Protein AF-0000000072282688 (afdb_homodimer)

Solvent-accessible surface area (backbone atoms only — not comparable to full-atom values): 35972 Å² total; per-residue (Å²): 135,82,90,76,74,76,72,58,62,46,68,58,32,73,45,89,44,52,67,56,42,56,72,74,48,55,72,67,41,52,51,44,50,52,53,48,53,55,52,48,55,53,50,22,52,52,42,38,52,48,50,52,53,50,52,54,49,50,52,51,54,52,59,70,42,42,69,60,49,53,54,46,49,59,43,43,59,64,35,76,28,46,55,31,30,28,30,46,69,68,67,53,52,66,85,43,72,45,49,38,62,56,37,35,36,40,48,45,72,47,74,42,81,50,78,74,38,86,49,53,42,97,79,71,70,48,64,26,36,36,45,37,38,40,40,36,41,35,35,52,90,58,89,42,42,78,45,45,50,31,31,38,37,39,33,26,33,37,39,39,83,58,51,60,88,82,42,62,41,80,67,43,69,45,53,77,34,52,70,41,60,33,89,92,47,47,53,41,49,49,72,75,73,79,70,81,81,73,66,82,79,66,70,80,73,72,68,46,79,44,84,45,56,68,62,64,46,50,75,68,69,89,68,92,54,94,51,96,56,32,62,61,54,47,52,50,39,50,52,49,44,52,50,40,43,54,55,51,47,41,43,70,74,39,48,59,86,40,37,63,30,42,47,65,66,60,46,78,83,61,60,64,64,81,62,56,60,45,42,76,43,44,62,68,71,66,59,60,65,54,53,66,56,52,69,64,63,68,71,74,74,71,75,82,61,71,75,80,80,77,76,79,125,135,81,88,74,76,76,72,54,63,46,67,58,33,72,46,89,44,54,67,57,43,56,71,76,50,55,70,65,43,51,50,43,51,53,52,47,54,54,52,48,55,54,50,22,52,52,42,38,53,48,51,52,53,50,50,54,49,49,52,50,54,53,60,70,42,42,69,60,49,52,54,47,48,61,44,44,59,63,34,77,27,48,55,30,30,27,30,44,69,68,67,53,52,66,84,42,72,47,50,39,61,56,36,36,37,40,49,46,72,45,75,43,80,50,78,74,40,83,48,53,42,96,79,70,70,48,64,27,35,37,44,37,38,41,40,36,41,34,34,51,91,56,90,42,42,76,46,44,51,31,30,38,37,38,36,27,33,38,38,37,82,57,51,60,87,80,40,61,42,80,67,45,68,44,54,77,34,50,70,43,59,33,90,93,48,48,53,43,48,49,73,75,75,80,70,80,82,73,67,81,77,65,72,80,73,74,68,46,79,44,84,43,57,68,61,64,46,50,76,70,68,89,68,92,50,93,49,95,55,30,63,60,54,49,52,51,39,51,52,50,44,50,51,41,43,53,55,51,47,41,44,69,73,37,47,60,86,40,37,63,31,42,46,63,64,60,45,80,83,61,60,66,65,81,63,56,61,46,52,77,42,36,60,68,71,64,61,60,65,53,54,67,55,53,69,65,63,66,72,74,76,72,75,82,63,72,75,84,80,80,67,78,130

Sequence (626 aa):
MEIIGQEPSKELINVETFDDYLMMTSSQVHKNIYALQTIQTEFRKQRLHGFEKIYNIERKLRANSEPLRKRTVELIKKIPCFWGRIMNVADLNYNNLGDANAIRYLTEVIVEDMPLTICFLGDNKTPALSVLHRVRFIFQPNQLMKTTEAVKIISYKVCGWNNPEMEMLEPEVETETPIVWMPGKDPRVSRPFKKRNRIEGIASQQQKVIPSFFHLFDDLKHEEEDGEYSQVIENQKEEDRRMQFKILMGFVNEFVDQAISYFDESIPNRVHSEDYFDELDGIEEDTDEEFLERMEEEEIPDHLQNPPDCNAQMEIIGQEPSKELINVETFDDYLMMTSSQVHKNIYALQTIQTEFRKQRLHGFEKIYNIERKLRANSEPLRKRTVELIKKIPCFWGRIMNVADLNYNNLGDANAIRYLTEVIVEDMPLTICFLGDNKTPALSVLHRVRFIFQPNQLMKTTEAVKIISYKVCGWNNPEMEMLEPEVETETPIVWMPGKDPRVSRPFKKRNRIEGIASQQQKVIPSFFHLFDDLKHEEEDGEYSQVIENQKEEDRRMQFKILMGFVNEFVDQAISYFDESIPNRVHSEDYFDELDGIEEDTDEEFLERMEEEEIPDHLQNPPDCNAQ

Secondary structure (DSSP, 8-state):
--TT-S---GGGTT-SSHHHHHHTS-HHHHHHHHHHHHHHHHHHHHHHHHHHHHHHHHHHHHHHTHHHHHHHHHHHTTSTTHHHHHHHHTT-----HHHHHHHTTEEEEEEEEPPPEEEE-TTSSSEEEEEEEEEEEEE-S-SSBS-SEEEEEEEEEEESSS-TTT--EEEEEEEEE---BPTT--TTB------S---TT-------B---GGGGG---------STTHHHHHHHHHHHHHHHHHHHHHIIIIITTTHHHHHTT--TT---TTTTHHHHTTS---HHHHHHHHHHH----GGGG--------/-----S---GGGTT-SSHHHHHHTS-HHHHHHHHHHHHHHHHHHHHHHHHHHHHHHHHHHHHHHTHHHHHHHHHHHTTSTTHHHHHHHHTT-----HHHHHHHTTEEEEEEEEPPPEEEE-TTSSSEEEEEEEEEEEEE-S-SSBS-SEEEEEEEEEEESSS-TTT--EEEEEEEEE---BPTT--TTB------S---TT-------B---GGGGG---------STTHHHHHHHHHHHHHHHHHHHHHIIIIITTTHHHHHTT--TT---TTTTHHHHS-S---HHHHHHHHHHH----GGGG--------

Structure (mmCIF, N/CA/C/O backbone):
data_AF-0000000072282688-model_v1
#
loop_
_entity.id
_entity.type
_entity.pdbx_description
1 polymer 'Nucleosome assembly protein, putative'
#
loop_
_atom_site.group_PDB
_atom_site.id
_atom_site.type_symbol
_atom_site.label_atom_id
_atom_site.label_alt_id
_atom_site.label_comp_id
_atom_site.label_asym_id
_atom_site.label_entity_id
_atom_site.label_seq_id
_atom_site.pdbx_PDB_ins_code
_atom_site.Cartn_x
_atom_site.Cartn_y
_atom_site.Cartn_z
_atom_site.occupancy
_atom_site.B_iso_or_equiv
_atom_site.auth_seq_id
_atom_site.auth_comp_id
_atom_site.auth_asym_id
_atom_site.auth_atom_id
_atom_site.pdbx_PDB_model_num
ATOM 1 N N . MET A 1 1 ? -11.3 -46.259 -11.234 1 23.65 1 MET A N 1
ATOM 2 C CA . MET A 1 1 ? -11.039 -45.782 -12.589 1 23.65 1 MET A CA 1
ATOM 3 C C . MET A 1 1 ? -10.358 -44.418 -12.564 1 23.65 1 MET A C 1
ATOM 5 O O . MET A 1 1 ? -10.931 -43.442 -12.075 1 23.65 1 MET A O 1
ATOM 9 N N . GLU A 1 2 ? -9.005 -44.187 -12.323 1 28.73 2 GLU A N 1
ATOM 10 C CA . GLU A 1 2 ? -8.056 -43.121 -12.013 1 28.73 2 GLU A CA 1
ATOM 11 C C . GLU A 1 2 ? -8.123 -42.004 -13.051 1 28.73 2 GLU A C 1
ATOM 13 O O . GLU A 1 2 ? -7.847 -42.229 -14.232 1 28.73 2 GLU A O 1
ATOM 18 N N . ILE A 1 3 ? -9.066 -41.191 -13.221 1 34.62 3 ILE A N 1
ATOM 19 C CA . ILE A 1 3 ? -9.328 -40.075 -14.124 1 34.62 3 ILE A CA 1
ATOM 20 C C . ILE A 1 3 ? -8.063 -39.235 -14.285 1 34.62 3 ILE A C 1
ATOM 22 O O . ILE A 1 3 ? -7.903 -38.208 -13.62 1 34.62 3 ILE A O 1
ATOM 26 N N . ILE A 1 4 ? -6.806 -39.69 -14.101 1 41.4 4 ILE A N 1
ATOM 27 C CA . ILE A 1 4 ? -5.433 -39.208 -14.202 1 41.4 4 ILE A CA 1
ATOM 28 C C . ILE A 1 4 ? -5.227 -38.514 -15.546 1 41.4 4 ILE A C 1
ATOM 30 O O . ILE A 1 4 ? -4.428 -37.581 -15.654 1 41.4 4 ILE A O 1
ATOM 34 N N . GLY A 1 5 ? -5.555 -39.233 -16.844 1 42.23 5 GLY A N 1
ATOM 35 C CA . GLY A 1 5 ? -4.84 -39.164 -18.108 1 42.23 5 GLY A CA 1
ATOM 36 C C . GLY A 1 5 ? -5.234 -37.967 -18.952 1 42.23 5 GLY A C 1
ATOM 37 O O . GLY A 1 5 ? -4.771 -37.82 -20.085 1 42.23 5 GLY A O 1
ATOM 38 N N . GLN A 1 6 ? -6.57 -37.588 -18.925 1 51.86 6 GLN A N 1
ATOM 39 C CA . GLN A 1 6 ? -6.899 -36.683 -20.021 1 51.86 6 GLN A CA 1
ATOM 40 C C . GLN A 1 6 ? -6.247 -35.318 -19.822 1 51.86 6 GLN A C 1
ATOM 42 O O . GLN A 1 6 ? -6.391 -34.705 -18.762 1 51.86 6 GLN A O 1
ATOM 47 N N . GLU A 1 7 ? -5.127 -35.129 -20.612 1 66.06 7 GLU A N 1
ATOM 48 C CA . GLU A 1 7 ? -4.456 -33.833 -20.655 1 66.06 7 GLU A CA 1
ATOM 49 C C . GLU A 1 7 ? -5.465 -32.689 -20.664 1 66.06 7 GLU A C 1
ATOM 51 O O . GLU A 1 7 ? -6.457 -32.735 -21.394 1 66.06 7 GLU A O 1
ATOM 56 N N . PRO A 1 8 ? -5.485 -31.871 -19.614 1 68.23 8 PRO A N 1
ATOM 57 C CA . PRO A 1 8 ? -6.407 -30.733 -19.612 1 68.23 8 PRO A CA 1
ATOM 58 C C . PRO A 1 8 ? -6.383 -29.953 -20.925 1 68.23 8 PRO A C 1
ATOM 60 O O . PRO A 1 8 ? -5.313 -29.736 -21.499 1 68.23 8 PRO A O 1
ATOM 63 N N . SER A 1 9 ? -7.543 -29.85 -21.472 1 76.1 9 SER A N 1
ATOM 64 C CA . SER A 1 9 ? -7.637 -29.117 -22.73 1 76.1 9 SER A CA 1
ATOM 65 C C . SER A 1 9 ? -7.194 -27.668 -22.561 1 76.1 9 SER A C 1
ATOM 67 O O . SER A 1 9 ? -7.757 -26.933 -21.746 1 76.1 9 SER A O 1
ATOM 69 N N . LYS A 1 10 ? -6.186 -27.262 -23.322 1 78.08 10 LYS A N 1
ATOM 70 C CA . LYS A 1 10 ? -5.665 -25.898 -23.293 1 78.08 10 LYS A CA 1
ATOM 71 C C . LYS A 1 10 ? -6.74 -24.891 -23.691 1 78.08 10 LYS A C 1
ATOM 73 O O . LYS A 1 10 ? -6.61 -23.696 -23.419 1 78.08 10 LYS A O 1
ATOM 78 N N . GLU A 1 11 ? -7.853 -25.37 -24.267 1 81.35 11 GLU A N 1
ATOM 79 C CA . GLU A 1 11 ? -8.937 -24.49 -24.692 1 81.35 11 GLU A CA 1
ATOM 80 C C . GLU A 1 11 ? -9.632 -23.852 -23.492 1 81.35 11 GLU A C 1
ATOM 82 O O . GLU A 1 11 ? -10.199 -22.763 -23.603 1 81.35 11 GLU A O 1
ATOM 87 N N . LEU A 1 12 ? -9.478 -24.536 -22.39 1 85.98 12 LEU A N 1
ATOM 88 C CA . LEU A 1 12 ? -10.14 -24.058 -21.182 1 85.98 12 LEU A CA 1
ATOM 89 C C . LEU A 1 12 ? -9.478 -22.785 -20.665 1 85.98 12 LEU A C 1
ATOM 91 O O . LEU A 1 12 ? -10.099 -22.01 -19.934 1 85.98 12 LEU A O 1
ATOM 95 N N . ILE A 1 13 ? -8.205 -22.546 -21.034 1 84.87 13 ILE A N 1
ATOM 96 C CA . ILE A 1 13 ? -7.454 -21.401 -20.532 1 84.87 13 ILE A CA 1
ATOM 97 C C . ILE A 1 13 ? -7.958 -20.121 -21.195 1 84.87 13 ILE A C 1
ATOM 99 O O . ILE A 1 13 ? -8.101 -19.088 -20.537 1 84.87 13 ILE A O 1
ATOM 103 N N . ASN A 1 14 ? -8.361 -20.16 -22.406 1 80.87 14 ASN A N 1
ATOM 104 C CA . ASN A 1 14 ? -8.677 -18.961 -23.175 1 80.87 14 ASN A CA 1
ATOM 105 C C . ASN A 1 14 ? -10.183 -18.721 -23.243 1 80.87 14 ASN A C 1
ATOM 107 O O . ASN A 1 14 ? -10.652 -17.925 -24.059 1 80.87 14 ASN A O 1
ATOM 111 N N . VAL A 1 15 ? -10.86 -19.437 -22.39 1 84.3 15 VAL A N 1
ATOM 112 C CA . VAL A 1 15 ? -12.297 -19.181 -22.389 1 84.3 15 VAL A CA 1
ATOM 113 C C . VAL A 1 15 ? -12.57 -17.767 -21.881 1 84.3 15 VAL A C 1
ATOM 115 O O . VAL A 1 15 ? -11.884 -17.282 -20.978 1 84.3 15 VAL A O 1
ATOM 118 N N . GLU A 1 16 ? -13.526 -17.123 -22.393 1 81.73 16 GLU A N 1
ATOM 119 C CA . GLU A 1 16 ? -13.77 -15.7 -22.173 1 81.73 16 GLU A CA 1
ATOM 120 C C . GLU A 1 16 ? -14.362 -15.45 -20.788 1 81.73 16 GLU A C 1
ATOM 122 O O . GLU A 1 16 ? -13.997 -14.482 -20.118 1 81.73 16 GLU A O 1
ATOM 127 N N . THR A 1 17 ? -15.376 -16.37 -20.469 1 88.75 17 THR A N 1
ATOM 128 C CA . THR A 1 17 ? -16.054 -16.107 -19.205 1 88.75 17 THR A CA 1
ATOM 129 C C . THR A 1 17 ? -16.049 -17.349 -18.319 1 88.75 17 THR A C 1
ATOM 131 O O . THR A 1 17 ? -15.819 -18.46 -18.8 1 88.75 17 THR A O 1
ATOM 134 N N . PHE A 1 18 ? -16.304 -17.171 -17.097 1 91.52 18 PHE A N 1
ATOM 135 C CA . PHE A 1 18 ? -16.427 -18.266 -16.142 1 91.52 18 PHE A CA 1
ATOM 136 C C . PHE A 1 18 ? -17.583 -19.185 -16.519 1 91.52 18 PHE A C 1
ATOM 138 O O . PHE A 1 18 ? -17.478 -20.407 -16.393 1 91.52 18 PHE A O 1
ATOM 145 N N . ASP A 1 19 ? -18.625 -18.598 -16.97 1 91.64 19 ASP A N 1
ATOM 146 C CA . ASP A 1 19 ? -19.771 -19.391 -17.406 1 91.64 19 ASP A CA 1
ATOM 147 C C . ASP A 1 19 ? -19.388 -20.327 -18.551 1 91.64 19 ASP A C 1
ATOM 149 O O . ASP A 1 19 ? -19.828 -21.477 -18.592 1 91.64 19 ASP A O 1
ATOM 153 N N . ASP A 1 20 ? -18.608 -19.785 -19.465 1 92.43 20 ASP A N 1
ATOM 154 C CA . ASP A 1 20 ? -18.131 -20.615 -20.568 1 92.43 20 ASP A CA 1
ATOM 155 C C . ASP A 1 20 ? -17.284 -21.777 -20.054 1 92.43 20 ASP A C 1
ATOM 157 O O . ASP A 1 20 ? -17.377 -22.894 -20.567 1 92.43 20 ASP A O 1
ATOM 161 N N . TYR A 1 21 ? -16.477 -21.507 -19.051 1 93.31 21 TYR A N 1
ATOM 162 C CA . TYR A 1 21 ? -15.665 -22.549 -18.435 1 93.31 21 TYR A CA 1
ATOM 163 C C . TYR A 1 21 ? -16.543 -23.634 -17.822 1 93.31 21 TYR A C 1
ATOM 165 O O . TYR A 1 21 ? -16.308 -24.826 -18.037 1 93.31 21 TYR A O 1
ATOM 173 N N . LEU A 1 22 ? -17.589 -23.241 -17.119 1 93.5 22 LEU A N 1
ATOM 174 C CA . LEU A 1 22 ? -18.476 -24.189 -16.454 1 93.5 22 LEU A CA 1
ATOM 175 C C . LEU A 1 22 ? -19.189 -25.073 -17.471 1 93.5 22 LEU A C 1
ATOM 177 O O . LEU A 1 22 ? -19.388 -26.266 -17.233 1 93.5 22 LEU A O 1
ATOM 181 N N . MET A 1 23 ? -19.421 -24.518 -18.599 1 93.07 23 MET A N 1
ATOM 182 C CA . MET A 1 23 ? -20.137 -25.258 -19.633 1 93.07 23 MET A CA 1
ATOM 183 C C . MET A 1 23 ? -19.254 -26.347 -20.233 1 93.07 23 MET A C 1
ATOM 185 O O . MET A 1 23 ? -19.757 -27.322 -20.793 1 93.07 23 MET A O 1
ATOM 189 N N . MET A 1 24 ? -18.006 -26.136 -20.106 1 91.9 24 MET A N 1
ATOM 190 C CA . MET A 1 24 ? -17.068 -27.058 -20.739 1 91.9 24 MET A CA 1
ATOM 191 C C . MET A 1 24 ? -16.525 -28.062 -19.727 1 91.9 24 MET A C 1
ATOM 193 O O . MET A 1 24 ? -15.653 -28.869 -20.054 1 91.9 24 MET A O 1
ATOM 197 N N . THR A 1 25 ? -16.994 -28.029 -18.519 1 93.21 25 THR A N 1
ATOM 198 C CA . THR A 1 25 ? -16.453 -28.905 -17.485 1 93.21 25 THR A CA 1
ATOM 199 C C . THR A 1 25 ? -17.557 -29.764 -16.873 1 93.21 25 THR A C 1
ATOM 201 O O . THR A 1 25 ? -18.742 -29.52 -17.107 1 93.21 25 THR A O 1
ATOM 204 N N . SER A 1 26 ? -17.215 -30.805 -16.127 1 93.68 26 SER A N 1
ATOM 205 C CA . SER A 1 26 ? -18.139 -31.794 -15.582 1 93.68 26 SER A CA 1
ATOM 206 C C . SER A 1 26 ? -18.778 -31.3 -14.289 1 93.68 26 SER A C 1
ATOM 208 O O . SER A 1 26 ? -18.322 -30.317 -13.701 1 93.68 26 SER A O 1
ATOM 210 N N . SER A 1 27 ? -19.834 -31.987 -13.869 1 94.62 27 SER A N 1
ATOM 211 C CA . SER A 1 27 ? -20.526 -31.695 -12.618 1 94.62 27 SER A CA 1
ATOM 212 C C . SER A 1 27 ? -19.597 -31.865 -11.42 1 94.62 27 SER A C 1
ATOM 214 O O . SER A 1 27 ? -19.71 -31.136 -10.432 1 94.62 27 SER A O 1
ATOM 216 N N . GLN A 1 28 ? -18.682 -32.826 -11.579 1 95.58 28 GLN A N 1
ATOM 217 C CA . GLN A 1 28 ? -17.717 -33.031 -10.504 1 95.58 28 GLN A CA 1
ATOM 218 C C . GLN A 1 28 ? -16.828 -31.804 -10.321 1 95.58 28 GLN A C 1
ATOM 220 O O . GLN A 1 28 ? -16.522 -31.416 -9.192 1 95.58 28 GLN A O 1
ATOM 225 N N . VAL A 1 29 ? -16.4 -31.225 -11.419 1 95.13 29 VAL A N 1
ATOM 226 C CA . VAL A 1 29 ? -15.59 -30.013 -11.364 1 95.13 29 VAL A CA 1
ATOM 227 C C . VAL A 1 29 ? -16.388 -28.887 -10.71 1 95.13 29 VAL A C 1
ATOM 229 O O . VAL A 1 29 ? -15.852 -28.126 -9.901 1 95.13 29 VAL A O 1
ATOM 232 N N . HIS A 1 30 ? -17.688 -28.814 -10.957 1 95.86 30 HIS A N 1
ATOM 233 C CA . HIS A 1 30 ? -18.55 -27.814 -10.337 1 95.86 30 HIS A CA 1
ATOM 234 C C . HIS A 1 30 ? -18.579 -27.975 -8.821 1 95.86 30 HIS A C 1
ATOM 236 O O . HIS A 1 30 ? -18.512 -26.988 -8.086 1 95.86 30 HIS A O 1
ATOM 242 N N . LYS A 1 31 ? -18.677 -29.174 -8.423 1 95.99 31 LYS A N 1
ATOM 243 C CA . LYS A 1 31 ? -18.702 -29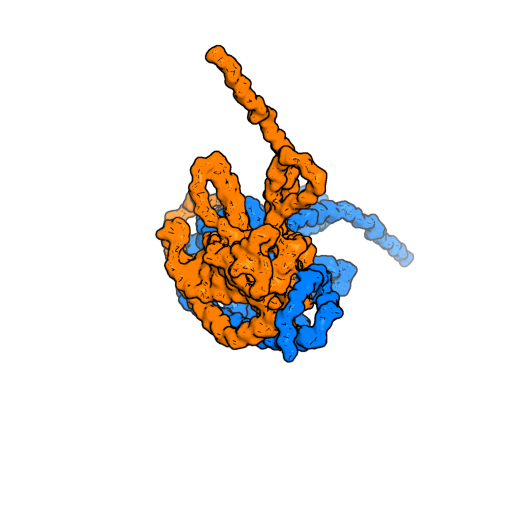.458 -6.991 1 95.99 31 LYS A CA 1
ATOM 244 C C . LYS A 1 31 ? -17.392 -29.046 -6.326 1 95.99 31 LYS A C 1
ATOM 246 O O . LYS A 1 31 ? -17.396 -28.504 -5.219 1 95.99 31 LYS A O 1
ATOM 251 N N . ASN A 1 32 ? -16.276 -29.366 -7.009 1 95.66 32 ASN A N 1
ATOM 252 C CA . ASN A 1 32 ? -14.976 -28.965 -6.483 1 95.66 32 ASN A CA 1
ATOM 253 C C . ASN A 1 32 ? -14.862 -27.448 -6.366 1 95.66 32 ASN A C 1
ATOM 255 O O . ASN A 1 32 ? -14.322 -26.936 -5.384 1 95.66 32 ASN A O 1
ATOM 259 N N . ILE A 1 33 ? -15.399 -26.733 -7.329 1 95.33 33 ILE A N 1
ATOM 260 C CA . ILE A 1 33 ? -15.374 -25.274 -7.324 1 95.33 33 ILE A CA 1
ATOM 261 C C . ILE A 1 33 ? -16.214 -24.748 -6.162 1 95.33 33 ILE A C 1
ATOM 263 O O . ILE A 1 33 ? -15.801 -23.825 -5.457 1 95.33 33 ILE A O 1
ATOM 267 N N . TYR A 1 34 ? -17.351 -25.343 -5.928 1 94.29 34 TYR A N 1
ATOM 268 C CA . TYR A 1 34 ? -18.213 -24.934 -4.825 1 94.29 34 TYR A CA 1
ATOM 269 C C . TYR A 1 34 ? -17.53 -25.169 -3.483 1 94.29 34 TYR A C 1
ATOM 271 O O . TYR A 1 34 ? -17.62 -24.335 -2.579 1 94.29 34 TYR A O 1
ATOM 279 N N . ALA A 1 35 ? -16.903 -26.28 -3.349 1 94.98 35 ALA A N 1
ATOM 280 C CA . ALA A 1 35 ? -16.164 -26.582 -2.126 1 94.98 35 ALA A CA 1
ATOM 281 C C . ALA A 1 35 ? -15.052 -25.563 -1.891 1 94.98 35 ALA A C 1
ATOM 283 O O . ALA A 1 35 ? -14.826 -25.132 -0.758 1 94.98 35 ALA A O 1
ATOM 284 N N . LEU A 1 36 ? -14.38 -25.188 -2.963 1 94.38 36 LEU A N 1
ATOM 285 C CA . LEU A 1 36 ? -13.318 -24.191 -2.887 1 94.38 36 LEU A CA 1
ATOM 286 C C . LEU A 1 36 ? -13.87 -22.843 -2.436 1 94.38 36 LEU A C 1
ATOM 288 O O . LEU A 1 36 ? -13.244 -22.148 -1.633 1 94.38 36 LEU A O 1
ATOM 292 N N . GLN A 1 37 ? -15.039 -22.475 -2.905 1 91.8 37 GLN A N 1
ATOM 293 C CA . GLN A 1 37 ? -15.682 -21.223 -2.522 1 91.8 37 GLN A CA 1
ATOM 294 C C . GLN A 1 37 ? -16.01 -21.205 -1.032 1 91.8 37 GLN A C 1
ATOM 296 O O . GLN A 1 37 ? -15.885 -20.17 -0.375 1 91.8 37 GLN A O 1
ATOM 301 N N . THR A 1 38 ? -16.371 -22.335 -0.514 1 92.26 38 THR A N 1
ATOM 302 C CA . THR A 1 38 ? -16.675 -22.446 0.909 1 92.26 38 THR A CA 1
ATOM 303 C C . THR A 1 38 ? -15.413 -22.265 1.747 1 92.26 38 THR A C 1
ATOM 305 O O . THR A 1 38 ? -15.428 -21.558 2.757 1 92.26 38 THR A O 1
ATOM 308 N N . ILE A 1 39 ? -14.336 -22.874 1.339 1 92.41 39 ILE A N 1
ATOM 309 C CA . ILE A 1 39 ? -13.065 -22.744 2.043 1 92.41 39 ILE A CA 1
ATOM 310 C C . ILE A 1 39 ? -12.596 -21.292 1.997 1 92.41 39 ILE A C 1
ATOM 312 O O . ILE A 1 39 ? -12.047 -20.779 2.976 1 92.41 39 ILE A O 1
ATOM 316 N N . GLN A 1 40 ? -12.862 -20.637 0.906 1 89.21 40 GLN A N 1
ATOM 317 C CA . GLN A 1 40 ? -12.47 -19.242 0.737 1 89.21 40 GLN A CA 1
ATOM 318 C C . GLN A 1 40 ? -13.164 -18.348 1.76 1 89.21 40 GLN A C 1
ATOM 320 O O . GLN A 1 40 ? -12.566 -17.396 2.267 1 89.21 40 GLN A O 1
ATOM 325 N N . THR A 1 41 ? -14.376 -18.639 2.021 1 89.43 41 THR A N 1
ATOM 326 C CA . THR A 1 41 ? -15.113 -17.872 3.019 1 89.43 41 THR A CA 1
ATOM 327 C C . THR A 1 41 ? -14.464 -18.006 4.393 1 89.43 41 THR A C 1
ATOM 329 O O . THR A 1 41 ? -14.354 -17.026 5.132 1 89.43 41 THR A O 1
ATOM 332 N N . GLU A 1 42 ? -13.997 -19.186 4.68 1 91.1 42 GLU A N 1
ATOM 333 C CA . GLU A 1 42 ? -13.306 -19.416 5.946 1 91.1 42 GLU A CA 1
ATOM 334 C C . GLU A 1 42 ? -11.977 -18.669 5.994 1 91.1 42 GLU A C 1
ATOM 336 O O . GLU A 1 42 ? -11.615 -18.1 7.026 1 91.1 42 GLU A O 1
ATOM 341 N N . PHE A 1 43 ? -11.324 -18.647 4.89 1 89.99 43 PHE A N 1
ATOM 342 C CA . PHE A 1 43 ? -10.062 -17.925 4.785 1 89.99 43 PHE A CA 1
ATOM 343 C C . PHE A 1 43 ? -10.27 -16.434 5.023 1 89.99 43 PHE A C 1
ATOM 345 O O . PHE A 1 43 ? -9.489 -15.798 5.734 1 89.99 43 PHE A O 1
ATOM 352 N N . ARG A 1 44 ? -11.282 -15.927 4.489 1 90.16 44 ARG A N 1
ATOM 353 C CA . ARG A 1 44 ? -11.573 -14.502 4.611 1 90.16 44 ARG A CA 1
ATOM 354 C C . ARG A 1 44 ? -11.886 -14.128 6.056 1 90.16 44 ARG A C 1
ATOM 356 O O . ARG A 1 44 ? -11.496 -13.056 6.523 1 90.16 44 ARG A O 1
ATOM 363 N N . LYS A 1 45 ? -12.531 -15.026 6.719 1 92.01 45 LYS A N 1
ATOM 364 C CA . LYS A 1 45 ? -12.815 -14.8 8.133 1 92.01 45 LYS A CA 1
ATOM 365 C C . LYS A 1 45 ? -11.53 -14.771 8.955 1 92.01 45 LYS A C 1
ATOM 367 O O . LYS A 1 45 ? -11.356 -13.906 9.816 1 92.01 45 LYS A O 1
ATOM 372 N N . GLN A 1 46 ? -10.657 -15.67 8.657 1 92.26 46 GLN A N 1
ATOM 373 C CA . GLN A 1 46 ? -9.38 -15.722 9.36 1 92.26 46 GLN A CA 1
ATOM 374 C C . GLN A 1 46 ? -8.545 -14.476 9.079 1 92.26 46 GLN A C 1
ATOM 376 O O . GLN A 1 46 ? -7.909 -13.931 9.984 1 92.26 46 GLN A O 1
ATOM 381 N N . ARG A 1 47 ? -8.631 -14.093 7.882 1 91.32 47 ARG A N 1
ATOM 382 C CA . ARG A 1 47 ? -7.879 -12.902 7.498 1 91.32 47 ARG A CA 1
ATOM 383 C C . ARG A 1 47 ? -8.4 -11.668 8.227 1 91.32 47 ARG A C 1
ATOM 385 O O . ARG A 1 47 ? -7.615 -10.835 8.687 1 91.32 47 ARG A O 1
ATOM 392 N N . LEU A 1 48 ? -9.656 -11.553 8.284 1 93.83 48 LEU A N 1
ATOM 393 C CA . LEU A 1 48 ? -10.257 -10.416 8.974 1 93.83 48 LEU A CA 1
ATOM 394 C C . LEU A 1 48 ? -9.842 -10.39 10.441 1 93.83 48 LEU A C 1
ATOM 396 O O . LEU A 1 48 ? -9.515 -9.331 10.98 1 93.83 48 LEU A O 1
ATOM 400 N N . HIS A 1 49 ? -9.826 -11.526 11.02 1 93.32 49 HIS A N 1
ATOM 401 C CA . HIS A 1 49 ? -9.364 -11.635 12.399 1 93.32 49 HIS A CA 1
ATOM 402 C C . HIS A 1 49 ? -7.892 -11.256 12.518 1 93.32 49 HIS A C 1
ATOM 404 O O . HIS A 1 49 ? -7.486 -10.627 13.499 1 93.32 49 HIS A O 1
ATOM 410 N N . GLY A 1 50 ? -7.141 -11.688 11.585 1 93.51 50 GLY A N 1
ATOM 411 C CA . GLY A 1 50 ? -5.741 -11.298 11.55 1 93.51 50 GLY A CA 1
ATOM 412 C C . GLY A 1 50 ? -5.543 -9.796 11.467 1 93.51 50 GLY A C 1
ATOM 413 O O . GLY A 1 50 ? -4.691 -9.238 12.162 1 93.51 50 GLY A O 1
ATOM 414 N N . PHE A 1 51 ? -6.347 -9.156 10.692 1 92.89 51 PHE A N 1
ATOM 415 C CA . PHE A 1 51 ? -6.272 -7.705 10.561 1 92.89 51 PHE A CA 1
ATOM 416 C C . PHE A 1 51 ? -6.553 -7.026 11.896 1 92.89 51 PHE A C 1
ATOM 418 O O . PHE A 1 51 ? -5.871 -6.068 12.266 1 92.89 51 PHE A O 1
ATOM 425 N N . GLU A 1 52 ? -7.495 -7.53 12.516 1 94.41 52 GLU A N 1
ATOM 426 C CA . GLU A 1 52 ? -7.835 -6.976 13.823 1 94.41 52 GLU A CA 1
ATOM 427 C C . GLU A 1 52 ? -6.667 -7.105 14.797 1 94.41 52 GLU A C 1
ATOM 429 O O . GLU A 1 52 ? -6.329 -6.149 15.498 1 94.41 52 GLU A O 1
ATOM 434 N N . LYS A 1 53 ? -6.075 -8.238 14.796 1 93.8 53 LYS A N 1
ATOM 435 C CA . LYS A 1 53 ? -4.943 -8.484 15.685 1 93.8 53 LYS A CA 1
ATOM 436 C C . LYS A 1 53 ? -3.774 -7.559 15.356 1 93.8 53 LYS A C 1
ATOM 438 O O . LYS A 1 53 ? -3.187 -6.949 16.252 1 93.8 53 LYS A O 1
ATOM 443 N N . ILE A 1 54 ? -3.495 -7.433 14.143 1 93.06 54 ILE A N 1
ATOM 444 C CA . ILE A 1 54 ? -2.373 -6.613 13.699 1 93.06 54 ILE A CA 1
ATOM 445 C C . ILE A 1 54 ? -2.636 -5.149 14.045 1 93.06 54 ILE A C 1
ATOM 447 O O . ILE A 1 54 ? -1.755 -4.46 14.566 1 93.06 54 ILE A O 1
ATOM 451 N N . TYR A 1 55 ? -3.759 -4.692 13.785 1 92.14 55 TYR A N 1
ATOM 452 C CA . TYR A 1 55 ? -4.116 -3.307 14.071 1 92.14 55 TYR A CA 1
ATOM 453 C C . TYR A 1 55 ? -3.983 -3.005 15.559 1 92.14 55 TYR A C 1
ATOM 455 O O . TYR A 1 55 ? -3.487 -1.943 15.942 1 92.14 55 TYR A O 1
ATOM 463 N N . ASN A 1 56 ? -4.401 -3.937 16.353 1 92.27 56 ASN A N 1
ATOM 464 C CA . ASN A 1 56 ? -4.306 -3.744 17.796 1 92.27 56 ASN A CA 1
ATOM 465 C C . ASN A 1 56 ? -2.854 -3.676 18.259 1 92.27 56 ASN A C 1
ATOM 467 O O . ASN A 1 56 ? -2.519 -2.901 19.157 1 92.27 56 ASN A O 1
ATOM 471 N N . ILE A 1 57 ? -2.071 -4.371 17.663 1 92.6 57 ILE A N 1
ATOM 472 C CA . ILE A 1 57 ? -0.649 -4.342 17.988 1 92.6 57 ILE A CA 1
ATOM 473 C C . ILE A 1 57 ? -0.044 -3.014 17.537 1 92.6 57 ILE A C 1
ATOM 475 O O . ILE A 1 57 ? 0.747 -2.407 18.263 1 92.6 57 ILE A O 1
ATOM 479 N N . GLU A 1 58 ? -0.418 -2.609 16.372 1 90.76 58 GLU A N 1
ATOM 480 C CA . GLU A 1 58 ? 0.056 -1.323 15.867 1 90.76 58 GLU A CA 1
ATOM 481 C C . GLU A 1 58 ? -0.358 -0.181 16.791 1 90.76 58 GLU A C 1
ATOM 483 O O . GLU A 1 58 ? 0.436 0.722 17.063 1 90.76 58 GLU A O 1
ATOM 488 N N . ARG A 1 59 ? -1.529 -0.231 17.209 1 90.67 59 ARG A N 1
ATOM 489 C CA . ARG A 1 59 ? -2.019 0.793 18.125 1 90.67 59 ARG A CA 1
ATOM 490 C C . ARG A 1 59 ? -1.219 0.796 19.424 1 90.67 59 ARG A C 1
ATOM 492 O O . ARG A 1 59 ? -0.889 1.859 19.954 1 90.67 59 ARG A O 1
ATOM 499 N N . LYS A 1 60 ? -0.901 -0.363 19.873 1 91.54 60 LYS A N 1
ATOM 500 C CA . LYS A 1 60 ? -0.099 -0.472 21.088 1 91.54 60 LYS A CA 1
ATOM 501 C C . LYS A 1 60 ? 1.308 0.076 20.87 1 91.54 60 LYS A C 1
ATOM 503 O O . LYS A 1 60 ? 1.856 0.758 21.738 1 91.54 60 LYS A O 1
ATOM 508 N N . LEU A 1 61 ? 1.855 -0.222 19.772 1 90.26 61 LEU A N 1
ATOM 509 C CA . LEU A 1 61 ? 3.188 0.273 19.443 1 90.26 61 LEU A CA 1
ATOM 510 C C . LEU A 1 61 ? 3.192 1.794 19.34 1 90.26 61 LEU A C 1
ATOM 512 O O . LEU A 1 61 ? 4.13 2.449 19.802 1 90.26 61 LEU A O 1
ATOM 516 N N . ARG A 1 62 ? 2.184 2.346 18.787 1 87.94 62 ARG A N 1
ATOM 517 C CA . ARG A 1 62 ? 2.055 3.796 18.696 1 87.94 62 ARG A CA 1
ATOM 518 C C . ARG A 1 62 ? 1.911 4.421 20.08 1 87.94 62 ARG A C 1
ATOM 520 O O . ARG A 1 62 ? 2.504 5.465 20.36 1 87.94 62 ARG A O 1
ATOM 527 N N . ALA A 1 63 ? 1.1 3.772 20.895 1 89.56 63 ALA A N 1
ATOM 528 C CA . ALA A 1 63 ? 0.93 4.259 22.262 1 89.56 63 ALA A CA 1
ATOM 529 C C . ALA A 1 63 ? 2.261 4.268 23.01 1 89.56 63 ALA A C 1
ATOM 531 O O . ALA A 1 63 ? 2.537 5.185 23.786 1 89.56 63 ALA A O 1
ATOM 532 N N . ASN A 1 64 ? 3.094 3.327 22.685 1 90.79 64 ASN A N 1
ATOM 533 C CA . ASN A 1 64 ? 4.403 3.227 23.323 1 90.79 64 ASN A CA 1
ATOM 534 C C . ASN A 1 64 ? 5.332 4.351 22.874 1 90.79 64 ASN A C 1
ATOM 536 O O . ASN A 1 64 ? 6.288 4.689 23.575 1 90.79 64 ASN A O 1
ATOM 540 N N . SER A 1 65 ? 5.058 4.938 21.802 1 90.24 65 SER A N 1
ATOM 541 C CA . SER A 1 65 ? 5.901 6.003 21.27 1 90.24 65 SER A CA 1
ATOM 542 C C . SER A 1 65 ? 5.386 7.377 21.688 1 90.24 65 SER A C 1
ATOM 544 O O . SER A 1 65 ? 5.908 8.402 21.245 1 90.24 65 SER A O 1
ATOM 546 N N . GLU A 1 66 ? 4.41 7.425 22.52 1 89.76 66 GLU A N 1
ATOM 547 C CA . GLU A 1 66 ? 3.743 8.665 22.905 1 89.76 66 GLU A CA 1
ATOM 548 C C . GLU A 1 66 ? 4.719 9.636 23.562 1 89.76 66 GLU A C 1
ATOM 550 O O . GLU A 1 66 ? 4.704 10.833 23.269 1 89.76 66 GLU A O 1
ATOM 555 N N . PRO A 1 67 ? 5.627 9.17 24.407 1 91.38 67 PRO A N 1
ATOM 556 C CA . PRO A 1 67 ? 6.588 10.103 25 1 91.38 67 PRO A CA 1
ATOM 557 C C . PRO A 1 67 ? 7.475 10.779 23.958 1 91.38 67 PRO A C 1
ATOM 559 O O . PRO A 1 67 ? 7.75 11.977 24.059 1 91.38 67 PRO A O 1
ATOM 562 N N . LEU A 1 68 ? 7.876 10.027 23.013 1 91.45 68 LEU A N 1
ATOM 563 C CA . LEU A 1 68 ? 8.691 10.591 21.942 1 91.45 68 LEU A CA 1
ATOM 564 C C . LEU A 1 68 ? 7.884 11.581 21.108 1 91.45 68 LEU A C 1
ATOM 566 O O . LEU A 1 68 ? 8.398 12.628 20.71 1 91.45 68 LEU A O 1
ATOM 570 N N . ARG A 1 69 ? 6.673 11.303 20.9 1 90.84 69 ARG A N 1
ATOM 571 C CA . ARG A 1 69 ? 5.8 12.178 20.123 1 90.84 69 ARG A CA 1
ATOM 572 C C . ARG A 1 69 ? 5.568 13.501 20.844 1 90.84 69 ARG A C 1
ATOM 574 O O . ARG A 1 69 ? 5.581 14.564 20.221 1 90.84 69 ARG A O 1
ATOM 581 N N . LYS A 1 70 ? 5.375 13.406 22.108 1 92.26 70 LYS A N 1
ATOM 582 C CA . LYS A 1 70 ? 5.177 14.618 22.899 1 92.26 70 LYS A CA 1
ATOM 583 C C . LYS A 1 70 ? 6.398 15.529 22.825 1 92.26 70 LYS A C 1
ATOM 585 O O . LYS A 1 70 ? 6.265 16.743 22.655 1 92.26 70 LYS A O 1
ATOM 590 N N . ARG A 1 71 ? 7.539 14.951 22.921 1 93.18 71 ARG A N 1
ATOM 591 C CA . ARG A 1 71 ? 8.772 15.724 22.817 1 93.18 71 ARG A CA 1
ATOM 592 C C . ARG A 1 71 ? 8.907 16.355 21.435 1 93.18 71 ARG A C 1
ATOM 594 O O . ARG A 1 71 ? 9.334 17.505 21.311 1 93.18 71 ARG A O 1
ATOM 601 N N . THR A 1 72 ? 8.52 15.593 20.468 1 92.78 72 THR A N 1
ATOM 602 C CA . THR A 1 72 ? 8.556 16.082 19.094 1 92.78 72 THR A CA 1
ATOM 603 C C . THR A 1 72 ? 7.648 17.297 18.928 1 92.78 72 THR A C 1
ATOM 605 O O . THR A 1 72 ? 8.061 18.316 18.37 1 92.78 72 THR A O 1
ATOM 608 N N . VAL A 1 73 ? 6.508 17.203 19.492 1 91.53 73 VAL A N 1
ATOM 609 C CA . VAL A 1 73 ? 5.526 18.276 19.38 1 91.53 73 VAL A CA 1
ATOM 610 C C . VAL A 1 73 ? 6.047 19.528 20.081 1 91.53 73 VAL A C 1
ATOM 612 O O . VAL A 1 73 ? 5.917 20.638 19.559 1 91.53 73 VAL A O 1
ATOM 615 N N . GLU A 1 74 ? 6.655 19.388 21.169 1 94.04 74 GLU A N 1
ATOM 616 C CA . GLU A 1 74 ? 7.193 20.514 21.926 1 94.04 74 GLU A CA 1
ATOM 617 C C . GLU A 1 74 ? 8.294 21.227 21.147 1 94.04 74 GLU A C 1
ATOM 619 O O . GLU A 1 74 ? 8.367 22.458 21.151 1 94.04 74 GLU A O 1
ATOM 624 N N . LEU A 1 75 ? 9.072 20.506 20.491 1 94.56 75 LEU A N 1
ATOM 625 C CA . LEU A 1 75 ? 10.157 21.092 19.713 1 94.56 75 LEU A CA 1
ATOM 626 C C . LEU A 1 75 ? 9.621 21.766 18.455 1 94.56 75 LEU A C 1
ATOM 628 O O . LEU A 1 75 ? 10.085 22.844 18.077 1 94.56 75 LEU A O 1
ATOM 632 N N . ILE A 1 76 ? 8.655 21.155 17.855 1 94.61 76 ILE A N 1
ATOM 633 C CA . ILE A 1 76 ? 8.078 21.675 16.621 1 94.61 76 ILE A CA 1
ATOM 634 C C . ILE A 1 76 ? 7.466 23.051 16.876 1 94.61 76 ILE A C 1
ATOM 636 O O . ILE A 1 76 ? 7.577 23.951 16.041 1 94.61 76 ILE A O 1
ATOM 640 N N . LYS A 1 77 ? 6.894 23.209 18.015 1 92.87 77 LYS A N 1
ATOM 641 C CA . LYS A 1 77 ? 6.26 24.473 18.379 1 92.87 77 LYS A CA 1
ATOM 642 C C . LYS A 1 77 ? 7.28 25.607 18.427 1 92.87 77 LYS A C 1
ATOM 644 O O . LYS A 1 77 ? 6.92 26.779 18.303 1 92.87 77 LYS A O 1
ATOM 649 N N . LYS A 1 78 ? 8.518 25.281 18.51 1 94.04 78 LYS A N 1
ATOM 650 C CA . LYS A 1 78 ? 9.58 26.273 18.648 1 94.04 78 LYS A CA 1
ATOM 651 C C . LYS A 1 78 ? 10.259 26.54 17.307 1 94.04 78 LYS A C 1
ATOM 653 O O . LYS A 1 78 ? 11.243 27.28 17.241 1 94.04 78 LYS A O 1
ATOM 658 N N . ILE A 1 79 ? 9.763 25.939 16.306 1 95.22 79 ILE A N 1
ATOM 659 C CA . ILE A 1 79 ? 10.304 26.123 14.964 1 95.22 79 ILE A CA 1
ATOM 660 C C . ILE A 1 79 ? 9.288 26.861 14.095 1 95.22 79 ILE A C 1
ATOM 662 O O . ILE A 1 79 ? 8.244 26.308 13.745 1 95.22 79 ILE A O 1
ATOM 666 N N . PRO A 1 80 ? 9.625 28.03 13.754 1 94 80 PRO A N 1
ATOM 667 C CA . PRO A 1 80 ? 8.655 28.837 13.008 1 94 80 PRO A CA 1
ATOM 668 C C . PRO A 1 80 ? 8.268 28.208 11.672 1 94 80 PRO A C 1
ATOM 670 O O . PRO A 1 80 ? 9.127 27.678 10.963 1 94 80 PRO A O 1
ATOM 673 N N . CYS A 1 81 ? 6.967 28.168 11.361 1 93.14 81 CYS A N 1
ATOM 674 C CA . CYS A 1 81 ? 6.387 27.763 10.085 1 93.14 81 CYS A CA 1
ATOM 675 C C . CYS A 1 81 ? 6.781 26.333 9.736 1 93.14 81 CYS A C 1
ATOM 677 O O . CYS A 1 81 ? 6.986 26.009 8.565 1 93.14 81 CYS A O 1
ATOM 679 N N . PHE A 1 82 ? 6.96 25.499 10.699 1 95.28 82 PHE A N 1
ATOM 680 C CA . PHE A 1 82 ? 7.352 24.108 10.508 1 95.28 82 PHE A CA 1
ATOM 681 C C . PHE A 1 82 ? 6.392 23.401 9.558 1 95.28 82 PHE A C 1
ATOM 683 O O . PHE A 1 82 ? 6.811 22.867 8.529 1 95.28 82 PHE A O 1
ATOM 690 N N . TRP A 1 83 ? 5.137 23.455 9.778 1 94.97 83 TRP A N 1
ATOM 691 C CA . TRP A 1 83 ? 4.125 22.754 8.995 1 94.97 83 TRP A CA 1
ATOM 692 C C . TRP A 1 83 ? 3.935 23.414 7.634 1 94.97 83 TRP A C 1
ATOM 694 O O . TRP A 1 83 ? 3.639 22.739 6.645 1 94.97 83 TRP A O 1
ATOM 704 N N . GLY A 1 84 ? 4.064 24.749 7.607 1 92.34 84 GLY A N 1
ATOM 705 C CA . GLY A 1 84 ? 4.01 25.425 6.321 1 92.34 84 GLY A CA 1
ATOM 706 C C . GLY A 1 84 ? 5.041 24.912 5.333 1 92.34 84 GLY A C 1
ATOM 707 O O . GLY A 1 84 ? 4.738 24.725 4.153 1 92.34 84 GLY A O 1
ATOM 708 N N . ARG A 1 85 ? 6.17 24.658 5.851 1 90.97 85 ARG A N 1
ATOM 709 C CA . ARG A 1 85 ? 7.231 24.143 4.992 1 90.97 85 ARG A CA 1
ATOM 710 C C . ARG A 1 85 ? 6.916 22.727 4.521 1 90.97 85 ARG A C 1
ATOM 712 O O . ARG A 1 85 ? 7.105 22.402 3.347 1 90.97 85 ARG A O 1
ATOM 719 N N . ILE A 1 86 ? 6.453 21.905 5.417 1 92.09 86 ILE A N 1
ATOM 720 C CA . ILE A 1 86 ? 6.088 20.535 5.073 1 92.09 86 ILE A CA 1
ATOM 721 C C . ILE A 1 86 ? 5.015 20.544 3.986 1 92.09 86 ILE A C 1
ATOM 723 O O . ILE A 1 86 ? 5.092 19.778 3.023 1 92.09 86 ILE A O 1
ATOM 727 N N . MET A 1 87 ? 4.092 21.385 4.116 1 91.17 87 MET A N 1
ATOM 728 C CA . MET A 1 87 ? 3.001 21.473 3.149 1 91.17 87 MET A CA 1
ATOM 729 C C . MET A 1 87 ? 3.519 21.902 1.781 1 91.17 87 MET A C 1
ATOM 731 O O . MET A 1 87 ? 3.016 21.448 0.752 1 91.17 87 MET A O 1
ATOM 735 N N . ASN A 1 88 ? 4.505 22.728 1.776 1 87.59 88 ASN A N 1
ATOM 736 C CA . ASN A 1 88 ? 5.134 23.12 0.52 1 87.59 88 ASN A CA 1
ATOM 737 C C . ASN A 1 88 ? 5.834 21.94 -0.149 1 87.59 88 ASN A C 1
ATOM 739 O O . ASN A 1 88 ? 5.648 21.698 -1.342 1 87.59 88 ASN A O 1
ATOM 743 N N . VAL A 1 89 ? 6.524 21.241 0.672 1 85.87 89 VAL A N 1
ATOM 744 C CA . VAL A 1 89 ? 7.288 20.107 0.161 1 85.87 89 VAL A CA 1
ATOM 745 C C . VAL A 1 89 ? 6.334 19.01 -0.305 1 85.87 89 VAL A C 1
ATOM 747 O O . VAL A 1 89 ? 6.611 18.313 -1.285 1 85.87 89 VAL A O 1
ATOM 750 N N . ALA A 1 90 ? 5.178 18.906 0.345 1 86.63 90 ALA A N 1
ATOM 751 C CA . ALA A 1 90 ? 4.18 17.884 0.038 1 86.63 90 ALA A CA 1
ATOM 752 C C . ALA A 1 90 ? 3.234 18.355 -1.062 1 86.63 90 ALA A C 1
ATOM 754 O O . ALA A 1 90 ? 2.272 17.661 -1.402 1 86.63 90 ALA A O 1
ATOM 755 N N . ASP A 1 91 ? 3.378 19.537 -1.61 1 86.81 91 ASP A N 1
ATOM 756 C CA . ASP A 1 91 ? 2.571 20.128 -2.673 1 86.81 91 ASP A CA 1
ATOM 757 C C . ASP A 1 91 ? 1.13 20.34 -2.216 1 86.81 91 ASP A C 1
ATOM 759 O O . ASP A 1 91 ? 0.189 20.073 -2.966 1 86.81 91 ASP A O 1
ATOM 763 N N . LEU A 1 92 ? 0.998 20.69 -0.998 1 87.04 92 LEU A N 1
ATOM 764 C CA . LEU A 1 92 ? -0.316 20.989 -0.439 1 87.04 92 LEU A CA 1
ATOM 765 C C . LEU A 1 92 ? -0.526 22.494 -0.318 1 87.04 92 LEU A C 1
ATOM 767 O O . LEU A 1 92 ? -1.617 22.947 0.036 1 87.04 92 LEU A O 1
ATOM 771 N N . ASN A 1 93 ? 0.602 23.161 -0.677 1 75.09 93 ASN A N 1
ATOM 772 C CA . ASN A 1 93 ? 0.547 24.619 -0.637 1 75.09 93 ASN A CA 1
ATOM 773 C C . ASN A 1 93 ? 0.154 25.202 -1.99 1 75.09 93 ASN A C 1
ATOM 775 O O . ASN A 1 93 ? 0.802 24.927 -3.002 1 75.09 93 ASN A O 1
ATOM 779 N N . TYR A 1 94 ? -0.882 25.917 -2.049 1 71.47 94 TYR A N 1
ATOM 780 C CA . TYR A 1 94 ? -1.37 26.495 -3.297 1 71.47 94 TYR A CA 1
ATOM 781 C C . TYR A 1 94 ? -0.705 27.838 -3.572 1 71.47 94 TYR A C 1
ATOM 783 O O . TYR A 1 94 ? -1.125 28.574 -4.467 1 71.47 94 TYR A O 1
ATOM 791 N N . ASN A 1 95 ? 0.322 28.109 -2.888 1 69.77 95 ASN A N 1
ATOM 792 C CA . ASN A 1 95 ? 1.157 29.291 -3.076 1 69.77 95 ASN A CA 1
ATOM 793 C C . ASN A 1 95 ? 0.329 30.573 -3.045 1 69.77 95 ASN A C 1
ATOM 795 O O . ASN A 1 95 ? 0.577 31.496 -3.823 1 69.77 95 ASN A O 1
ATOM 799 N N . ASN A 1 96 ? -0.733 30.577 -2.264 1 78.1 96 ASN A N 1
ATOM 800 C CA . ASN A 1 96 ? -1.484 31.816 -2.087 1 78.1 96 ASN A CA 1
ATOM 801 C C . ASN A 1 96 ? -1.178 32.47 -0.742 1 78.1 96 ASN A C 1
ATOM 803 O O . ASN A 1 96 ? -0.899 31.779 0.239 1 78.1 96 ASN A O 1
ATOM 807 N N . LEU A 1 97 ? -1.187 33.84 -0.731 1 82.72 97 LEU A N 1
ATOM 808 C CA . LEU A 1 97 ? -0.779 34.64 0.418 1 82.72 97 LEU A CA 1
ATOM 809 C C . LEU A 1 97 ? -1.709 34.404 1.603 1 82.72 97 LEU A C 1
ATOM 811 O O . LEU A 1 97 ? -1.273 34.434 2.756 1 82.72 97 LEU A O 1
ATOM 815 N N . GLY A 1 98 ? -2.958 34.179 1.325 1 87.7 98 GLY A N 1
ATOM 816 C CA . GLY A 1 98 ? -3.91 33.908 2.391 1 87.7 98 GLY A CA 1
ATOM 817 C C . GLY A 1 98 ? -3.611 32.626 3.146 1 87.7 98 GLY A C 1
ATOM 818 O O . GLY A 1 98 ? -3.641 32.604 4.379 1 87.7 98 GLY A O 1
ATOM 819 N N . ASP A 1 99 ? -3.27 31.608 2.45 1 91.3 99 ASP A N 1
ATOM 820 C CA . ASP A 1 99 ? -2.925 30.331 3.068 1 91.3 99 ASP A CA 1
ATOM 821 C C . ASP A 1 99 ? -1.667 30.459 3.925 1 91.3 99 ASP A C 1
ATOM 823 O O . ASP A 1 99 ? -1.637 29.992 5.066 1 91.3 99 ASP A O 1
ATOM 827 N N . ALA A 1 100 ? -0.692 31.12 3.31 1 90.17 100 ALA A N 1
ATOM 828 C CA . ALA A 1 100 ? 0.561 31.279 4.043 1 90.17 100 ALA A CA 1
ATOM 829 C C . ALA A 1 100 ? 0.337 32.02 5.358 1 90.17 100 ALA A C 1
ATOM 831 O O . ALA A 1 100 ? 0.907 31.655 6.389 1 90.17 100 ALA A O 1
ATOM 832 N N . ASN A 1 101 ? -0.509 33.048 5.279 1 91.4 101 ASN A N 1
ATOM 833 C CA . ASN A 1 101 ? -0.806 33.847 6.463 1 91.4 101 ASN A CA 1
ATOM 834 C C . ASN A 1 101 ? -1.51 33.02 7.535 1 91.4 101 ASN A C 1
ATOM 836 O O . ASN A 1 101 ? -1.275 33.215 8.729 1 91.4 101 ASN A O 1
ATOM 840 N N . ALA A 1 102 ? -2.31 32.125 7.153 1 92.88 102 ALA A N 1
ATOM 841 C CA . ALA A 1 102 ? -3.052 31.312 8.113 1 92.88 102 ALA A CA 1
ATOM 842 C C . ALA A 1 102 ? -2.205 30.145 8.613 1 92.88 102 ALA A C 1
ATOM 844 O O . ALA A 1 102 ? -2.18 29.857 9.812 1 92.88 102 ALA A O 1
ATOM 845 N N . ILE A 1 103 ? -1.437 29.491 7.738 1 93.52 103 ILE A N 1
ATOM 846 C CA . ILE A 1 103 ? -0.687 28.272 8.024 1 93.52 103 ILE A CA 1
ATOM 847 C C . ILE A 1 103 ? 0.451 28.581 8.994 1 93.52 103 ILE A C 1
ATOM 849 O O . ILE A 1 103 ? 0.869 27.715 9.766 1 93.52 103 ILE A O 1
ATOM 853 N N . ARG A 1 104 ? 0.963 29.821 8.961 1 92.71 104 ARG A N 1
ATOM 854 C CA . ARG A 1 104 ? 2.085 30.17 9.826 1 92.71 104 ARG A CA 1
ATOM 855 C C . ARG A 1 104 ? 1.726 29.97 11.295 1 92.71 104 ARG A C 1
ATOM 857 O O . ARG A 1 104 ? 2.611 29.854 12.145 1 92.71 104 ARG A O 1
ATOM 864 N N . TYR A 1 105 ? 0.392 29.905 11.619 1 93.88 105 TYR A N 1
ATOM 865 C CA . TYR A 1 105 ? -0.047 29.757 13.002 1 93.88 105 TYR A CA 1
ATOM 866 C C . TYR A 1 105 ? -0.254 28.289 13.355 1 93.88 105 TYR A C 1
ATOM 868 O O . TYR A 1 105 ? -0.529 27.954 14.509 1 93.88 105 TYR A O 1
ATOM 876 N N . LEU A 1 106 ? -0.178 27.356 12.341 1 95.25 106 LEU A N 1
ATOM 877 C CA . LEU A 1 106 ? -0.318 25.928 12.606 1 95.25 106 LEU A CA 1
ATOM 878 C C . LEU A 1 106 ? 0.885 25.398 13.379 1 95.25 106 LEU A C 1
ATOM 880 O O . LEU A 1 106 ? 2.009 25.409 12.87 1 95.25 106 LEU A O 1
ATOM 884 N N . THR A 1 107 ? 0.638 24.865 14.582 1 94.53 107 THR A N 1
ATOM 885 C CA . THR A 1 107 ? 1.755 24.506 15.448 1 94.53 107 THR A CA 1
ATOM 886 C C . THR A 1 107 ? 1.792 23 15.688 1 94.53 107 THR A C 1
ATOM 888 O O . THR A 1 107 ? 2.837 22.447 16.038 1 94.53 107 THR A O 1
ATOM 891 N N . GLU A 1 108 ? 0.63 22.376 15.537 1 95.4 108 GLU A N 1
ATOM 892 C CA . GLU A 1 108 ? 0.579 20.948 15.838 1 95.4 108 GLU A CA 1
ATOM 893 C C . GLU A 1 108 ? -0.426 20.231 14.941 1 95.4 108 GLU A C 1
ATOM 895 O O . GLU A 1 108 ? -1.509 20.754 14.67 1 95.4 108 GLU A O 1
ATOM 900 N N . VAL A 1 109 ? -0.068 19.101 14.492 1 96.31 109 VAL A N 1
ATOM 901 C CA . VAL A 1 109 ? -0.975 18.156 13.85 1 96.31 109 VAL A CA 1
ATOM 902 C C . VAL A 1 109 ? -0.919 16.813 14.574 1 96.31 109 VAL A C 1
ATOM 904 O O . VAL A 1 109 ? 0.151 16.21 14.696 1 96.31 109 VAL A O 1
ATOM 907 N N . ILE A 1 110 ? -2.042 16.391 15.073 1 94.52 110 ILE A N 1
ATOM 908 C CA . ILE A 1 110 ? -2.109 15.173 15.872 1 94.52 110 ILE A CA 1
ATOM 909 C C . ILE A 1 110 ? -3.005 14.149 15.179 1 94.52 110 ILE A C 1
ATOM 911 O O . ILE A 1 110 ? -4.121 14.472 14.765 1 94.52 110 ILE A O 1
ATOM 915 N N . VAL A 1 111 ? -2.487 12.977 14.995 1 94.63 111 VAL A N 1
ATOM 916 C CA . VAL A 1 111 ? -3.27 11.868 14.46 1 94.63 111 VAL A CA 1
ATOM 917 C C . VAL A 1 111 ? -3.617 10.892 15.581 1 94.63 111 VAL A C 1
ATOM 919 O O . VAL A 1 111 ? -2.733 10.427 16.305 1 94.63 111 VAL A O 1
ATOM 922 N N . GLU A 1 112 ? -4.844 10.63 15.724 1 93.76 112 GLU A N 1
ATOM 923 C CA . GLU A 1 112 ? -5.324 9.674 16.717 1 93.76 112 GLU A CA 1
ATOM 924 C C . GLU A 1 112 ? -5.986 8.471 16.051 1 93.76 112 GLU A C 1
ATOM 926 O O . GLU A 1 112 ? -6.923 8.628 15.266 1 93.76 112 GLU A O 1
ATOM 931 N N . ASP A 1 113 ? -5.454 7.314 16.393 1 92.88 113 ASP A N 1
ATOM 932 C CA . ASP A 1 113 ? -6.079 6.075 15.939 1 92.88 113 ASP A CA 1
ATOM 933 C C . ASP A 1 113 ? -7.194 5.643 16.889 1 92.88 113 ASP A C 1
ATOM 935 O O . ASP A 1 113 ? -6.964 5.473 18.088 1 92.88 113 ASP A O 1
ATOM 939 N N . MET A 1 114 ? -8.338 5.469 16.317 1 93.1 114 MET A N 1
ATOM 940 C CA . MET A 1 114 ? -9.464 5.019 17.13 1 93.1 114 MET A CA 1
ATOM 941 C C . MET A 1 114 ? -9.579 3.499 17.108 1 93.1 114 MET A C 1
ATOM 943 O O . MET A 1 114 ? -9.042 2.845 16.212 1 93.1 114 MET A O 1
ATOM 947 N N . PRO A 1 115 ? -10.236 2.896 18.121 1 92.47 115 PRO A N 1
ATOM 948 C CA . PRO A 1 115 ? -10.446 1.446 18.099 1 92.47 115 PRO A CA 1
ATOM 949 C C . PRO A 1 115 ? -11.231 0.983 16.874 1 92.47 115 PRO A C 1
ATOM 951 O O . PRO A 1 115 ? -12.131 1.688 16.409 1 92.47 115 PRO A O 1
ATOM 954 N N . LEU A 1 116 ? -10.856 -0.167 16.432 1 94.03 116 LEU A N 1
ATOM 955 C CA . LEU A 1 116 ? -11.582 -0.767 15.317 1 94.03 116 LEU A CA 1
ATOM 956 C C . LEU A 1 116 ? -13.017 -1.094 15.716 1 94.03 116 LEU A C 1
ATOM 958 O O . LEU A 1 116 ? -13.279 -1.457 16.865 1 94.03 116 LEU A O 1
ATOM 962 N N . THR A 1 117 ? -13.878 -0.988 14.726 1 94.82 117 THR A N 1
ATOM 963 C CA . THR A 1 117 ? -15.256 -1.404 14.963 1 94.82 117 THR A CA 1
ATOM 964 C C . THR A 1 117 ? -15.684 -2.46 13.948 1 94.82 117 THR A C 1
ATOM 966 O O . THR A 1 117 ? -15.34 -2.37 12.768 1 94.82 117 THR A O 1
ATOM 969 N N . ILE A 1 118 ? -16.411 -3.45 14.462 1 93.89 118 ILE A N 1
ATOM 970 C CA . ILE A 1 118 ? -16.969 -4.476 13.588 1 93.89 118 ILE A CA 1
ATOM 971 C C . ILE A 1 118 ? -18.168 -3.911 12.83 1 93.89 118 ILE A C 1
ATOM 973 O O . ILE A 1 118 ? -19.004 -3.213 13.408 1 93.89 118 ILE A O 1
ATOM 977 N N . CYS A 1 119 ? -18.166 -4.233 11.592 1 95.19 119 CYS A N 1
ATOM 978 C CA . CYS A 1 119 ? -19.262 -3.751 10.76 1 95.19 119 CYS A CA 1
ATOM 979 C C . CYS A 1 119 ? -19.461 -4.648 9.544 1 95.19 119 CYS A C 1
ATOM 981 O O . CYS A 1 119 ? -19.047 -5.809 9.551 1 95.19 119 CYS A O 1
ATOM 983 N N . PHE A 1 120 ? -20.219 -4.177 8.543 1 94.39 120 PHE A N 1
ATOM 984 C CA . PHE A 1 120 ? -20.433 -4.825 7.254 1 94.39 120 PHE A CA 1
ATOM 985 C C . PHE A 1 120 ? -20.194 -3.848 6.11 1 94.39 120 PHE A C 1
ATOM 987 O O . PHE A 1 120 ? -20.283 -2.632 6.296 1 94.39 120 PHE A O 1
ATOM 994 N N . LEU A 1 121 ? -19.844 -4.41 4.982 1 92.4 121 LEU A N 1
ATOM 995 C CA . LEU A 1 121 ? -19.78 -3.55 3.805 1 92.4 121 LEU A CA 1
ATOM 996 C C . LEU A 1 121 ? -21.172 -3.081 3.398 1 92.4 121 LEU A C 1
ATOM 998 O O . LEU A 1 121 ? -22.168 -3.478 4.007 1 92.4 121 LEU A O 1
ATOM 1002 N N . GLY A 1 122 ? -21.216 -2.192 2.408 1 87.43 122 GLY A N 1
ATOM 1003 C CA . GLY A 1 122 ? -22.471 -1.616 1.954 1 87.43 122 GLY A CA 1
ATOM 1004 C C . GLY A 1 122 ? -23.484 -2.659 1.52 1 87.43 122 GLY A C 1
ATOM 1005 O O . GLY A 1 122 ? -24.687 -2.39 1.493 1 87.43 122 GLY A O 1
ATOM 1006 N N . ASP A 1 123 ? -23.028 -3.916 1.259 1 85.22 123 ASP A N 1
ATOM 1007 C CA . ASP A 1 123 ? -23.939 -4.983 0.856 1 85.22 123 ASP A CA 1
ATOM 1008 C C . ASP A 1 123 ? -24.636 -5.598 2.067 1 85.22 123 ASP A C 1
ATOM 1010 O O . ASP A 1 123 ? -25.471 -6.492 1.921 1 85.22 123 ASP A O 1
ATOM 1014 N N . ASN A 1 124 ? -24.292 -5.169 3.241 1 88.67 124 ASN A N 1
ATOM 1015 C CA . ASN A 1 124 ? -24.858 -5.57 4.525 1 88.67 124 ASN A CA 1
ATOM 1016 C C . ASN A 1 124 ? -24.676 -7.064 4.776 1 88.67 124 ASN A C 1
ATOM 1018 O O . ASN A 1 124 ? -25.402 -7.655 5.578 1 88.67 124 ASN A O 1
ATOM 1022 N N . LYS A 1 125 ? -23.782 -7.729 4.087 1 89.59 125 LYS A N 1
ATOM 1023 C CA . LYS A 1 125 ? -23.564 -9.166 4.224 1 89.59 125 LYS A CA 1
ATOM 1024 C C . LYS A 1 125 ? -22.089 -9.479 4.462 1 89.59 125 LYS A C 1
ATOM 1026 O O . LYS A 1 125 ? -21.756 -10.397 5.214 1 89.59 125 LYS A O 1
ATOM 1031 N N . THR A 1 126 ? -21.261 -8.719 3.904 1 90.62 126 THR A N 1
ATOM 1032 C CA . THR A 1 126 ? -19.825 -8.968 3.979 1 90.62 126 THR A CA 1
ATOM 1033 C C . THR A 1 126 ? -19.239 -8.368 5.254 1 90.62 126 THR A C 1
ATOM 1035 O O . THR A 1 126 ? -19.232 -7.147 5.426 1 90.62 126 THR A O 1
ATOM 1038 N N . PRO A 1 127 ? -18.76 -9.229 6.164 1 94.32 127 PRO A N 1
ATOM 1039 C CA . PRO A 1 127 ? -18.136 -8.702 7.38 1 94.32 127 PRO A CA 1
ATOM 1040 C C . PRO A 1 127 ? -16.926 -7.818 7.087 1 94.32 127 PRO A C 1
ATOM 1042 O O . PRO A 1 127 ? -16.157 -8.103 6.165 1 94.32 127 PRO A O 1
ATOM 1045 N N . ALA A 1 128 ? -16.79 -6.751 7.886 1 96.11 128 ALA A N 1
ATOM 1046 C CA . ALA A 1 128 ? -15.707 -5.79 7.693 1 96.11 128 ALA A CA 1
ATOM 1047 C C . ALA A 1 128 ? -15.308 -5.14 9.014 1 96.11 128 ALA A C 1
ATOM 1049 O O . ALA A 1 128 ? -15.938 -5.38 10.047 1 96.11 128 ALA A O 1
ATOM 1050 N N . LEU A 1 129 ? -14.215 -4.528 8.983 1 96.55 129 LEU A N 1
ATOM 1051 C CA . LEU A 1 129 ? -13.743 -3.675 10.068 1 96.55 129 LEU A CA 1
ATOM 1052 C C . LEU A 1 129 ? -13.667 -2.218 9.621 1 96.55 129 LEU A C 1
ATOM 1054 O O . LEU A 1 129 ? -13.258 -1.931 8.494 1 96.55 129 LEU A O 1
ATOM 1058 N N . SER A 1 130 ? -14.116 -1.398 10.509 1 96.5 130 SER A N 1
ATOM 1059 C CA . SER A 1 130 ? -14.025 0.033 10.236 1 96.5 130 SER A CA 1
ATOM 1060 C C . SER A 1 130 ? -12.835 0.658 10.956 1 96.5 130 SER A C 1
ATOM 1062 O O . SER A 1 130 ? -12.72 0.558 12.179 1 96.5 130 SER A O 1
ATOM 1064 N N . VAL A 1 131 ? -11.998 1.22 10.176 1 96.18 131 VAL A N 1
ATOM 1065 C CA . VAL A 1 131 ? -10.848 1.946 10.703 1 96.18 131 VAL A CA 1
ATOM 1066 C C . VAL A 1 131 ? -11.152 3.442 10.737 1 96.18 131 VAL A C 1
ATOM 1068 O O . VAL A 1 131 ? -11.609 4.012 9.743 1 96.18 131 VAL A O 1
ATOM 1071 N N . LEU A 1 132 ? -10.892 4.04 11.875 1 96.89 132 LEU A N 1
ATOM 1072 C CA . LEU A 1 132 ? -11.185 5.459 12.045 1 96.89 132 LEU A CA 1
ATOM 1073 C C . LEU A 1 132 ? -9.97 6.204 12.588 1 96.89 132 LEU A C 1
ATOM 1075 O O . LEU A 1 132 ? -9.3 5.722 13.504 1 96.89 132 LEU A O 1
ATOM 1079 N N . HIS A 1 133 ? -9.626 7.288 11.942 1 96.92 133 HIS A N 1
ATOM 1080 C CA . HIS A 1 133 ? -8.596 8.202 12.422 1 96.92 133 HIS A CA 1
ATOM 1081 C C . HIS A 1 133 ? -9.166 9.594 12.672 1 96.92 133 HIS A C 1
ATOM 1083 O O . HIS A 1 133 ? -9.998 10.076 11.9 1 96.92 133 HIS A O 1
ATOM 1089 N N . ARG A 1 134 ? -8.725 10.161 13.73 1 97.5 134 ARG A N 1
ATOM 1090 C CA . ARG A 1 134 ? -9.009 11.557 14.048 1 97.5 134 ARG A CA 1
ATOM 1091 C C . ARG A 1 134 ? -7.77 12.425 13.856 1 97.5 134 ARG A C 1
ATOM 1093 O O . ARG A 1 134 ? -6.722 12.16 14.448 1 97.5 134 ARG A O 1
ATOM 1100 N N . VAL A 1 135 ? -7.884 13.456 13.004 1 98.07 135 VAL A N 1
ATOM 1101 C CA . VAL A 1 135 ? -6.765 14.35 12.73 1 98.07 135 VAL A CA 1
ATOM 1102 C C . VAL A 1 135 ? -7.075 15.746 13.265 1 98.07 135 VAL A C 1
ATOM 1104 O O . VAL A 1 135 ? -8.033 16.387 12.827 1 98.07 135 VAL A O 1
ATOM 1107 N N . ARG A 1 136 ? -6.211 16.227 14.146 1 97.75 136 ARG A N 1
ATOM 1108 C CA . ARG A 1 136 ? -6.397 17.531 14.773 1 97.75 136 ARG A CA 1
ATOM 1109 C C . ARG A 1 136 ? -5.34 18.523 14.3 1 97.75 136 ARG A C 1
ATOM 1111 O O . ARG A 1 136 ? -4.143 18.235 14.354 1 97.75 136 ARG A O 1
ATOM 1118 N N . PHE A 1 137 ? -5.789 19.619 13.849 1 97.79 137 PHE A N 1
ATOM 1119 C CA . PHE A 1 137 ? -4.929 20.739 13.488 1 97.79 137 PHE A CA 1
ATOM 1120 C C . PHE A 1 137 ? -5.038 21.859 14.516 1 97.79 137 PHE A C 1
ATOM 1122 O O . PHE A 1 137 ? -6.108 22.443 14.694 1 97.79 137 PHE A O 1
ATOM 1129 N N . ILE A 1 138 ? -3.944 22.121 15.191 1 96.99 138 ILE A N 1
ATOM 1130 C CA . ILE A 1 138 ? -3.956 23.106 16.267 1 96.99 138 ILE A CA 1
ATOM 1131 C C . ILE A 1 138 ? -3.181 24.35 15.837 1 96.99 138 ILE A C 1
ATOM 1133 O O . ILE A 1 138 ? -2.012 24.259 15.454 1 96.99 138 ILE A O 1
ATOM 1137 N N . PHE A 1 139 ? -3.838 25.495 15.908 1 95.8 139 PHE A N 1
ATOM 1138 C CA . PHE A 1 139 ? -3.256 26.788 15.568 1 95.8 139 PHE A CA 1
ATOM 1139 C C . PHE A 1 139 ? -3.009 27.618 16.822 1 95.8 139 PHE A C 1
ATOM 1141 O O . PHE A 1 139 ? -3.781 27.547 17.781 1 95.8 139 PHE A O 1
ATOM 1148 N N . GLN A 1 140 ? -1.983 28.401 16.792 1 93.6 140 GLN A N 1
ATOM 1149 C CA . GLN A 1 140 ? -1.814 29.417 17.826 1 93.6 140 GLN A CA 1
ATOM 1150 C C . GLN A 1 140 ? -2.921 30.465 17.753 1 93.6 140 GLN A C 1
ATOM 1152 O O . GLN A 1 140 ? -3.442 30.751 16.673 1 93.6 140 GLN A O 1
ATOM 1157 N N . PRO A 1 141 ? -3.259 31.016 18.971 1 93.29 141 PRO A N 1
ATOM 1158 C CA . PRO A 1 141 ? -4.215 32.125 18.914 1 93.29 141 PRO A CA 1
ATOM 1159 C C . PRO A 1 141 ? -3.804 33.208 17.919 1 93.29 141 PRO A C 1
ATOM 1161 O O . PRO A 1 141 ? -2.629 33.58 17.857 1 93.29 141 PRO A O 1
ATOM 1164 N N . ASN A 1 142 ? -4.737 33.64 17.057 1 93.5 142 ASN A N 1
ATOM 1165 C CA . ASN A 1 142 ? -4.433 34.599 16 1 93.5 142 ASN A CA 1
ATOM 1166 C C . ASN A 1 142 ? -5.657 35.431 15.63 1 93.5 142 ASN A C 1
ATOM 1168 O O . ASN A 1 142 ? -6.75 35.203 16.152 1 93.5 142 ASN A O 1
ATOM 1172 N N . GLN A 1 143 ? -5.466 36.397 14.752 1 93.86 143 GLN A N 1
ATOM 1173 C CA . GLN A 1 143 ? -6.525 37.344 14.42 1 93.86 143 GLN A CA 1
ATOM 1174 C C . GLN A 1 143 ? -7.347 36.857 13.23 1 93.86 143 GLN A C 1
ATOM 1176 O O . GLN A 1 143 ? -8.298 37.52 12.813 1 93.86 143 GLN A O 1
ATOM 1181 N N . LEU A 1 144 ? -7.07 35.674 12.726 1 94.48 144 LEU A N 1
ATOM 1182 C CA . LEU A 1 144 ? -7.729 35.204 11.512 1 94.48 144 LEU A CA 1
ATOM 1183 C C . LEU A 1 144 ? -8.883 34.266 11.849 1 94.48 144 LEU A C 1
ATOM 1185 O O . LEU A 1 144 ? -9.849 34.165 11.089 1 94.48 144 LEU A O 1
ATOM 1189 N N . MET A 1 145 ? -8.734 33.556 12.986 1 94.87 145 MET A N 1
ATOM 1190 C CA . MET A 1 145 ? -9.645 32.46 13.302 1 94.87 145 MET A CA 1
ATOM 1191 C C . MET A 1 145 ? -10.266 32.65 14.682 1 94.87 145 MET A C 1
ATOM 1193 O O . MET A 1 145 ? -9.598 33.109 15.611 1 94.87 145 MET A O 1
ATOM 1197 N N . LYS A 1 146 ? -11.536 32.25 14.797 1 93.77 146 LYS A N 1
ATOM 1198 C CA . LYS A 1 146 ? -12.199 32.246 16.098 1 93.77 146 LYS A CA 1
ATOM 1199 C C . LYS A 1 146 ? -11.816 31.01 16.906 1 93.77 146 LYS A C 1
ATOM 1201 O O . LYS A 1 146 ? -11.687 31.077 18.13 1 93.77 146 LYS A O 1
ATOM 1206 N N . THR A 1 147 ? -11.697 29.916 16.137 1 86.89 147 THR A N 1
ATOM 1207 C CA . THR A 1 147 ? -11.341 28.644 16.756 1 86.89 147 THR A CA 1
ATOM 1208 C C . THR A 1 147 ? -9.916 28.243 16.385 1 86.89 147 THR A C 1
ATOM 1210 O O . THR A 1 147 ? -9.538 28.287 15.213 1 86.89 147 THR A O 1
ATOM 1213 N N . THR A 1 148 ? -9.141 27.78 17.359 1 90.25 148 THR A N 1
ATOM 1214 C CA . THR A 1 148 ? -7.733 27.495 17.105 1 90.25 148 THR A CA 1
ATOM 1215 C C . THR A 1 148 ? -7.516 26.001 16.882 1 90.25 148 THR A C 1
ATOM 1217 O O . THR A 1 148 ? -6.376 25.536 16.824 1 90.25 148 THR A O 1
ATOM 1220 N N . GLU A 1 149 ? -8.572 25.28 16.837 1 95.78 149 GLU A N 1
ATOM 1221 C CA . GLU A 1 149 ? -8.45 23.853 16.557 1 95.78 149 GLU A CA 1
ATOM 1222 C C . GLU A 1 149 ? -9.466 23.407 15.51 1 95.78 149 GLU A C 1
ATOM 1224 O O . GLU A 1 149 ? -10.641 23.772 15.582 1 95.78 149 GLU A O 1
ATOM 1229 N N . ALA A 1 150 ? -9.011 22.718 14.534 1 97.34 150 ALA A N 1
ATOM 1230 C CA . ALA A 1 150 ? -9.864 22.068 13.541 1 97.34 150 ALA A CA 1
ATOM 1231 C C . ALA A 1 150 ? -9.674 20.554 13.562 1 97.34 150 ALA A C 1
ATOM 1233 O O . ALA A 1 150 ? -8.549 20.065 13.689 1 97.34 150 ALA A O 1
ATOM 1234 N N . VAL A 1 151 ? -10.797 19.811 13.484 1 97.9 151 VAL A N 1
ATOM 1235 C CA . VAL A 1 151 ? -10.714 18.36 13.613 1 97.9 151 VAL A CA 1
ATOM 1236 C C . VAL A 1 151 ? -11.411 17.695 12.428 1 97.9 151 VAL A C 1
ATOM 1238 O O . VAL A 1 151 ? -12.546 18.042 12.093 1 97.9 151 VAL A O 1
ATOM 1241 N N . LY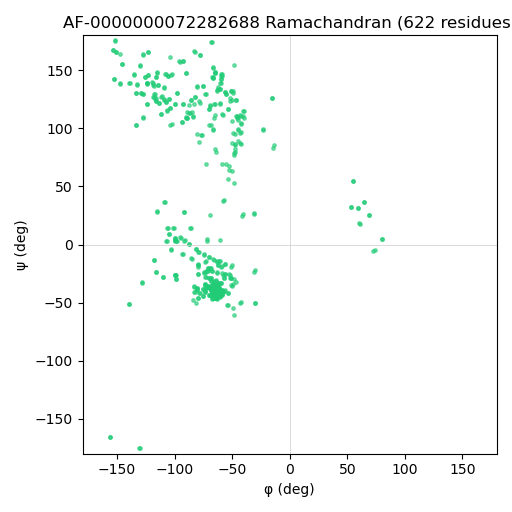S A 1 152 ? -10.728 16.797 11.823 1 98.1 152 LYS A N 1
ATOM 1242 C CA . LYS A 1 152 ? -11.26 15.954 10.756 1 98.1 152 LYS A CA 1
ATOM 1243 C C . LYS A 1 152 ? -11.273 14.485 11.171 1 98.1 152 LYS A C 1
ATOM 1245 O O . LYS A 1 152 ? -10.351 14.015 11.84 1 98.1 152 LYS A O 1
ATOM 1250 N N . ILE A 1 153 ? -12.292 13.769 10.739 1 97.72 153 ILE A N 1
ATOM 1251 C CA . ILE A 1 153 ? -12.394 12.328 10.946 1 97.72 153 ILE A CA 1
ATOM 1252 C C . ILE A 1 153 ? -12.395 11.611 9.598 1 97.72 153 ILE A C 1
ATOM 1254 O O . ILE A 1 153 ? -13.119 12.003 8.68 1 97.72 153 ILE A O 1
ATOM 1258 N N . ILE A 1 154 ? -11.57 10.645 9.474 1 97.55 154 ILE A N 1
ATOM 1259 C CA . ILE A 1 154 ? -11.582 9.815 8.275 1 97.55 154 ILE A CA 1
ATOM 1260 C C . ILE A 1 154 ? -11.783 8.352 8.662 1 97.55 154 ILE A C 1
ATOM 1262 O O . ILE A 1 154 ? -11.33 7.916 9.724 1 97.55 154 ILE A O 1
ATOM 1266 N N . SER A 1 155 ? -12.48 7.654 7.791 1 96.79 155 SER A N 1
ATOM 1267 C CA . SER A 1 155 ? -12.704 6.233 8.036 1 96.79 155 SER A CA 1
ATOM 1268 C C . SER A 1 155 ? -12.728 5.444 6.731 1 96.79 155 SER A C 1
ATOM 1270 O O . SER A 1 155 ? -12.987 6.005 5.665 1 96.79 155 SER A O 1
ATOM 1272 N N . TYR A 1 156 ? -12.431 4.2 6.799 1 96.35 156 TYR A N 1
ATOM 1273 C CA . TYR A 1 156 ? -12.527 3.239 5.706 1 96.35 156 TYR A CA 1
ATOM 1274 C C . TYR A 1 156 ? -12.732 1.826 6.237 1 96.35 156 TYR A C 1
ATOM 1276 O O . TYR A 1 156 ? -12.595 1.582 7.438 1 96.35 156 TYR A O 1
ATOM 1284 N N . LYS A 1 157 ? -13.065 1.001 5.354 1 95.9 157 LYS A N 1
ATOM 1285 C CA . LYS A 1 157 ? -13.363 -0.366 5.773 1 95.9 157 LYS A CA 1
ATOM 1286 C C . LYS A 1 157 ? -12.353 -1.351 5.193 1 95.9 157 LYS A C 1
ATOM 1288 O O . LYS A 1 157 ? -11.762 -1.096 4.142 1 95.9 157 LYS A O 1
ATOM 1293 N N . VAL A 1 158 ? -12.137 -2.36 5.961 1 94.59 158 VAL A N 1
ATOM 1294 C CA . VAL A 1 158 ? -11.312 -3.49 5.546 1 94.59 158 VAL A CA 1
ATOM 1295 C C . VAL A 1 158 ? -12.109 -4.786 5.677 1 94.59 158 VAL A C 1
ATOM 1297 O O . VAL A 1 158 ? -12.879 -4.956 6.625 1 94.59 158 VAL A O 1
ATOM 1300 N N . CYS A 1 159 ? -11.956 -5.607 4.725 1 93.22 159 CYS A N 1
ATOM 1301 C CA . CYS A 1 159 ? -12.639 -6.894 4.79 1 93.22 159 CYS A CA 1
ATOM 1302 C C . CYS A 1 159 ? -11.674 -8.038 4.502 1 93.22 159 CYS A C 1
ATOM 1304 O O . CYS A 1 159 ? -10.468 -7.822 4.376 1 93.22 159 CYS A O 1
ATOM 1306 N N . GLY A 1 160 ? -12.17 -9.22 4.427 1 89.06 160 GLY A N 1
ATOM 1307 C CA . GLY A 1 160 ? -11.341 -10.413 4.361 1 89.06 160 GLY A CA 1
ATOM 1308 C C . GLY A 1 160 ? -10.679 -10.606 3.01 1 89.06 160 GLY A C 1
ATOM 1309 O O . GLY A 1 160 ? -9.783 -11.439 2.865 1 89.06 160 GLY A O 1
ATOM 1310 N N . TRP A 1 161 ? -11.024 -9.833 2.017 1 87.26 161 TRP A N 1
ATOM 1311 C CA . TRP A 1 161 ? -10.464 -10.119 0.7 1 87.26 161 TRP A CA 1
ATOM 1312 C C . TRP A 1 161 ? -9.621 -8.951 0.201 1 87.26 161 TRP A C 1
ATOM 1314 O O . TRP A 1 161 ? -8.876 -9.085 -0.773 1 87.26 161 TRP A O 1
ATOM 1324 N N . ASN A 1 162 ? -9.716 -7.797 0.828 1 84.96 162 ASN A N 1
ATOM 1325 C CA . ASN A 1 162 ? -8.96 -6.67 0.293 1 84.96 162 ASN A CA 1
ATOM 1326 C C . ASN A 1 162 ? -7.617 -6.51 1 1 84.96 162 ASN A C 1
ATOM 1328 O O . ASN A 1 162 ? -7.401 -7.083 2.07 1 84.96 162 ASN A O 1
ATOM 1332 N N . ASN A 1 163 ? -6.728 -5.883 0.335 1 78.31 163 ASN A N 1
ATOM 1333 C CA . ASN A 1 163 ? -5.508 -5.382 0.958 1 78.31 163 ASN A CA 1
ATOM 1334 C C . ASN A 1 163 ? -5.693 -3.965 1.494 1 78.31 163 ASN A C 1
ATOM 1336 O O . ASN A 1 163 ? -5.761 -3.008 0.72 1 78.31 163 ASN A O 1
ATOM 1340 N N . PRO A 1 164 ? -5.728 -3.896 2.777 1 80.51 164 PRO A N 1
ATOM 1341 C CA . PRO A 1 164 ? -6.068 -2.593 3.354 1 80.51 164 PRO A CA 1
ATOM 1342 C C . PRO A 1 164 ? -5.046 -1.512 3.011 1 80.51 164 PRO A C 1
ATOM 1344 O O . PRO A 1 164 ? -5.364 -0.32 3.056 1 80.51 164 PRO A O 1
ATOM 1347 N N . GLU A 1 165 ? -3.854 -1.883 2.716 1 72.37 165 GLU A N 1
ATOM 1348 C CA . GLU A 1 165 ? -2.841 -0.879 2.403 1 72.37 165 GLU A CA 1
ATOM 1349 C C . GLU A 1 165 ? -2.98 -0.385 0.966 1 72.37 165 GLU A C 1
ATOM 1351 O O . GLU A 1 165 ? -2.497 0.698 0.627 1 72.37 165 GLU A O 1
ATOM 1356 N N . MET A 1 166 ? -3.656 -1.139 0.226 1 72.81 166 MET A N 1
ATOM 1357 C CA . MET A 1 166 ? -3.798 -0.794 -1.185 1 72.81 166 MET A CA 1
ATOM 1358 C C . MET A 1 166 ? -5.225 -0.358 -1.498 1 72.81 166 MET A C 1
ATOM 1360 O O . MET A 1 166 ? -5.452 0.414 -2.431 1 72.81 166 MET A O 1
ATOM 1364 N N . GLU A 1 167 ? -6.099 -0.898 -0.717 1 82.69 167 GLU A N 1
ATOM 1365 C CA . GLU A 1 167 ? -7.513 -0.658 -0.987 1 82.69 167 GLU A CA 1
ATOM 1366 C C . GLU A 1 167 ? -8.264 -0.292 0.29 1 82.69 167 GLU A C 1
ATOM 1368 O O . GLU A 1 167 ? -8.542 -1.158 1.123 1 82.69 167 GLU A O 1
ATOM 1373 N N . MET A 1 168 ? -8.516 0.882 0.413 1 90.49 168 MET A N 1
ATOM 1374 C CA . MET A 1 168 ? -9.357 1.368 1.503 1 90.49 168 MET A CA 1
ATOM 1375 C C . MET A 1 168 ? -10.815 1.464 1.065 1 90.49 168 MET A C 1
ATOM 1377 O O . MET A 1 168 ? -11.198 2.406 0.37 1 90.49 168 MET A O 1
ATOM 1381 N N . LEU A 1 169 ? -11.614 0.532 1.532 1 92.57 169 LEU A N 1
ATOM 1382 C CA . LEU A 1 169 ? -12.98 0.397 1.036 1 92.57 169 LEU A CA 1
ATOM 1383 C C . LEU A 1 169 ? -13.901 1.415 1.699 1 92.57 169 LEU A C 1
ATOM 1385 O O . LEU A 1 169 ? -13.788 1.673 2.9 1 92.57 169 LEU A O 1
ATOM 1389 N N . GLU A 1 170 ? -14.771 2.072 0.9 1 93.82 170 GLU A N 1
ATOM 1390 C CA . GLU A 1 170 ? -15.809 2.992 1.355 1 93.82 170 GLU A CA 1
ATOM 1391 C C . GLU A 1 170 ? -15.219 4.108 2.213 1 93.82 170 GLU A C 1
ATOM 1393 O O . GLU A 1 170 ? -15.664 4.333 3.34 1 93.82 170 GLU A O 1
ATOM 1398 N N . PRO A 1 171 ? -14.254 4.796 1.664 1 95.19 171 PRO A N 1
ATOM 1399 C CA . PRO A 1 171 ? -13.647 5.918 2.384 1 95.19 171 PRO A CA 1
ATOM 1400 C C . PRO A 1 171 ? -14.653 7.018 2.718 1 95.19 171 PRO A C 1
ATOM 1402 O O . PRO A 1 171 ? -15.535 7.319 1.909 1 95.19 171 PRO A O 1
ATOM 1405 N N . GLU A 1 172 ? -14.504 7.533 3.956 1 95.05 172 GLU A N 1
ATOM 1406 C CA . GLU A 1 172 ? -15.357 8.624 4.416 1 95.05 172 GLU A CA 1
ATOM 1407 C C . GLU A 1 172 ? -14.54 9.703 5.121 1 95.05 172 GLU A C 1
ATOM 1409 O O . GLU A 1 172 ? -13.533 9.404 5.766 1 95.05 172 GLU A O 1
ATOM 1414 N N . VAL A 1 173 ? -15.019 10.9 4.927 1 97.09 173 VAL A N 1
ATOM 1415 C CA . VAL A 1 173 ? -14.411 12.047 5.594 1 97.09 173 VAL A CA 1
ATOM 1416 C C . VAL A 1 173 ? -15.497 12.912 6.229 1 97.09 173 VAL A C 1
ATOM 1418 O O . VAL A 1 173 ? -16.556 13.125 5.634 1 97.09 173 VAL A O 1
ATOM 1421 N N . GLU A 1 174 ? -15.251 13.366 7.405 1 95.69 174 GLU A N 1
ATOM 1422 C CA . GLU A 1 174 ? -16.171 14.245 8.119 1 95.69 174 GLU A CA 1
ATOM 1423 C C . GLU A 1 174 ? -15.419 15.349 8.858 1 95.69 174 GLU A C 1
ATOM 1425 O O . GLU A 1 174 ? -14.365 15.101 9.448 1 95.69 174 GLU A O 1
ATOM 1430 N N . THR A 1 175 ? -16.009 16.563 8.789 1 96.45 175 THR A N 1
ATOM 1431 C CA . THR A 1 175 ? -15.478 17.664 9.585 1 96.45 175 THR A CA 1
ATOM 1432 C C . THR A 1 175 ? -16.146 17.713 10.956 1 96.45 175 THR A C 1
ATOM 1434 O O . THR A 1 175 ? -17.335 18.022 11.062 1 96.45 175 THR A O 1
ATOM 1437 N N . GLU A 1 176 ? -15.438 17.369 11.954 1 95.98 176 GLU A N 1
ATOM 1438 C CA . GLU A 1 176 ? -15.98 17.404 13.309 1 95.98 176 GLU A CA 1
ATOM 1439 C C . GLU A 1 176 ? -15.962 18.821 13.874 1 95.98 176 GLU A C 1
ATOM 1441 O O . GLU A 1 176 ? -16.931 19.258 14.499 1 95.98 176 GLU A O 1
ATOM 1446 N N . THR A 1 177 ? -14.853 19.528 13.71 1 95.94 177 THR A N 1
ATOM 1447 C CA . THR A 1 177 ? -14.709 20.922 14.117 1 95.94 177 THR A CA 1
ATOM 1448 C C . THR A 1 177 ? -14.211 21.776 12.954 1 95.94 177 THR A C 1
ATOM 1450 O O . THR A 1 177 ? -13.056 21.658 12.541 1 95.94 177 THR A O 1
ATOM 1453 N N . PRO A 1 178 ? -15.028 22.6 12.424 1 94.68 178 PRO A N 1
ATOM 1454 C CA . PRO A 1 178 ? -14.611 23.463 11.315 1 94.68 178 PRO A CA 1
ATOM 1455 C C . PRO A 1 178 ? -13.781 24.658 11.778 1 94.68 178 PRO A C 1
ATOM 1457 O O . PRO A 1 178 ? -13.727 24.951 12.975 1 94.68 178 PRO A O 1
ATOM 1460 N N . ILE A 1 179 ? -13.113 25.233 10.836 1 95.36 179 ILE A N 1
ATOM 1461 C CA . ILE A 1 179 ? -12.48 26.519 11.106 1 95.36 179 ILE A CA 1
ATOM 1462 C C . ILE A 1 179 ? -13.505 27.641 10.949 1 95.36 179 ILE A C 1
ATOM 1464 O O . ILE A 1 179 ? -14.221 27.7 9.947 1 95.36 179 ILE A O 1
ATOM 1468 N N . VAL A 1 180 ? -13.614 28.446 11.946 1 94.78 180 VAL A N 1
ATOM 1469 C CA . VAL A 1 180 ? -14.448 29.641 11.865 1 94.78 180 VAL A CA 1
ATOM 1470 C C . VAL A 1 180 ? -13.566 30.877 11.697 1 94.78 180 VAL A C 1
ATOM 1472 O O . VAL A 1 180 ? -12.809 31.235 12.603 1 94.78 180 VAL A O 1
ATOM 1475 N N . TRP A 1 181 ? -13.753 31.505 10.615 1 94.84 181 TRP A N 1
ATOM 1476 C CA . TRP A 1 181 ? -12.891 32.633 10.278 1 94.84 181 TRP A CA 1
ATOM 1477 C C . TRP A 1 181 ? -13.464 33.937 10.822 1 94.84 181 TRP A C 1
ATOM 1479 O O . TRP A 1 181 ? -14.684 34.119 10.858 1 94.84 181 TRP A O 1
ATOM 1489 N N . MET A 1 182 ? -12.555 34.852 11.19 1 94.77 182 MET A N 1
ATOM 1490 C CA . MET A 1 182 ? -12.977 36.222 11.467 1 94.77 182 MET A CA 1
ATOM 1491 C C . MET A 1 182 ? -13.474 36.907 10.198 1 94.77 182 MET A C 1
ATOM 1493 O O . MET A 1 182 ? -13.085 36.529 9.091 1 94.77 182 MET A O 1
ATOM 1497 N N . PRO A 1 183 ? -14.346 37.83 10.317 1 92.62 183 PRO A N 1
ATOM 1498 C CA . PRO A 1 183 ? -14.888 38.503 9.135 1 92.62 183 PRO A CA 1
ATOM 1499 C C . PRO A 1 183 ? -13.799 39.007 8.191 1 92.62 183 PRO A C 1
ATOM 1501 O O . PRO A 1 183 ? -12.879 39.707 8.622 1 92.62 183 PRO A O 1
ATOM 1504 N N . GLY A 1 184 ? -13.927 38.534 6.928 1 90.25 184 GLY A N 1
ATOM 1505 C CA . GLY A 1 184 ? -13.037 39.017 5.884 1 90.25 184 GLY A CA 1
ATOM 1506 C C . GLY A 1 184 ? -11.676 38.348 5.903 1 90.25 184 GLY A C 1
ATOM 1507 O O . GLY A 1 184 ? -10.769 38.753 5.173 1 90.25 184 GLY A O 1
ATOM 1508 N N . LYS A 1 185 ? -11.452 37.367 6.743 1 92.39 185 LYS A N 1
ATOM 1509 C CA . LYS A 1 185 ? -10.119 36.798 6.917 1 92.39 185 LYS A CA 1
ATOM 1510 C C . LYS A 1 185 ? -10.025 35.413 6.284 1 92.39 185 LYS A C 1
ATOM 1512 O O . LYS A 1 185 ? -8.976 34.768 6.342 1 92.39 185 LYS A O 1
ATOM 1517 N N . ASP A 1 186 ? -11.131 34.942 5.603 1 92.05 186 ASP A N 1
ATOM 1518 C CA . ASP A 1 186 ? -11.166 33.629 4.965 1 92.05 186 ASP A CA 1
ATOM 1519 C C . ASP A 1 186 ? -10.262 33.593 3.735 1 92.05 186 ASP A C 1
ATOM 1521 O O . ASP A 1 186 ? -10.505 34.305 2.759 1 92.05 186 ASP A O 1
ATOM 1525 N N . PRO A 1 187 ? -9.222 32.745 3.786 1 91.23 187 PRO A N 1
ATOM 1526 C CA . PRO A 1 187 ? -8.287 32.721 2.659 1 91.23 187 PRO A CA 1
ATOM 1527 C C . PRO A 1 187 ? -8.898 32.112 1.399 1 91.23 187 PRO A C 1
ATOM 1529 O O . PRO A 1 187 ? -8.308 32.197 0.319 1 91.23 187 PRO A O 1
ATOM 1532 N N . ARG A 1 188 ? -10.046 31.516 1.512 1 90.99 188 ARG A N 1
ATOM 1533 C CA . ARG A 1 188 ? -10.67 30.817 0.393 1 90.99 188 ARG A CA 1
ATOM 1534 C C . ARG A 1 188 ? -11.476 31.779 -0.472 1 90.99 188 ARG A C 1
ATOM 1536 O O . ARG A 1 188 ? -11.971 31.4 -1.536 1 90.99 188 ARG A O 1
ATOM 1543 N N . VAL A 1 189 ? -11.675 32.929 0.01 1 87.63 189 VAL A N 1
ATOM 1544 C CA . VAL A 1 189 ? -12.525 33.882 -0.696 1 87.63 189 VAL A CA 1
ATOM 1545 C C . VAL A 1 189 ? -11.702 35.099 -1.112 1 87.63 189 VAL A C 1
ATOM 1547 O O . VAL A 1 189 ? -10.87 35.586 -0.342 1 87.63 189 VAL A O 1
ATOM 1550 N N . SER A 1 190 ? -11.809 35.356 -2.543 1 75.97 190 SER A N 1
ATOM 1551 C CA . SER A 1 190 ? -11.133 36.548 -3.046 1 75.97 190 SER A CA 1
ATOM 1552 C C . SER A 1 190 ? -11.874 37.817 -2.639 1 75.97 190 SER A C 1
ATOM 1554 O O . SER A 1 190 ? -13.105 37.828 -2.572 1 75.97 190 SER A O 1
ATOM 1556 N N . ARG A 1 191 ? -11.264 38.81 -2.085 1 65.57 191 ARG A N 1
ATOM 1557 C CA . ARG A 1 191 ? -11.899 40.09 -1.787 1 65.57 191 ARG A CA 1
ATOM 1558 C C . ARG A 1 191 ? -11.769 41.052 -2.962 1 65.57 191 ARG A C 1
ATOM 1560 O O . ARG A 1 191 ? -10.699 41.165 -3.564 1 65.57 191 ARG A O 1
ATOM 1567 N N . PRO A 1 192 ? -12.953 41.379 -3.579 1 58.59 192 PRO A N 1
ATOM 1568 C CA . PRO A 1 192 ? -12.884 42.385 -4.641 1 58.59 192 PRO A CA 1
ATOM 1569 C C . PRO A 1 192 ? -12.055 43.605 -4.244 1 58.59 192 PRO A C 1
ATOM 1571 O O . PRO A 1 192 ? -12.132 44.063 -3.102 1 58.59 192 PRO A O 1
ATOM 1574 N N . PHE A 1 193 ? -10.954 43.741 -4.838 1 53.04 193 PHE A N 1
ATOM 1575 C CA . PHE A 1 193 ? -10.24 45.002 -4.678 1 53.04 193 PHE A CA 1
ATOM 1576 C C . PHE A 1 193 ? -11.188 46.185 -4.833 1 53.04 193 PHE A C 1
ATOM 1578 O O . PHE A 1 193 ? -11.93 46.268 -5.814 1 53.04 193 PHE A O 1
ATOM 1585 N N . LYS A 1 194 ? -11.637 46.74 -3.756 1 49.54 194 LYS A N 1
ATOM 1586 C CA . LYS A 1 194 ? -12.379 47.994 -3.845 1 49.54 194 LYS A CA 1
ATOM 1587 C C . LYS A 1 194 ? -11.658 48.997 -4.741 1 49.54 194 LYS A C 1
ATOM 1589 O O . LYS A 1 194 ? -10.544 49.424 -4.433 1 49.54 194 LYS A O 1
ATOM 1594 N N . LYS A 1 195 ? -11.875 48.971 -6.119 1 47.32 195 LYS A N 1
ATOM 1595 C CA . LYS A 1 195 ? -11.441 50.164 -6.841 1 47.32 195 LYS A CA 1
ATOM 1596 C C . LYS A 1 195 ? -12.097 51.419 -6.274 1 47.32 195 LYS A C 1
ATOM 1598 O O . LYS A 1 195 ? -13.271 51.398 -5.899 1 47.32 195 LYS A O 1
ATOM 1603 N N . ARG A 1 196 ? -11.377 52.48 -5.988 1 44.78 196 ARG A N 1
ATOM 1604 C CA . ARG A 1 196 ? -11.728 53.813 -5.509 1 44.78 196 ARG A CA 1
ATOM 1605 C C . ARG A 1 196 ? -12.949 54.355 -6.243 1 44.78 196 ARG A C 1
ATOM 1607 O O . ARG A 1 196 ? -13.639 55.245 -5.741 1 44.78 196 ARG A O 1
ATOM 1614 N N . ASN A 1 197 ? -12.99 54.331 -7.669 1 43.72 197 ASN A N 1
ATOM 1615 C CA . ASN A 1 197 ? -13.998 55.196 -8.274 1 43.72 197 ASN A CA 1
ATOM 1616 C C . ASN A 1 197 ? -15.397 54.6 -8.149 1 43.72 197 ASN A C 1
ATOM 1618 O O . ASN A 1 197 ? -15.671 53.529 -8.694 1 43.72 197 ASN A O 1
ATOM 1622 N N . ARG A 1 198 ? -16.182 54.992 -7.059 1 41.69 198 ARG A N 1
ATOM 1623 C CA . ARG A 1 198 ? -17.459 54.575 -6.488 1 41.69 198 ARG A CA 1
ATOM 1624 C C . ARG A 1 198 ? -18.579 54.675 -7.518 1 41.69 198 ARG A C 1
ATOM 1626 O O . ARG A 1 198 ? -19.234 55.713 -7.632 1 41.69 198 ARG A O 1
ATOM 1633 N N . ILE A 1 199 ? -18.413 54.347 -8.885 1 42.08 199 ILE A N 1
ATOM 1634 C CA . ILE A 1 199 ? -19.768 54.35 -9.425 1 42.08 199 ILE A CA 1
ATOM 1635 C C . ILE A 1 199 ? -20.628 53.341 -8.667 1 42.08 199 ILE A C 1
ATOM 1637 O O . ILE A 1 199 ? -20.217 52.197 -8.461 1 42.08 199 ILE A O 1
ATOM 1641 N N . GLU A 1 200 ? -21.666 53.837 -7.856 1 43.32 200 GLU A N 1
ATOM 1642 C CA . GLU A 1 200 ? -22.689 53.229 -7.011 1 43.32 200 GLU A CA 1
ATOM 1643 C C . GLU A 1 200 ? -23.106 51.861 -7.546 1 43.32 200 GLU A C 1
ATOM 1645 O O . GLU A 1 200 ? -23.551 51 -6.784 1 43.32 200 GLU A O 1
ATOM 1650 N N . GLY A 1 201 ? -23.442 51.748 -8.829 1 42.87 201 GLY A N 1
ATOM 1651 C CA . GLY A 1 201 ? -24.269 50.645 -9.291 1 42.87 201 GLY A CA 1
ATOM 1652 C C . GLY A 1 201 ? -23.532 49.32 -9.327 1 42.87 201 GLY A C 1
ATOM 1653 O O . GLY A 1 201 ? -23.993 48.364 -9.954 1 42.87 201 GLY A O 1
ATOM 1654 N N . ILE A 1 202 ? -22.238 49.433 -9.218 1 40.13 202 ILE A N 1
ATOM 1655 C CA . ILE A 1 202 ? -21.614 48.198 -9.68 1 40.13 202 ILE A CA 1
ATOM 1656 C C . ILE A 1 202 ? -22.058 47.034 -8.797 1 40.13 202 ILE A C 1
ATOM 1658 O O . ILE A 1 202 ? -22.058 47.143 -7.569 1 40.13 202 ILE A O 1
ATOM 1662 N N . ALA A 1 203 ? -22.43 45.938 -9.532 1 42.86 203 ALA A N 1
ATOM 1663 C CA . ALA A 1 203 ? -22.849 44.574 -9.219 1 42.86 203 ALA A CA 1
ATOM 1664 C C . ALA A 1 203 ? -21.951 43.955 -8.153 1 42.86 203 ALA A C 1
ATOM 1666 O O . ALA A 1 203 ? -20.733 44.149 -8.168 1 42.86 203 ALA A O 1
ATOM 1667 N N . SER A 1 204 ? -22.413 43.742 -6.959 1 45.45 204 SER A N 1
ATOM 1668 C CA . SER A 1 204 ? -21.844 42.859 -5.946 1 45.45 204 SER A CA 1
ATOM 1669 C C . SER A 1 204 ? -20.812 41.915 -6.553 1 45.45 204 SER A C 1
ATOM 1671 O O . SER A 1 204 ? -21.143 41.09 -7.408 1 45.45 204 SER A O 1
ATOM 1673 N N . GLN A 1 205 ? -19.602 42.293 -6.741 1 51.26 205 GLN A N 1
ATOM 1674 C CA . GLN A 1 205 ? -18.559 41.41 -7.252 1 51.26 205 GLN A CA 1
ATOM 1675 C C . GLN A 1 205 ? -18.553 40.078 -6.507 1 51.26 205 GLN A C 1
ATOM 1677 O O . GLN A 1 205 ? -18.436 40.048 -5.28 1 51.26 205 GLN A O 1
ATOM 1682 N N . GLN A 1 206 ? -19.216 39.09 -7.039 1 56.22 206 GLN A N 1
ATOM 1683 C CA . GLN A 1 206 ? -19.352 37.719 -6.558 1 56.22 206 GLN A CA 1
ATOM 1684 C C . GLN A 1 206 ? -18.018 37.179 -6.051 1 56.22 206 GLN A C 1
ATOM 1686 O O . GLN A 1 206 ? -16.983 37.363 -6.694 1 56.22 206 GLN A O 1
ATOM 1691 N N . GLN A 1 207 ? -17.828 36.949 -4.771 1 62.99 207 GLN A N 1
ATOM 1692 C CA . GLN A 1 207 ? -16.701 36.309 -4.102 1 62.99 207 GLN A CA 1
ATOM 1693 C C . GLN A 1 207 ? -16.239 35.071 -4.865 1 62.99 207 GLN A C 1
ATOM 1695 O O . GLN A 1 207 ? -17.047 34.197 -5.189 1 62.99 207 GLN A O 1
ATOM 1700 N N . LYS A 1 208 ? -15.091 35.232 -5.568 1 78.6 208 LYS A N 1
ATOM 1701 C CA . LYS A 1 208 ? -14.546 34.097 -6.307 1 78.6 208 LYS A CA 1
ATOM 1702 C C . LYS A 1 208 ? -13.812 33.136 -5.376 1 78.6 208 LYS A C 1
ATOM 1704 O O . LYS A 1 208 ? -13.036 33.564 -4.52 1 78.6 208 LYS A O 1
ATOM 1709 N N . VAL A 1 209 ? -14.232 31.89 -5.381 1 82.31 209 VAL A N 1
ATOM 1710 C CA . VAL A 1 209 ? -13.595 30.814 -4.63 1 82.31 209 VAL A CA 1
ATOM 1711 C C . VAL A 1 209 ? -12.194 30.558 -5.182 1 82.31 209 VAL A C 1
ATOM 1713 O O . VAL A 1 209 ? -12.019 30.381 -6.39 1 82.31 209 VAL A O 1
ATOM 1716 N N . ILE A 1 210 ? -11.139 30.697 -4.345 1 87.44 210 ILE A N 1
ATOM 1717 C CA . ILE A 1 210 ? -9.753 30.509 -4.759 1 87.44 210 ILE A CA 1
ATOM 1718 C C . ILE A 1 210 ? -9.23 29.179 -4.221 1 87.44 210 ILE A C 1
ATOM 1720 O O . ILE A 1 210 ? -9.656 28.722 -3.157 1 87.44 210 ILE A O 1
ATOM 1724 N N . PRO A 1 211 ? -8.38 28.553 -5.024 1 88.24 211 PRO A N 1
ATOM 1725 C CA . PRO A 1 211 ? -7.747 27.336 -4.511 1 88.24 211 PRO A CA 1
ATOM 1726 C C . PRO A 1 211 ? -7.017 27.562 -3.189 1 88.24 211 PRO A C 1
ATOM 1728 O O . PRO A 1 211 ? -6.323 28.569 -3.028 1 88.24 211 PRO A O 1
ATOM 1731 N N . SER A 1 212 ? -7.286 26.752 -2.225 1 92.29 212 SER A N 1
ATOM 1732 C CA . SER A 1 212 ? -6.758 26.913 -0.874 1 92.29 212 SER A CA 1
ATOM 1733 C C . SER A 1 212 ? -6.657 25.57 -0.158 1 92.29 212 SER A C 1
ATOM 1735 O O . SER A 1 212 ? -7.538 24.719 -0.296 1 92.29 212 SER A O 1
ATOM 1737 N N . PHE A 1 213 ? -5.631 25.409 0.613 1 93.78 213 PHE A N 1
ATOM 1738 C CA . PHE A 1 213 ? -5.491 24.26 1.501 1 93.78 213 PHE A CA 1
ATOM 1739 C C . PHE A 1 213 ? -6.678 24.164 2.452 1 93.78 213 PHE A C 1
ATOM 1741 O O . PHE A 1 213 ? -7.08 23.066 2.842 1 93.78 213 PHE A O 1
ATOM 1748 N N . PHE A 1 214 ? -7.236 25.208 2.758 1 94.78 214 PHE A N 1
ATOM 1749 C CA . PHE A 1 214 ? -8.197 25.286 3.852 1 94.78 214 PHE A CA 1
ATOM 1750 C C . PHE A 1 214 ? -9.558 24.758 3.416 1 94.78 214 PHE A C 1
ATOM 1752 O O . PHE A 1 214 ? -10.439 24.533 4.249 1 94.78 214 PHE A O 1
ATOM 1759 N N . HIS A 1 215 ? -9.714 24.448 2.132 1 93.27 215 HIS A N 1
ATOM 1760 C CA . HIS A 1 215 ? -10.899 23.706 1.718 1 93.27 215 HIS A CA 1
ATOM 1761 C C . HIS A 1 215 ? -10.936 22.324 2.361 1 93.27 215 HIS A C 1
ATOM 1763 O O . HIS A 1 215 ? -11.981 21.668 2.373 1 93.27 215 HIS A O 1
ATOM 1769 N N . LEU A 1 216 ? -9.822 21.899 2.906 1 95.43 216 LEU A N 1
ATOM 1770 C CA . LEU A 1 216 ? -9.746 20.639 3.637 1 95.43 216 LEU A CA 1
ATOM 1771 C C . LEU A 1 216 ? -10.762 20.608 4.774 1 95.43 216 LEU A C 1
ATOM 1773 O O . LEU A 1 216 ? -11.23 19.537 5.165 1 95.43 216 LEU A O 1
ATOM 1777 N N . PHE A 1 217 ? -11.154 21.756 5.258 1 95.16 217 PHE A N 1
ATOM 1778 C CA . PHE A 1 217 ? -11.975 21.811 6.462 1 95.16 217 PHE A CA 1
ATOM 1779 C C . PHE A 1 217 ? -13.425 22.125 6.115 1 95.16 217 PHE A C 1
ATOM 1781 O O . PHE A 1 217 ? -14.241 22.379 7.004 1 95.16 217 PHE A O 1
ATOM 1788 N N . ASP A 1 218 ? -13.702 22.102 4.858 1 91.62 218 ASP A N 1
ATOM 1789 C CA . ASP A 1 218 ? -15.086 22.294 4.436 1 91.62 218 ASP A CA 1
ATOM 1790 C C . ASP A 1 218 ? -15.963 21.126 4.882 1 91.62 218 ASP A C 1
ATOM 1792 O O . ASP A 1 218 ? -15.502 19.985 4.943 1 91.62 218 ASP A O 1
ATOM 1796 N N . ASP A 1 219 ? -17.11 21.511 5.228 1 88.42 219 ASP A N 1
ATOM 1797 C CA . ASP A 1 219 ? -18.106 20.483 5.513 1 88.42 219 ASP A CA 1
ATOM 1798 C C . ASP A 1 219 ? -18.785 20.005 4.232 1 88.42 219 ASP A C 1
ATOM 1800 O O . ASP A 1 219 ? -19.579 20.735 3.634 1 88.42 219 ASP A O 1
ATOM 1804 N N . LEU A 1 220 ? -18.523 18.819 3.847 1 88.97 220 LEU A N 1
ATOM 1805 C CA . LEU A 1 220 ? -19.018 18.276 2.587 1 88.97 220 LEU A CA 1
ATOM 1806 C C . LEU A 1 220 ? -20.095 17.225 2.834 1 88.97 220 LEU A C 1
ATOM 1808 O O . LEU A 1 220 ? -20.201 16.25 2.086 1 88.97 220 LEU A O 1
ATOM 1812 N N . LYS A 1 221 ? -20.849 17.446 3.786 1 83.18 221 LYS A N 1
ATOM 1813 C CA . LYS A 1 221 ? -21.91 16.494 4.102 1 83.18 221 LYS A CA 1
ATOM 1814 C C . LYS A 1 221 ? -22.856 16.312 2.919 1 83.18 221 LYS A C 1
ATOM 1816 O O . LYS A 1 221 ? -23.021 17.221 2.103 1 83.18 221 LYS A O 1
ATOM 1821 N N . HIS A 1 222 ? -23.31 15.093 2.888 1 75.32 222 HIS A N 1
ATOM 1822 C CA . HIS A 1 222 ? -24.31 14.786 1.871 1 75.32 222 HIS A CA 1
ATOM 1823 C C . HIS A 1 222 ? -25.604 15.552 2.122 1 75.32 222 HIS A C 1
ATOM 1825 O O . HIS A 1 222 ? -26.098 15.592 3.252 1 75.32 222 HIS A O 1
ATOM 1831 N N . GLU A 1 223 ? -25.863 16.571 1.228 1 68.42 223 GLU A N 1
ATOM 1832 C CA . GLU A 1 223 ? -27.139 17.271 1.345 1 68.42 223 GLU A CA 1
ATOM 1833 C C . GLU A 1 223 ? -28.13 16.792 0.289 1 68.42 223 GLU A C 1
ATOM 1835 O O . GLU A 1 223 ? -27.776 16.65 -0.883 1 68.42 223 GLU A O 1
ATOM 1840 N N . GLU A 1 224 ? -29.091 15.981 0.663 1 62.65 224 GLU A N 1
ATOM 1841 C CA . GLU A 1 224 ? -30.172 15.594 -0.238 1 62.65 224 GLU A CA 1
ATOM 1842 C C . GLU A 1 224 ? -30.847 16.819 -0.849 1 62.65 224 GLU A C 1
ATOM 1844 O O . GLU A 1 224 ? -31.532 17.57 -0.152 1 62.65 224 GLU A O 1
ATOM 1849 N N . GLU A 1 225 ? -30.173 17.561 -1.607 1 61.4 225 GLU A N 1
ATOM 1850 C CA . GLU A 1 225 ? -30.913 18.706 -2.13 1 61.4 225 GLU A CA 1
ATOM 1851 C C . GLU A 1 225 ? -31.737 18.319 -3.354 1 61.4 225 GLU A C 1
ATOM 1853 O O . GLU A 1 225 ? -31.252 17.606 -4.235 1 61.4 225 GLU A O 1
ATOM 1858 N N . ASP A 1 226 ? -33.02 18.524 -3.238 1 68.55 226 ASP A N 1
ATOM 1859 C CA . ASP A 1 226 ? -34.055 18.401 -4.26 1 68.55 226 ASP A CA 1
ATOM 1860 C C . ASP A 1 226 ? -33.969 19.544 -5.269 1 68.55 226 ASP A C 1
ATOM 1862 O O . ASP A 1 226 ? -34.141 20.711 -4.909 1 68.55 226 ASP A O 1
ATOM 1866 N N . GLY A 1 227 ? -32.845 19.549 -6.149 1 68.12 227 GLY A N 1
ATOM 1867 C CA . GLY A 1 227 ? -32.831 20.53 -7.222 1 68.12 227 GLY A CA 1
ATOM 1868 C C . GLY A 1 227 ? -32.138 20.032 -8.476 1 68.12 227 GLY A C 1
ATOM 1869 O O . GLY A 1 227 ? -31.599 18.923 -8.496 1 68.12 227 GLY A O 1
ATOM 1870 N N . GLU A 1 228 ? -32.381 20.746 -9.567 1 72.53 228 GLU A N 1
ATOM 1871 C CA . GLU A 1 228 ? -31.913 20.409 -10.908 1 72.53 228 GLU A CA 1
ATOM 1872 C C . GLU A 1 228 ? -30.407 20.16 -10.921 1 72.53 228 GLU A C 1
ATOM 1874 O O . GLU A 1 228 ? -29.919 19.311 -11.67 1 72.53 228 GLU A O 1
ATOM 1879 N N . TYR A 1 229 ? -29.728 20.858 -9.965 1 79.13 229 TYR A N 1
ATOM 1880 C CA . TYR A 1 229 ? -28.273 20.759 -10.018 1 79.13 229 TYR A CA 1
ATOM 1881 C C . TYR A 1 229 ? -27.744 19.888 -8.886 1 79.13 229 TYR A C 1
ATOM 1883 O O . TYR A 1 229 ? -26.531 19.797 -8.679 1 79.13 229 TYR A O 1
ATOM 1891 N N . SER A 1 230 ? -28.665 19.216 -8.33 1 80.62 230 SER A N 1
ATOM 1892 C CA . SER A 1 230 ? -28.333 18.461 -7.127 1 80.62 230 SER A CA 1
ATOM 1893 C C . SER A 1 230 ? -27.315 17.365 -7.425 1 80.62 230 SER A C 1
ATOM 1895 O O . SER A 1 230 ? -26.352 17.185 -6.677 1 80.62 230 SER A O 1
ATOM 1897 N N . GLN A 1 231 ? -27.49 16.844 -8.589 1 82.43 231 GLN A N 1
ATOM 1898 C CA . GLN A 1 231 ? -26.589 15.747 -8.929 1 82.43 231 GLN A CA 1
ATOM 1899 C C . GLN A 1 231 ? -25.183 16.261 -9.222 1 82.43 231 GLN A C 1
ATOM 1901 O O . GLN A 1 231 ? -24.194 15.633 -8.836 1 82.43 231 GLN A O 1
ATOM 1906 N N . VAL A 1 232 ? -25.123 17.346 -9.905 1 82.97 232 VAL A N 1
ATOM 1907 C CA . VAL A 1 232 ? -23.832 17.924 -10.265 1 82.97 232 VAL A CA 1
ATOM 1908 C C . VAL A 1 232 ? -23.1 18.377 -9.004 1 82.97 232 VAL A C 1
ATOM 1910 O O . VAL A 1 232 ? -21.902 18.125 -8.849 1 82.97 232 VAL A O 1
ATOM 1913 N N . ILE A 1 233 ? -23.805 18.967 -8.103 1 85 233 ILE A N 1
ATOM 1914 C CA . ILE A 1 233 ? -23.24 19.46 -6.851 1 85 233 ILE A CA 1
ATOM 1915 C C . ILE A 1 233 ? -22.752 18.285 -6.007 1 85 233 ILE A C 1
ATOM 1917 O O . ILE A 1 233 ? -21.654 18.327 -5.449 1 85 233 ILE A O 1
ATOM 1921 N N . GLU A 1 234 ? -23.523 17.263 -6.059 1 87.3 234 GLU A N 1
ATOM 1922 C CA . GLU A 1 234 ? -23.147 16.1 -5.261 1 87.3 234 GLU A CA 1
ATOM 1923 C C . GLU A 1 234 ? -21.923 15.401 -5.845 1 87.3 234 GLU A C 1
ATOM 1925 O O . GLU A 1 234 ? -21.06 14.927 -5.104 1 87.3 234 GLU A O 1
ATOM 1930 N N . ASN A 1 235 ? -21.865 15.385 -7.091 1 87.66 235 ASN A N 1
ATOM 1931 C CA . ASN A 1 235 ? -20.7 14.788 -7.736 1 87.66 235 ASN A CA 1
ATOM 1932 C C . ASN A 1 235 ? -19.425 15.563 -7.417 1 87.66 235 ASN A C 1
ATOM 1934 O O . ASN A 1 235 ? -18.371 14.966 -7.192 1 87.66 235 ASN A O 1
ATOM 1938 N N . GLN A 1 236 ? -19.576 16.799 -7.408 1 88.51 236 GLN A N 1
ATOM 1939 C CA . GLN A 1 236 ? -18.425 17.627 -7.065 1 88.51 236 GLN A CA 1
ATOM 1940 C C . GLN A 1 236 ? -18.017 17.428 -5.608 1 88.51 236 GLN A C 1
ATOM 1942 O O . GLN A 1 236 ? -16.828 17.339 -5.298 1 88.51 236 GLN A O 1
ATOM 1947 N N . LYS A 1 237 ? -18.967 17.345 -4.793 1 89.97 237 LYS A N 1
ATOM 1948 C CA . LYS A 1 237 ? -18.684 17.115 -3.379 1 89.97 237 LYS A CA 1
ATOM 1949 C C . LYS A 1 237 ? -17.989 15.773 -3.168 1 89.97 237 LYS A C 1
ATOM 1951 O O . LYS A 1 237 ? -17.087 15.659 -2.335 1 89.97 237 LYS A O 1
ATOM 1956 N N . GLU A 1 238 ? -18.428 14.87 -3.938 1 90.26 238 GLU A N 1
ATOM 1957 C CA . GLU A 1 238 ? -17.809 13.551 -3.847 1 90.26 238 GLU A CA 1
ATOM 1958 C C . GLU A 1 238 ? -16.338 13.603 -4.249 1 90.26 238 GLU A C 1
ATOM 1960 O O . GLU A 1 238 ? -15.492 12.975 -3.609 1 90.26 238 GLU A O 1
ATOM 1965 N N . GLU A 1 239 ? -16.082 14.324 -5.223 1 90.67 239 GLU A N 1
ATOM 1966 C CA . GLU A 1 239 ? -14.701 14.494 -5.663 1 90.67 239 GLU A CA 1
ATOM 1967 C C . GLU A 1 239 ? -13.871 15.221 -4.608 1 90.67 239 GLU A C 1
ATOM 1969 O O . GLU A 1 239 ? -12.724 14.851 -4.35 1 90.67 239 GLU A O 1
ATOM 1974 N N . ASP A 1 240 ? -14.474 16.197 -4.023 1 93.02 240 ASP A N 1
ATOM 1975 C CA . ASP A 1 240 ? -13.791 16.946 -2.973 1 93.02 240 ASP A CA 1
ATOM 1976 C C . ASP A 1 240 ? -13.522 16.064 -1.756 1 93.02 240 ASP A C 1
ATOM 1978 O O . ASP A 1 240 ? -12.454 16.148 -1.146 1 93.02 240 ASP A O 1
ATOM 1982 N N . ARG A 1 241 ? -14.44 15.209 -1.506 1 95.03 241 ARG A N 1
ATOM 1983 C CA . ARG A 1 241 ? -14.263 14.292 -0.384 1 95.03 241 ARG A CA 1
ATOM 1984 C C . ARG A 1 241 ? -13.112 13.326 -0.642 1 95.03 241 ARG A C 1
ATOM 1986 O O . ARG A 1 241 ? -12.32 13.041 0.259 1 95.03 241 ARG A O 1
ATOM 1993 N N . ARG A 1 242 ? -13.066 12.927 -1.799 1 93.75 242 ARG A N 1
ATOM 1994 C CA . ARG A 1 242 ? -11.983 12.018 -2.161 1 93.75 242 ARG A CA 1
ATOM 1995 C C . ARG A 1 242 ? -10.627 12.704 -2.029 1 93.75 242 ARG A C 1
ATOM 1997 O O . ARG A 1 242 ? -9.668 12.105 -1.537 1 93.75 242 ARG A O 1
ATOM 2004 N N . MET A 1 243 ? -10.619 13.886 -2.44 1 93.75 243 MET A N 1
ATOM 2005 C CA . MET A 1 243 ? -9.378 14.648 -2.348 1 93.75 243 MET A CA 1
ATOM 2006 C C . MET A 1 243 ? -9.006 14.908 -0.892 1 93.75 243 MET A C 1
ATOM 2008 O O . MET A 1 243 ? -7.844 14.761 -0.508 1 93.75 243 MET A O 1
ATOM 2012 N N . GLN A 1 244 ? -9.97 15.282 -0.108 1 96.42 244 GLN A N 1
ATOM 2013 C CA . GLN A 1 244 ? -9.72 15.478 1.316 1 96.42 244 GLN A CA 1
ATOM 2014 C C . GLN A 1 244 ? -9.201 14.197 1.964 1 96.42 244 GLN A C 1
ATOM 2016 O O . GLN A 1 244 ? -8.263 14.236 2.763 1 96.42 244 GLN A O 1
ATOM 2021 N N . PHE A 1 245 ? -9.797 13.107 1.513 1 96.31 245 PHE A N 1
ATOM 2022 C CA . PHE A 1 245 ? -9.38 11.823 2.064 1 96.31 245 PHE A CA 1
ATOM 2023 C C . PHE A 1 245 ? -7.919 11.542 1.738 1 96.31 245 PHE A C 1
ATOM 2025 O O . PHE A 1 245 ? -7.145 11.154 2.615 1 96.31 245 PHE A O 1
ATOM 2032 N N . LYS A 1 246 ? -7.569 11.805 0.61 1 93.53 246 LYS A N 1
ATOM 2033 C CA . LYS A 1 246 ? -6.195 11.564 0.178 1 93.53 246 LYS A CA 1
ATOM 2034 C C . LYS A 1 246 ? -5.212 12.42 0.971 1 93.53 246 LYS A C 1
ATOM 2036 O O . LYS A 1 246 ? -4.189 11.922 1.445 1 93.53 246 LYS A O 1
ATOM 2041 N N . ILE A 1 247 ? -5.463 13.607 1.158 1 95.68 247 ILE A N 1
ATOM 2042 C CA . ILE A 1 247 ? -4.6 14.531 1.885 1 95.68 247 ILE A CA 1
ATOM 2043 C C . ILE A 1 247 ? -4.476 14.085 3.34 1 95.68 247 ILE A C 1
ATOM 2045 O O . ILE A 1 247 ? -3.369 14.003 3.879 1 95.68 247 ILE A O 1
ATOM 2049 N N . LEU A 1 248 ? -5.604 13.761 3.929 1 97.3 248 LEU A N 1
ATOM 2050 C CA . LEU A 1 248 ? -5.621 13.371 5.335 1 97.3 248 LEU A CA 1
ATOM 2051 C C . LEU A 1 248 ? -4.891 12.048 5.54 1 97.3 248 LEU A C 1
ATOM 2053 O O . LEU A 1 248 ? -4.205 11.862 6.547 1 97.3 248 LEU A O 1
ATOM 2057 N N . MET A 1 249 ? -5.034 11.189 4.586 1 93.83 249 MET A N 1
ATOM 2058 C CA . MET A 1 249 ? -4.288 9.936 4.672 1 93.83 249 MET A CA 1
ATOM 2059 C C . MET A 1 249 ? -2.787 10.19 4.581 1 93.83 249 MET A C 1
ATOM 2061 O O . MET A 1 249 ? -1.992 9.455 5.17 1 93.83 249 MET A O 1
ATOM 2065 N N . GLY A 1 250 ? -2.396 11.211 3.843 1 92.48 250 GLY A N 1
ATOM 2066 C CA . GLY A 1 250 ? -1.005 11.636 3.868 1 92.48 250 GLY A CA 1
ATOM 2067 C C . GLY A 1 250 ? -0.52 12.003 5.258 1 92.48 250 GLY A C 1
ATOM 2068 O O . GLY A 1 250 ? 0.572 11.6 5.666 1 92.48 250 GLY A O 1
ATOM 2069 N N . PHE A 1 251 ? -1.296 12.67 6.029 1 94.71 251 PHE A N 1
ATOM 2070 C CA . PHE A 1 251 ? -0.942 13.03 7.397 1 94.71 251 PHE A CA 1
ATOM 2071 C C . PHE A 1 251 ? -0.882 11.792 8.284 1 94.71 251 PHE A C 1
ATOM 2073 O O . PHE A 1 251 ? 0.013 11.666 9.123 1 94.71 251 PHE A O 1
ATOM 2080 N N . VAL A 1 252 ? -1.826 10.905 8.046 1 92.7 252 VAL A N 1
ATOM 2081 C CA . VAL A 1 252 ? -1.93 9.707 8.873 1 92.7 252 VAL A CA 1
ATOM 2082 C C . VAL A 1 252 ? -0.735 8.793 8.613 1 92.7 252 VAL A C 1
ATOM 2084 O O . VAL A 1 252 ? -0.15 8.244 9.549 1 92.7 252 VAL A O 1
ATOM 2087 N N . ASN A 1 253 ? -0.344 8.733 7.392 1 87.49 253 ASN A N 1
ATOM 2088 C CA . ASN A 1 253 ? 0.598 7.683 7.021 1 87.49 253 ASN A CA 1
ATOM 2089 C C . ASN A 1 253 ? 2.03 8.207 6.969 1 87.49 253 ASN A C 1
ATOM 2091 O O . ASN A 1 253 ? 2.982 7.444 7.141 1 87.49 253 ASN A O 1
ATOM 2095 N N . GLU A 1 254 ? 2.195 9.525 6.71 1 86.73 254 GLU A N 1
ATOM 2096 C CA . GLU A 1 254 ? 3.555 9.915 6.351 1 86.73 254 GLU A CA 1
ATOM 2097 C C . GLU A 1 254 ? 3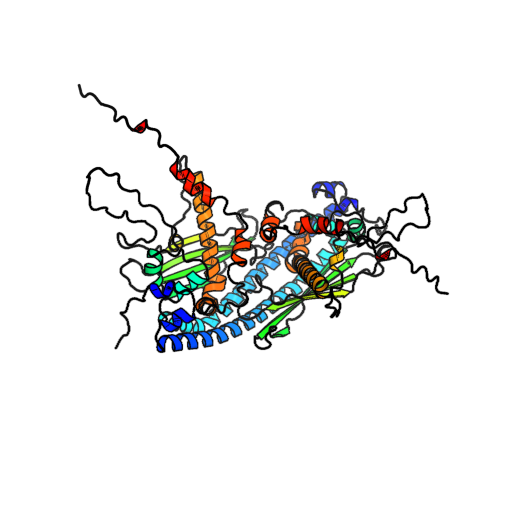.941 11.239 7.004 1 86.73 254 GLU A C 1
ATOM 2099 O O . GLU A 1 254 ? 4.942 11.317 7.719 1 86.73 254 GLU A O 1
ATOM 2104 N N . PHE A 1 255 ? 3.174 12.235 6.883 1 91.28 255 PHE A N 1
ATOM 2105 C CA . PHE A 1 255 ? 3.611 13.598 7.161 1 91.28 255 PHE A CA 1
ATOM 2106 C C . PHE A 1 255 ? 3.885 13.787 8.648 1 91.28 255 PHE A C 1
ATOM 2108 O O . PHE A 1 255 ? 4.817 14.499 9.027 1 91.28 255 PHE A O 1
ATOM 2115 N N . VAL A 1 256 ? 3.101 13.152 9.462 1 91.18 256 VAL A N 1
ATOM 2116 C CA . VAL A 1 256 ? 3.248 13.372 10.897 1 91.18 256 VAL A CA 1
ATOM 2117 C C . VAL A 1 256 ? 4.435 12.568 11.425 1 91.18 256 VAL A C 1
ATOM 2119 O O . VAL A 1 256 ? 5.29 13.105 12.132 1 91.18 256 VAL A O 1
ATOM 2122 N N . ASP A 1 257 ? 4.577 11.387 10.989 1 84.83 257 ASP A N 1
ATOM 2123 C CA . ASP A 1 257 ? 5.621 10.509 11.509 1 84.83 257 ASP A CA 1
ATOM 2124 C C . ASP A 1 257 ? 6.975 10.836 10.884 1 84.83 257 ASP A C 1
ATOM 2126 O O . ASP A 1 257 ? 8.02 10.601 11.495 1 84.83 257 ASP A O 1
ATOM 2130 N N . GLN A 1 258 ? 6.9 11.423 9.68 1 85.35 258 GLN A N 1
ATOM 2131 C CA . GLN A 1 258 ? 8.14 11.765 8.991 1 85.35 258 GLN A CA 1
ATOM 2132 C C . GLN A 1 258 ? 8.278 13.276 8.826 1 85.35 258 GLN A C 1
ATOM 2134 O O . GLN A 1 258 ? 8.869 13.747 7.852 1 85.35 258 GLN A O 1
ATOM 2139 N N . ALA A 1 259 ? 7.72 13.956 9.686 1 90.55 259 ALA A N 1
ATOM 2140 C CA . ALA A 1 259 ? 7.63 15.41 9.577 1 90.55 259 ALA A CA 1
ATOM 2141 C C . ALA A 1 259 ? 9.009 16.031 9.373 1 90.55 259 ALA A C 1
ATOM 2143 O O . ALA A 1 259 ? 9.184 16.905 8.521 1 90.55 259 ALA A O 1
ATOM 2144 N N . ILE A 1 260 ? 9.974 15.602 10.025 1 89.67 260 ILE A N 1
ATOM 2145 C CA . ILE A 1 260 ? 11.303 16.2 9.964 1 89.67 260 ILE A CA 1
ATOM 2146 C C . ILE A 1 260 ? 11.907 15.976 8.58 1 89.67 260 ILE A C 1
ATOM 2148 O O . ILE A 1 260 ? 12.551 16.869 8.025 1 89.67 260 ILE A O 1
ATOM 2152 N N . SER A 1 261 ? 11.68 14.774 8.061 1 88.49 261 SER A N 1
ATOM 2153 C CA . SER A 1 261 ? 12.213 14.476 6.736 1 88.49 261 SER A CA 1
ATOM 2154 C C . SER A 1 261 ? 11.598 15.383 5.675 1 88.49 261 SER A C 1
ATOM 2156 O O . SER A 1 261 ? 12.282 15.807 4.741 1 88.49 261 SER A O 1
ATOM 2158 N N . TYR A 1 262 ? 10.364 15.661 5.811 1 89.73 262 TYR A N 1
ATOM 2159 C CA . TYR A 1 262 ? 9.713 16.591 4.895 1 89.73 262 TYR A CA 1
ATOM 2160 C C . TYR A 1 262 ? 10.2 18.016 5.129 1 89.73 262 TYR A C 1
ATOM 2162 O O . TYR A 1 262 ? 10.406 18.772 4.177 1 89.73 262 TYR A O 1
ATOM 2170 N N . PHE A 1 263 ? 10.426 18.321 6.372 1 93.24 263 PHE A N 1
ATOM 2171 C CA . PHE A 1 263 ? 10.835 19.67 6.746 1 93.24 263 PHE A CA 1
ATOM 2172 C C . PHE A 1 263 ? 12.232 19.977 6.22 1 93.24 263 PHE A C 1
ATOM 2174 O O . PHE A 1 263 ? 12.459 21.032 5.624 1 93.24 263 PHE A O 1
ATOM 2181 N N . ASP A 1 264 ? 13.111 19.088 6.406 1 90.41 264 ASP A N 1
ATOM 2182 C CA . ASP A 1 264 ? 14.489 19.366 6.013 1 90.41 264 ASP A CA 1
ATOM 2183 C C . ASP A 1 264 ? 14.803 18.761 4.647 1 90.41 264 ASP A C 1
ATOM 2185 O O . ASP A 1 264 ? 15.959 18.744 4.22 1 90.41 264 ASP A O 1
ATOM 2189 N N . GLU A 1 265 ? 13.743 18.106 3.963 1 86.44 265 GLU A N 1
ATOM 2190 C CA . GLU A 1 265 ? 13.794 17.596 2.596 1 86.44 265 GLU A CA 1
ATOM 2191 C C . GLU A 1 265 ? 14.736 16.4 2.488 1 86.44 265 GLU A C 1
ATOM 2193 O O . GLU A 1 265 ? 15.366 16.191 1.449 1 86.44 265 GLU A O 1
ATOM 2198 N N . SER A 1 266 ? 14.931 15.712 3.576 1 80.79 266 SER A N 1
ATOM 2199 C CA . SER A 1 266 ? 15.734 14.493 3.55 1 80.79 266 SER A CA 1
ATOM 2200 C C . SER A 1 266 ? 14.863 13.264 3.312 1 80.79 266 SER A C 1
ATOM 2202 O O . SER A 1 266 ? 15.152 12.183 3.831 1 80.79 266 SER A O 1
ATOM 2204 N N . ILE A 1 267 ? 13.718 13.506 2.597 1 73.56 267 ILE A N 1
ATOM 2205 C CA . ILE A 1 267 ? 12.837 12.381 2.304 1 73.56 267 ILE A CA 1
ATOM 2206 C C . ILE A 1 267 ? 13.633 11.265 1.631 1 73.56 267 ILE A C 1
ATOM 2208 O O . ILE A 1 267 ? 14.231 11.471 0.572 1 73.56 267 ILE A O 1
ATOM 2212 N N . PRO A 1 268 ? 13.643 10.252 2.323 1 62.99 268 PRO A N 1
ATOM 2213 C CA . PRO A 1 268 ? 14.376 9.19 1.63 1 62.99 268 PRO A CA 1
ATOM 2214 C C . PRO A 1 268 ? 13.71 8.773 0.32 1 62.99 268 PRO A C 1
ATOM 2216 O O . PRO A 1 268 ? 12.48 8.74 0.231 1 62.99 268 PRO A O 1
ATOM 2219 N N . ASN A 1 269 ? 14.332 8.658 -0.741 1 59.56 269 ASN A N 1
ATOM 2220 C CA . ASN A 1 269 ? 13.928 8.178 -2.058 1 59.56 269 ASN A CA 1
ATOM 2221 C C . ASN A 1 269 ? 13.041 9.191 -2.776 1 59.56 269 ASN A C 1
ATOM 2223 O O . ASN A 1 269 ? 12.282 8.829 -3.677 1 59.56 269 ASN A O 1
ATOM 2227 N N . ARG A 1 270 ? 12.615 10.393 -2.103 1 55.54 270 ARG A N 1
ATOM 2228 C CA . ARG A 1 270 ? 11.854 11.36 -2.888 1 55.54 270 ARG A CA 1
ATOM 2229 C C . ARG A 1 270 ? 12.535 11.637 -4.224 1 55.54 270 ARG A C 1
ATOM 2231 O O . ARG A 1 270 ? 13.649 12.163 -4.262 1 55.54 270 ARG A O 1
ATOM 2238 N N . VAL A 1 271 ? 12.363 10.786 -5.073 1 46.52 271 VAL A N 1
ATOM 2239 C CA . VAL A 1 271 ? 12.623 11.274 -6.423 1 46.52 271 VAL A CA 1
ATOM 2240 C C . VAL A 1 271 ? 12.015 12.664 -6.596 1 46.52 271 VAL A C 1
ATOM 2242 O O . VAL A 1 271 ? 10.876 12.905 -6.19 1 46.52 271 VAL A O 1
ATOM 2245 N N . HIS A 1 272 ? 12.699 13.857 -6.44 1 39.08 272 HIS A N 1
ATOM 2246 C CA . HIS A 1 272 ? 12.134 15.163 -6.76 1 39.08 272 HIS A CA 1
ATOM 2247 C C . HIS A 1 272 ? 10.883 15.026 -7.622 1 39.08 272 HIS A C 1
ATOM 2249 O O . HIS A 1 272 ? 10.777 14.097 -8.426 1 39.08 272 HIS A O 1
ATOM 2255 N N . SER A 1 273 ? 9.726 15.691 -7.104 1 38.21 273 SER A N 1
ATOM 2256 C CA . SER A 1 273 ? 8.371 15.765 -7.64 1 38.21 273 SER A CA 1
ATOM 2257 C C . SER A 1 273 ? 8.376 15.721 -9.165 1 38.21 273 SER A C 1
ATOM 2259 O O . SER A 1 273 ? 7.321 15.801 -9.797 1 38.21 273 SER A O 1
ATOM 2261 N N . GLU A 1 274 ? 9.408 16.065 -9.88 1 31.98 274 GLU A N 1
ATOM 2262 C CA . GLU A 1 274 ? 9.059 16.006 -11.296 1 31.98 274 GLU A CA 1
ATOM 2263 C C . GLU A 1 274 ? 8.403 14.673 -11.648 1 31.98 274 GLU A C 1
ATOM 2265 O O . GLU A 1 274 ? 7.579 14.603 -12.561 1 31.98 274 GLU A O 1
ATOM 2270 N N . ASP A 1 275 ? 8.854 13.512 -10.992 1 31.06 275 ASP A N 1
ATOM 2271 C CA . ASP A 1 275 ? 8.465 12.204 -11.512 1 31.06 275 ASP A CA 1
ATOM 2272 C C . ASP A 1 275 ? 7.295 11.624 -10.72 1 31.06 275 ASP A C 1
ATOM 2274 O O . ASP A 1 275 ? 6.695 10.628 -11.129 1 31.06 275 ASP A O 1
ATOM 2278 N N . TYR A 1 276 ? 7.065 11.94 -9.485 1 31.56 276 TYR A N 1
ATOM 2279 C CA . TYR A 1 276 ? 6.106 11.172 -8.699 1 31.56 276 TYR A CA 1
ATOM 2280 C C . TYR A 1 276 ? 4.684 11.661 -8.945 1 31.56 276 TYR A C 1
ATOM 2282 O O . TYR A 1 276 ? 3.718 10.945 -8.672 1 31.56 276 TYR A O 1
ATOM 2290 N N . PHE A 1 277 ? 4.473 13.045 -8.896 1 31.21 277 PHE A N 1
ATOM 2291 C CA . PHE A 1 277 ? 3.151 13.611 -9.135 1 31.21 277 PHE A CA 1
ATOM 2292 C C . PHE A 1 277 ? 2.574 13.102 -10.451 1 31.21 277 PHE A C 1
ATOM 2294 O O . PHE A 1 277 ? 1.407 13.35 -10.76 1 31.21 277 PHE A O 1
ATOM 2301 N N . ASP A 1 278 ? 3.468 12.732 -11.327 1 30.7 278 ASP A N 1
ATOM 2302 C CA . ASP A 1 278 ? 3.065 12.272 -12.653 1 30.7 278 ASP A CA 1
ATOM 2303 C C . ASP A 1 278 ? 2.323 10.94 -12.569 1 30.7 278 ASP A C 1
ATOM 2305 O O . ASP A 1 278 ? 1.489 10.633 -13.424 1 30.7 278 ASP A O 1
ATOM 2309 N N . GLU A 1 279 ? 2.666 9.954 -11.607 1 31.66 279 GLU A N 1
ATOM 2310 C CA . GLU A 1 279 ? 2.033 8.643 -11.708 1 31.66 279 GLU A CA 1
ATOM 2311 C C . GLU A 1 279 ? 0.626 8.662 -11.116 1 31.66 279 GLU A C 1
ATOM 2313 O O . GLU A 1 279 ? -0.211 7.828 -11.466 1 31.66 279 GLU A O 1
ATOM 2318 N N . LEU A 1 280 ? 0.329 9.342 -10.002 1 29.39 280 LEU A N 1
ATOM 2319 C CA . LEU A 1 280 ? -1.066 9.523 -9.615 1 29.39 280 LEU A CA 1
ATOM 2320 C C . LEU A 1 280 ? -1.809 10.371 -10.642 1 29.39 280 LEU A C 1
ATOM 2322 O O . LEU A 1 280 ? -3.038 10.319 -10.723 1 29.39 280 LEU A O 1
ATOM 2326 N N . ASP A 1 281 ? -1.095 11.502 -11.152 1 29.66 281 ASP A N 1
ATOM 2327 C CA . ASP A 1 281 ? -1.641 12.478 -12.091 1 29.66 281 ASP A CA 1
ATOM 2328 C C . ASP A 1 281 ? -1.912 11.839 -13.451 1 29.66 281 ASP A C 1
ATOM 2330 O O . ASP A 1 281 ? -2.18 12.539 -14.429 1 29.66 281 ASP A O 1
ATOM 2334 N N . GLY A 1 282 ? -1.408 10.64 -13.69 1 29.16 282 GLY A N 1
ATOM 2335 C CA . GLY A 1 282 ? -1.726 10.201 -15.039 1 29.16 282 GLY A CA 1
ATOM 2336 C C . GLY A 1 282 ? -3.201 10.317 -15.373 1 29.16 282 GLY A C 1
ATOM 2337 O O . GLY A 1 282 ? -3.663 9.756 -16.369 1 29.16 282 GLY A O 1
ATOM 2338 N N . ILE A 1 283 ? -4.082 10.412 -14.28 1 28.38 283 ILE A N 1
ATOM 2339 C CA . ILE A 1 283 ? -5.39 10.858 -14.748 1 28.38 283 ILE A CA 1
ATOM 2340 C C . ILE A 1 283 ? -5.279 12.268 -15.323 1 28.38 283 ILE A C 1
ATOM 2342 O O . ILE A 1 283 ? -4.852 13.195 -14.631 1 28.38 283 ILE A O 1
ATOM 2346 N N . GLU A 1 284 ? -4.804 12.442 -16.572 1 26.88 284 GLU A N 1
ATOM 2347 C CA . GLU A 1 284 ? -4.798 13.69 -17.33 1 26.88 284 GLU A CA 1
ATOM 2348 C C . GLU A 1 284 ? -5.867 14.651 -16.817 1 26.88 284 GLU A C 1
ATOM 2350 O O . GLU A 1 284 ? -7.03 14.272 -16.667 1 26.88 284 GLU A O 1
ATOM 2355 N N . GLU A 1 285 ? -5.537 15.534 -16.049 1 29.24 285 GLU A N 1
ATOM 2356 C CA . GLU A 1 285 ? -6.125 16.854 -15.84 1 29.24 285 GLU A CA 1
ATOM 2357 C C . GLU A 1 285 ? -6.731 17.398 -17.131 1 29.24 285 GLU A C 1
ATOM 2359 O O . GLU A 1 285 ? -6.135 18.252 -17.791 1 29.24 285 GLU A O 1
ATOM 2364 N N . ASP A 1 286 ? -7.179 16.548 -18.073 1 28.88 286 ASP A N 1
ATOM 2365 C CA . ASP A 1 286 ? -7.854 17.257 -19.156 1 28.88 286 ASP A CA 1
ATOM 2366 C C . ASP A 1 286 ? -8.908 18.218 -18.61 1 28.88 286 ASP A C 1
ATOM 2368 O O . ASP A 1 286 ? -9.524 18.968 -19.369 1 28.88 286 ASP A O 1
ATOM 2372 N N . THR A 1 287 ? -9.448 17.821 -17.41 1 28.85 287 THR A N 1
ATOM 2373 C CA . THR A 1 287 ? -10.687 18.549 -17.157 1 28.85 287 THR A CA 1
ATOM 2374 C C . THR A 1 287 ? -10.393 19.988 -16.741 1 28.85 287 THR A C 1
ATOM 2376 O O . THR A 1 287 ? -11.292 20.831 -16.726 1 28.85 287 THR A O 1
ATOM 2379 N N . ASP A 1 288 ? -9.196 20.217 -16.188 1 29.91 288 ASP A N 1
ATOM 2380 C CA . ASP A 1 288 ? -9.209 21.513 -15.516 1 29.91 288 ASP A CA 1
ATOM 2381 C C . ASP A 1 288 ? -9.217 22.656 -16.528 1 29.91 288 ASP A C 1
ATOM 2383 O O . ASP A 1 288 ? -9.527 23.797 -16.181 1 29.91 288 ASP A O 1
ATOM 2387 N N . GLU A 1 289 ? -8.514 22.492 -17.638 1 29.85 289 GLU A N 1
ATOM 2388 C CA . GLU A 1 289 ? -8.495 23.707 -18.447 1 29.85 289 GLU A CA 1
ATOM 2389 C C . GLU A 1 289 ? -9.898 24.076 -18.921 1 29.85 289 GLU A C 1
ATOM 2391 O O . GLU A 1 289 ? -10.211 25.257 -19.092 1 29.85 289 GLU A O 1
ATOM 2396 N N . GLU A 1 290 ? -10.701 23.071 -19.31 1 30.04 290 GLU A N 1
ATOM 2397 C CA . GLU A 1 290 ? -11.95 23.466 -19.954 1 30.04 290 GLU A CA 1
ATOM 2398 C C . GLU A 1 290 ? -12.94 24.032 -18.94 1 30.04 290 GLU A C 1
ATOM 2400 O O . GLU A 1 290 ? -13.868 24.755 -19.308 1 30.04 290 GLU A O 1
ATOM 2405 N N . PHE A 1 291 ? -12.838 23.579 -17.648 1 28.86 291 PHE A N 1
ATOM 2406 C CA . PHE A 1 291 ? -13.881 24.058 -16.749 1 28.86 291 PHE A CA 1
ATOM 2407 C C . PHE A 1 291 ? -13.699 25.541 -16.45 1 28.86 291 PHE A C 1
ATOM 2409 O O . PHE A 1 291 ? -14.678 26.276 -16.308 1 28.86 291 PHE A O 1
ATOM 2416 N N . LEU A 1 292 ? -12.461 25.993 -16.35 1 28.03 292 LEU A N 1
ATOM 2417 C CA . LEU A 1 292 ? -12.345 27.431 -16.139 1 28.03 292 LEU A CA 1
ATOM 2418 C C . LEU A 1 292 ? -12.884 28.203 -17.339 1 28.03 292 LEU A C 1
ATOM 2420 O O . LEU A 1 292 ? -13.446 29.289 -17.182 1 28.03 292 LEU A O 1
ATOM 2424 N N . GLU A 1 293 ? -12.634 27.676 -18.499 1 28.7 293 GLU A N 1
ATOM 2425 C CA . GLU A 1 293 ? -13.03 28.495 -19.641 1 28.7 293 GLU A CA 1
ATOM 2426 C C . GLU A 1 293 ? -14.542 28.468 -19.842 1 28.7 293 GLU A C 1
ATOM 2428 O O . GLU A 1 293 ? -15.107 29.371 -20.462 1 28.7 293 GLU A O 1
ATOM 2433 N N . ARG A 1 294 ? -15.066 27.255 -19.605 1 28.76 294 ARG A N 1
ATOM 2434 C CA . ARG A 1 294 ? -16.463 27.204 -20.023 1 28.76 294 ARG A CA 1
ATOM 2435 C C . ARG A 1 294 ? -17.34 28.051 -19.108 1 28.76 294 ARG A C 1
ATOM 2437 O O . ARG A 1 294 ? -18.521 28.262 -19.391 1 28.76 294 ARG A O 1
ATOM 2444 N N . MET A 1 295 ? -16.927 28.195 -17.838 1 27.92 295 MET A N 1
ATOM 2445 C CA . MET A 1 295 ? -17.807 29.006 -17.001 1 27.92 295 MET A CA 1
ATOM 2446 C C . MET A 1 295 ? -17.965 30.41 -17.577 1 27.92 295 MET A C 1
ATOM 2448 O O . MET A 1 295 ? -18.722 31.223 -17.045 1 27.92 295 MET A O 1
ATOM 2452 N N . GLU A 1 296 ? -16.982 30.837 -18.352 1 28.01 296 GLU A N 1
ATOM 2453 C CA . GLU A 1 296 ? -17.15 32.21 -18.818 1 28.01 296 GLU A CA 1
ATOM 2454 C C . GLU A 1 296 ? -18.356 32.333 -19.746 1 28.01 296 GLU A C 1
ATOM 2456 O O . GLU A 1 296 ? -18.96 33.403 -19.848 1 28.01 296 GLU A O 1
ATOM 2461 N N . GLU A 1 297 ? -18.421 31.371 -20.666 1 28.53 297 GLU A N 1
ATOM 2462 C CA . GLU A 1 297 ? -19.21 31.796 -21.819 1 28.53 297 GLU A CA 1
ATOM 2463 C C . GLU A 1 297 ? -20.705 31.689 -21.534 1 28.53 297 GLU A C 1
ATOM 2465 O O . GLU A 1 297 ? -21.528 31.859 -22.436 1 28.53 297 GLU A O 1
ATOM 2470 N N . GLU A 1 298 ? -21.089 30.892 -20.509 1 28.46 298 GLU A N 1
ATOM 2471 C CA . GLU A 1 298 ? -22.533 30.73 -20.649 1 28.46 298 GLU A CA 1
ATOM 2472 C C . GLU A 1 298 ? -23.262 32.05 -20.415 1 28.46 298 GLU A C 1
ATOM 2474 O O . GLU A 1 298 ? -23.081 32.69 -19.377 1 28.46 298 GLU A O 1
ATOM 2479 N N . GLU A 1 299 ? -23.631 32.716 -21.47 1 29.41 299 GLU A N 1
ATOM 2480 C CA . GLU A 1 299 ? -24.538 33.841 -21.677 1 29.41 299 GLU A CA 1
ATOM 2481 C C . GLU A 1 299 ? -25.81 33.684 -20.849 1 29.41 299 GLU A C 1
ATOM 2483 O O . GLU A 1 299 ? -26.508 32.673 -20.958 1 29.41 299 GLU A O 1
ATOM 2488 N N . ILE A 1 300 ? -25.804 34.123 -19.624 1 28.36 300 ILE A N 1
ATOM 2489 C CA . ILE A 1 300 ? -27.042 34.272 -18.866 1 28.36 300 ILE A CA 1
ATOM 2490 C C . ILE A 1 300 ? -28.141 34.815 -19.776 1 28.36 300 ILE A C 1
ATOM 2492 O O . ILE A 1 300 ? -27.939 35.805 -20.483 1 28.36 300 ILE A O 1
ATOM 2496 N N . PRO A 1 301 ? -29.146 34.044 -20.165 1 29.76 301 PRO A N 1
ATOM 2497 C CA . PRO A 1 301 ? -30.226 34.515 -21.036 1 29.76 301 PRO A CA 1
ATOM 2498 C C . PRO A 1 301 ? -30.827 35.838 -20.567 1 29.76 301 PRO A C 1
ATOM 2500 O O . PRO A 1 301 ? -30.807 36.141 -19.371 1 29.76 301 PRO A O 1
ATOM 2503 N N . ASP A 1 302 ? -30.971 36.81 -21.392 1 27.19 302 ASP A N 1
ATOM 2504 C CA . ASP A 1 302 ? -31.46 38.184 -21.352 1 27.19 302 ASP A CA 1
ATOM 2505 C C . ASP A 1 302 ? -32.792 38.272 -20.611 1 27.19 302 ASP A C 1
ATOM 2507 O O . ASP A 1 302 ? -33.196 39.352 -20.175 1 27.19 302 ASP A O 1
ATOM 2511 N N . HIS A 1 303 ? -33.625 37.161 -20.717 1 30.29 303 HIS A N 1
ATOM 2512 C CA . HIS A 1 303 ? -35.043 37.437 -20.52 1 30.29 303 HIS A CA 1
ATOM 2513 C C . HIS A 1 303 ? -35.335 37.817 -19.072 1 30.29 303 HIS A C 1
ATOM 2515 O O . HIS A 1 303 ? -36.492 38.024 -18.701 1 30.29 303 HIS A O 1
ATOM 2521 N N . LEU A 1 304 ? -34.43 37.449 -18.187 1 27.34 304 LEU A N 1
ATOM 2522 C CA . LEU A 1 304 ? -34.876 37.755 -16.832 1 27.34 304 LEU A CA 1
ATOM 2523 C C . LEU A 1 304 ? -34.847 39.258 -16.577 1 27.34 304 LEU A C 1
ATOM 2525 O O . LEU A 1 304 ? -34.896 39.697 -15.426 1 27.34 304 LEU A O 1
ATOM 2529 N N . GLN A 1 305 ? -34.494 39.978 -17.639 1 24.77 305 GLN A N 1
ATOM 2530 C CA . GLN A 1 305 ? -34.413 41.411 -17.375 1 24.77 305 GLN A CA 1
ATOM 2531 C C . GLN A 1 305 ? -35.788 41.991 -17.06 1 24.77 305 GLN A C 1
ATOM 2533 O O . GLN A 1 305 ? -35.896 43.129 -16.597 1 24.77 305 GLN A O 1
ATOM 2538 N N . ASN A 1 306 ? -36.871 41.564 -17.742 1 26.29 306 ASN A N 1
ATOM 2539 C CA . ASN A 1 306 ? -37.958 42.527 -17.888 1 26.29 306 ASN A CA 1
ATOM 2540 C C . ASN A 1 306 ? -38.802 42.615 -16.619 1 26.29 306 ASN A C 1
ATOM 2542 O O . ASN A 1 306 ? -39.398 41.623 -16.195 1 26.29 306 ASN A O 1
ATOM 2546 N N . PRO A 1 307 ? -38.489 43.458 -15.633 1 30.33 307 PRO A N 1
ATOM 2547 C CA . PRO A 1 307 ? -39.387 43.67 -14.495 1 30.33 307 PRO A CA 1
ATOM 2548 C C . PRO A 1 307 ? -40.82 43.975 -14.923 1 30.33 307 PRO A C 1
ATOM 2550 O O . PRO A 1 307 ? -41.037 44.658 -15.927 1 30.33 307 PRO A O 1
ATOM 2553 N N . PRO A 1 308 ? -41.845 43.001 -14.789 1 28.95 308 PRO A N 1
ATOM 2554 C CA . PRO A 1 308 ? -43.234 43.254 -15.181 1 28.95 308 PRO A CA 1
ATOM 2555 C C . PRO A 1 308 ? -43.741 44.615 -14.711 1 28.95 308 PRO A C 1
ATOM 2557 O O . PRO A 1 308 ? -43.362 45.081 -13.633 1 28.95 308 PRO A O 1
ATOM 2560 N N . ASP A 1 309 ? -43.928 45.641 -15.585 1 27.35 309 ASP A N 1
ATOM 2561 C CA . ASP A 1 309 ? -44.597 46.929 -15.428 1 27.35 309 ASP A CA 1
ATOM 2562 C C . ASP A 1 309 ? -45.97 46.759 -14.783 1 27.35 309 ASP A C 1
ATOM 2564 O O . ASP A 1 309 ? -46.895 46.235 -15.407 1 27.35 309 ASP A O 1
ATOM 2568 N N . CYS A 1 310 ? -46.16 46.109 -13.644 1 27.1 310 CYS A N 1
ATOM 2569 C CA . CYS A 1 310 ? -47.476 46.061 -13.015 1 27.1 310 CYS A CA 1
ATOM 2570 C C . CYS A 1 310 ? -48.108 47.447 -12.967 1 27.1 310 CYS A C 1
ATOM 2572 O O . CYS A 1 310 ? -47.587 48.35 -12.31 1 27.1 310 CYS A O 1
ATOM 2574 N N . ASN A 1 311 ? -48.701 47.94 -14.111 1 21.96 311 ASN A N 1
ATOM 2575 C CA . ASN A 1 311 ? -49.617 49.065 -14.26 1 21.96 311 ASN A CA 1
ATOM 2576 C C . ASN A 1 311 ? -50.739 49.016 -13.227 1 21.96 311 ASN A C 1
ATOM 2578 O O . ASN A 1 311 ? -51.555 48.092 -13.234 1 21.96 311 ASN A O 1
ATOM 2582 N N . ALA A 1 312 ? -50.493 49.481 -11.997 1 22.92 312 ALA A N 1
ATOM 2583 C CA . ALA A 1 312 ? -51.51 49.979 -11.074 1 22.92 312 ALA A CA 1
ATOM 2584 C C . ALA A 1 312 ? -52.49 50.907 -11.786 1 22.92 312 ALA A C 1
ATOM 2586 O O . ALA A 1 312 ? -52.097 51.953 -12.308 1 22.92 312 ALA A O 1
ATOM 2587 N N . GLN A 1 313 ? -53.561 50.313 -12.345 1 20.08 313 GLN A N 1
ATOM 2588 C CA . GLN A 1 313 ? -54.785 51.107 -12.354 1 20.08 313 GLN A CA 1
ATOM 2589 C C . GLN A 1 313 ? -55.125 51.61 -10.954 1 20.08 313 GLN A C 1
ATOM 2591 O O . GLN A 1 313 ? -54.934 50.895 -9.968 1 20.08 313 GLN A O 1
ATOM 2596 N N . MET B 1 1 ? 12.369 36.56 29.697 1 23.66 1 MET B N 1
ATOM 2597 C CA . MET B 1 1 ? 12.017 37.391 28.549 1 23.66 1 MET B CA 1
ATOM 2598 C C . MET B 1 1 ? 11.329 36.563 27.469 1 23.66 1 MET B C 1
ATOM 2600 O O . MET B 1 1 ? 11.922 35.631 26.922 1 23.66 1 MET B O 1
ATOM 2604 N N . GLU B 1 2 ? 9.977 36.176 27.466 1 28.26 2 GLU B N 1
ATOM 2605 C CA . GLU B 1 2 ? 9.025 35.251 26.86 1 28.26 2 GLU B CA 1
ATOM 2606 C C . GLU B 1 2 ? 8.977 35.423 25.344 1 28.26 2 GLU B C 1
ATOM 2608 O O . GLU B 1 2 ? 8.634 36.498 24.847 1 28.26 2 GLU B O 1
ATOM 2613 N N . ILE B 1 3 ? 9.893 35.114 24.503 1 34.24 3 ILE B N 1
ATOM 2614 C CA . ILE B 1 3 ? 10.054 35.18 23.054 1 34.24 3 ILE B CA 1
ATOM 2615 C C . ILE B 1 3 ? 8.749 34.779 22.371 1 34.24 3 ILE B C 1
ATOM 2617 O O . ILE B 1 3 ? 8.577 33.623 21.976 1 34.24 3 ILE B O 1
ATOM 2621 N N . ILE B 1 4 ? 7.506 34.9 22.903 1 41.06 4 ILE B N 1
ATOM 2622 C CA . ILE B 1 4 ? 6.107 34.671 22.56 1 41.06 4 ILE B CA 1
ATOM 2623 C C . ILE B 1 4 ? 5.808 35.267 21.186 1 41.06 4 ILE B C 1
ATOM 2625 O O . ILE B 1 4 ? 5.021 34.709 20.418 1 41.06 4 ILE B O 1
ATOM 2629 N N . GLY B 1 5 ? 5.982 36.786 20.925 1 42.22 5 GLY B N 1
ATOM 2630 C CA . GLY B 1 5 ? 5.133 37.692 20.168 1 42.22 5 GLY B CA 1
ATOM 2631 C C . GLY B 1 5 ? 5.41 37.664 18.677 1 42.22 5 GLY B C 1
ATOM 2632 O O . GLY B 1 5 ? 4.862 38.471 17.923 1 42.22 5 GLY B O 1
ATOM 2633 N N . GLN B 1 6 ? 6.73 37.497 18.287 1 51.96 6 GLN B N 1
ATOM 2634 C CA . GLN B 1 6 ? 6.935 37.844 16.884 1 51.96 6 GLN B CA 1
ATOM 2635 C C . GLN B 1 6 ? 6.241 36.843 15.964 1 51.96 6 GLN B C 1
ATOM 2637 O O . GLN B 1 6 ? 6.429 35.632 16.101 1 51.96 6 GLN B O 1
ATOM 2642 N N . GLU B 1 7 ? 5.067 37.33 15.434 1 66.51 7 GLU B N 1
ATOM 2643 C CA . GLU B 1 7 ? 4.341 36.568 14.422 1 66.51 7 GLU B CA 1
ATOM 2644 C C . GLU B 1 7 ? 5.298 35.929 13.42 1 66.51 7 GLU B C 1
ATOM 2646 O O . GLU B 1 7 ? 6.233 36.578 12.945 1 66.51 7 GLU B O 1
ATOM 2651 N N . PRO B 1 8 ? 5.356 34.596 13.389 1 68.56 8 PRO B N 1
ATOM 2652 C CA . PRO B 1 8 ? 6.226 33.952 12.403 1 68.56 8 PRO B CA 1
ATOM 2653 C C . PRO B 1 8 ? 6.068 34.54 11.003 1 68.56 8 PRO B C 1
ATOM 2655 O O . PRO B 1 8 ? 4.948 34.824 10.572 1 68.56 8 PRO B O 1
ATOM 2658 N N . SER B 1 9 ? 7.182 34.968 10.502 1 76.36 9 SER B N 1
ATOM 2659 C CA . SER B 1 9 ? 7.147 35.548 9.164 1 76.36 9 SER B CA 1
ATOM 2660 C C . SER B 1 9 ? 6.657 34.534 8.135 1 76.36 9 SER B C 1
ATOM 2662 O O . SER B 1 9 ? 7.252 33.467 7.975 1 76.36 9 SER B O 1
ATOM 2664 N N . LYS B 1 10 ? 5.574 34.866 7.448 1 78.24 10 LYS B N 1
ATOM 2665 C CA . LYS B 1 10 ? 4.998 34.013 6.412 1 78.24 10 LYS B CA 1
ATOM 2666 C C . LYS B 1 10 ? 5.989 33.783 5.275 1 78.24 10 LYS B C 1
ATOM 2668 O O . LYS B 1 10 ? 5.829 32.851 4.485 1 78.24 10 LYS B O 1
ATOM 2673 N N . GLU B 1 11 ? 7.067 34.578 5.223 1 81.45 11 GLU B N 1
ATOM 2674 C CA . GLU B 1 11 ? 8.07 34.445 4.17 1 81.45 11 GLU B CA 1
ATOM 2675 C C . GLU B 1 11 ? 8.834 33.13 4.299 1 81.45 11 GLU B C 1
ATOM 2677 O O . GLU B 1 11 ? 9.338 32.599 3.306 1 81.45 11 GLU B O 1
ATOM 2682 N N . LEU B 1 12 ? 8.801 32.639 5.504 1 86.05 12 LEU B N 1
ATOM 2683 C CA . LEU B 1 12 ? 9.541 31.41 5.77 1 86.05 12 LEU B CA 1
ATOM 2684 C C . LEU B 1 12 ? 8.868 30.215 5.104 1 86.05 12 LEU B C 1
ATOM 2686 O O . LEU B 1 12 ? 9.513 29.193 4.855 1 86.05 12 LEU B O 1
ATOM 2690 N N . ILE B 1 13 ? 7.566 30.322 4.805 1 84.82 13 ILE B N 1
ATOM 2691 C CA . ILE B 1 13 ? 6.809 29.209 4.243 1 84.82 13 ILE B CA 1
ATOM 2692 C C . ILE B 1 13 ? 7.194 29.011 2.779 1 84.82 13 ILE B C 1
ATOM 2694 O O . ILE B 1 13 ? 7.331 27.877 2.314 1 84.82 13 ILE B O 1
ATOM 2698 N N . ASN B 1 14 ? 7.499 30.029 2.067 1 80.79 14 ASN B N 1
ATOM 2699 C CA . ASN B 1 14 ? 7.7 29.954 0.624 1 80.79 14 ASN B CA 1
ATOM 2700 C C . ASN B 1 14 ? 9.183 29.92 0.265 1 80.79 14 ASN B C 1
ATOM 2702 O O . ASN B 1 14 ? 9.551 30.128 -0.892 1 80.79 14 ASN B O 1
ATOM 2706 N N . VAL B 1 15 ? 9.959 29.666 1.284 1 84.49 15 VAL B N 1
ATOM 2707 C CA . VAL B 1 15 ? 11.378 29.567 0.958 1 84.49 15 VAL B CA 1
ATOM 2708 C C . VAL B 1 15 ? 11.627 28.33 0.099 1 84.49 15 VAL B C 1
ATOM 2710 O O . VAL B 1 15 ? 10.992 27.291 0.297 1 84.49 15 VAL B O 1
ATOM 2713 N N . GLU B 1 16 ? 12.505 28.393 -0.798 1 81.7 16 GLU B N 1
ATOM 2714 C CA . GLU B 1 16 ? 12.702 27.38 -1.831 1 81.7 16 GLU B CA 1
ATOM 271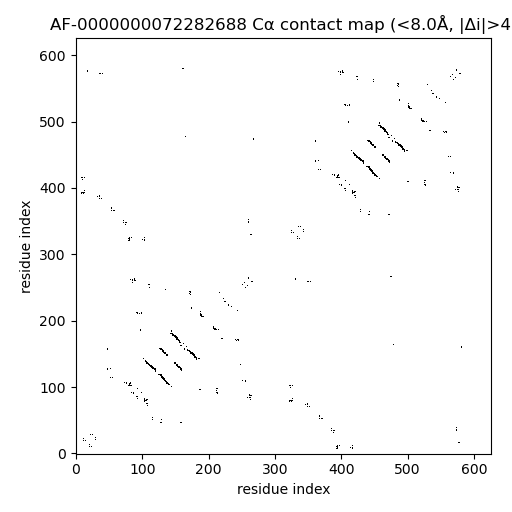5 C C . GLU B 1 16 ? 13.395 26.144 -1.266 1 81.7 16 GLU B C 1
ATOM 2717 O O . GLU B 1 16 ? 13.049 25.015 -1.619 1 81.7 16 GLU B O 1
ATOM 2722 N N . THR B 1 17 ? 14.465 26.475 -0.425 1 88.75 17 THR B N 1
ATOM 2723 C CA . THR B 1 17 ? 15.236 25.332 0.052 1 88.75 17 THR B CA 1
ATOM 2724 C C . THR B 1 17 ? 15.366 25.363 1.572 1 88.75 17 THR B C 1
ATOM 2726 O O . THR B 1 17 ? 15.142 26.401 2.198 1 88.75 17 THR B O 1
ATOM 2729 N N . PHE B 1 18 ? 15.732 24.283 2.127 1 91.51 18 PHE B N 1
ATOM 2730 C CA . PHE B 1 18 ? 15.989 24.175 3.558 1 91.51 18 PHE B CA 1
ATOM 2731 C C . PHE B 1 18 ? 17.147 25.076 3.97 1 91.51 18 PHE B C 1
ATOM 2733 O O . PHE B 1 18 ? 17.108 25.699 5.032 1 91.51 18 PHE B O 1
ATOM 2740 N N . ASP B 1 19 ? 18.116 25.141 3.136 1 91.72 19 ASP B N 1
ATOM 2741 C CA . ASP B 1 19 ? 19.254 26.013 3.412 1 91.72 19 ASP B CA 1
ATOM 2742 C C . ASP B 1 19 ? 18.816 27.472 3.517 1 91.72 19 ASP B C 1
ATOM 2744 O O . ASP B 1 19 ? 19.305 28.212 4.373 1 91.72 19 ASP B O 1
ATOM 2748 N N . ASP B 1 20 ? 17.927 27.841 2.621 1 92.43 20 ASP B N 1
ATOM 2749 C CA . ASP B 1 20 ? 17.393 29.198 2.675 1 92.43 20 ASP B CA 1
ATOM 2750 C C . ASP B 1 20 ? 16.647 29.443 3.985 1 92.43 20 ASP B C 1
ATOM 2752 O O . ASP B 1 20 ? 16.746 30.525 4.569 1 92.43 20 ASP B O 1
ATOM 2756 N N . TYR B 1 21 ? 15.924 28.45 4.434 1 93.32 21 TYR B N 1
ATOM 2757 C CA . TYR B 1 21 ? 15.216 28.542 5.705 1 93.32 21 TYR B CA 1
ATOM 2758 C C . TYR B 1 21 ? 16.192 28.737 6.86 1 93.32 21 TYR B C 1
ATOM 2760 O O . TYR B 1 21 ? 15.991 29.608 7.71 1 93.32 21 TYR B O 1
ATOM 2768 N N . LEU B 1 22 ? 17.279 27.986 6.867 1 93.54 22 LEU B N 1
ATOM 2769 C CA . LEU B 1 22 ? 18.262 28.057 7.943 1 93.54 22 LEU B CA 1
ATOM 2770 C C . LEU B 1 22 ? 18.923 29.43 7.985 1 93.54 22 LEU B C 1
ATOM 2772 O O . LEU B 1 22 ? 19.197 29.959 9.065 1 93.54 22 LEU B O 1
ATOM 2776 N N . MET B 1 23 ? 19.024 30.016 6.851 1 93.17 23 MET B N 1
ATOM 2777 C CA . MET B 1 23 ? 19.679 31.318 6.769 1 93.17 23 MET B CA 1
ATOM 2778 C C . MET B 1 23 ? 18.797 32.41 7.365 1 93.17 23 MET B C 1
ATOM 2780 O O . MET B 1 23 ? 19.293 33.462 7.771 1 93.17 23 MET B O 1
ATOM 2784 N N . MET B 1 24 ? 17.548 32.126 7.387 1 91.98 24 MET B N 1
ATOM 2785 C CA . MET B 1 24 ? 16.601 33.144 7.832 1 91.98 24 MET B CA 1
ATOM 2786 C C . MET B 1 24 ? 16.191 32.909 9.282 1 91.98 24 MET B C 1
ATOM 2788 O O . MET B 1 24 ? 15.326 33.611 9.809 1 91.98 24 MET B O 1
ATOM 2792 N N . THR B 1 25 ? 16.764 31.936 9.928 1 93.27 25 THR B N 1
ATOM 2793 C CA . THR B 1 25 ? 16.351 31.608 11.288 1 93.27 25 THR B CA 1
ATOM 2794 C C . THR B 1 25 ? 17.537 31.676 12.245 1 93.27 25 THR B C 1
ATOM 2796 O O . THR B 1 25 ? 18.687 31.769 11.811 1 93.27 25 THR B O 1
ATOM 2799 N N . SER B 1 26 ? 17.306 31.692 13.553 1 93.71 26 SER B N 1
ATOM 2800 C CA . SER B 1 26 ? 18.315 31.885 14.59 1 93.71 26 SER B CA 1
ATOM 2801 C C . SER B 1 26 ? 19.04 30.581 14.905 1 93.71 26 SER B C 1
ATOM 2803 O O . SER B 1 26 ? 18.595 29.504 14.504 1 93.71 26 SER B O 1
ATOM 2805 N N . SER B 1 27 ? 20.152 30.698 15.61 1 94.68 27 SER B N 1
ATOM 2806 C CA . SER B 1 27 ? 20.935 29.551 16.056 1 94.68 27 SER B CA 1
ATOM 2807 C C . SER B 1 27 ? 20.121 28.65 16.978 1 94.68 27 SER B C 1
ATOM 2809 O O . SER B 1 27 ? 20.288 27.428 16.968 1 94.68 27 SER B O 1
ATOM 2811 N N . GLN B 1 28 ? 19.235 29.316 17.741 1 95.59 28 GLN B N 1
ATOM 2812 C CA . GLN B 1 28 ? 18.375 28.534 18.623 1 95.59 28 GLN B CA 1
ATOM 2813 C C . GLN B 1 28 ? 17.454 27.617 17.823 1 95.59 28 GLN B C 1
ATOM 2815 O O . GLN B 1 28 ? 17.229 26.468 18.206 1 95.59 28 GLN B O 1
ATOM 2820 N N . VAL B 1 29 ? 16.916 28.125 16.741 1 95.18 29 VAL B N 1
ATOM 2821 C CA . VAL B 1 29 ? 16.064 27.324 15.869 1 95.18 29 VAL B CA 1
ATOM 2822 C C . VAL B 1 29 ? 16.867 26.164 15.284 1 95.18 29 VAL B C 1
ATOM 2824 O O . VAL B 1 29 ? 16.37 25.039 15.195 1 95.18 29 VAL B O 1
ATOM 2827 N N . HIS B 1 30 ? 18.127 26.376 14.967 1 95.9 30 HIS B N 1
ATOM 2828 C CA . HIS B 1 30 ? 18.996 25.32 14.459 1 95.9 30 HIS B CA 1
ATOM 2829 C C . HIS B 1 30 ? 19.161 24.202 15.482 1 95.9 30 HIS B C 1
ATOM 2831 O O . HIS B 1 30 ? 19.115 23.021 15.13 1 95.9 30 HIS B O 1
ATOM 2837 N N . LYS B 1 31 ? 19.346 24.605 16.675 1 96.04 31 LYS B N 1
ATOM 2838 C CA . LYS B 1 31 ? 19.505 23.627 17.747 1 96.04 31 LYS B CA 1
ATOM 2839 C C . LYS B 1 31 ? 18.241 22.79 17.92 1 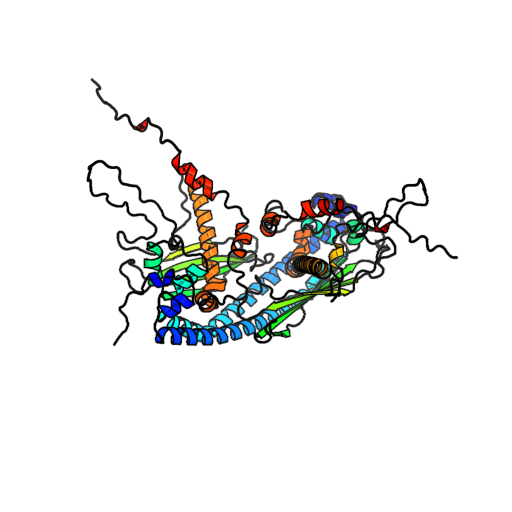96.04 31 LYS B C 1
ATOM 2841 O O . LYS B 1 31 ? 18.317 21.579 18.14 1 96.04 31 LYS B O 1
ATOM 2846 N N . ASN B 1 32 ? 17.092 23.484 17.87 1 95.7 32 ASN B N 1
ATOM 2847 C CA . ASN B 1 32 ? 15.826 22.766 17.97 1 95.7 32 ASN B CA 1
ATOM 2848 C C . ASN B 1 32 ? 15.659 21.763 16.831 1 95.7 32 ASN B C 1
ATOM 2850 O O . ASN B 1 32 ? 15.185 20.646 17.047 1 95.7 32 ASN B O 1
ATOM 2854 N N . ILE B 1 33 ? 16.077 22.13 15.644 1 95.37 33 ILE B N 1
ATOM 2855 C CA . ILE B 1 33 ? 15.991 21.256 14.479 1 95.37 33 ILE B CA 1
ATOM 2856 C C . ILE B 1 33 ? 16.906 20.049 14.672 1 95.37 33 ILE B C 1
ATOM 2858 O O . ILE B 1 33 ? 16.517 18.915 14.383 1 95.37 33 ILE B O 1
ATOM 2862 N N . TYR B 1 34 ? 18.08 20.266 15.183 1 94.29 34 TYR B N 1
ATOM 2863 C CA . TYR B 1 34 ? 19.017 19.176 15.432 1 94.29 34 TYR B CA 1
ATOM 2864 C C . TYR B 1 34 ? 18.464 18.208 16.471 1 94.29 34 TYR B C 1
ATOM 2866 O O . TYR B 1 34 ? 18.596 16.991 16.327 1 94.29 34 TYR B O 1
ATOM 2874 N N . ALA B 1 35 ? 17.9 18.738 17.496 1 94.98 35 ALA B N 1
ATOM 2875 C CA . ALA B 1 35 ? 17.284 17.904 18.524 1 94.98 35 ALA B CA 1
ATOM 2876 C C . ALA B 1 35 ? 16.155 17.058 17.941 1 94.98 35 ALA B C 1
ATOM 2878 O O . ALA B 1 35 ? 16.012 15.882 18.282 1 94.98 35 ALA B O 1
ATOM 2879 N N . LEU B 1 36 ? 15.374 17.664 17.069 1 94.36 36 LEU B N 1
ATOM 2880 C CA . LEU B 1 36 ? 14.281 16.961 16.407 1 94.36 36 LEU B CA 1
ATOM 2881 C C . LEU B 1 36 ? 14.811 15.821 15.544 1 94.36 36 LEU B C 1
ATOM 2883 O O . LEU B 1 36 ? 14.228 14.734 15.517 1 94.36 36 LEU B O 1
ATOM 2887 N N . GLN B 1 37 ? 15.916 16.033 14.871 1 91.74 37 GLN B N 1
ATOM 2888 C CA . GLN B 1 37 ? 16.534 15.008 14.036 1 91.74 37 GLN B CA 1
ATOM 2889 C C . GLN B 1 37 ? 16.993 13.819 14.874 1 91.74 37 GLN B C 1
ATOM 2891 O O . GLN B 1 37 ? 16.883 12.669 14.443 1 91.74 37 GLN B O 1
ATOM 2896 N N . THR B 1 38 ? 17.458 14.098 16.056 1 92.17 38 THR B N 1
ATOM 2897 C CA . THR B 1 38 ? 17.892 13.038 16.96 1 92.17 38 THR B CA 1
ATOM 2898 C C . THR B 1 38 ? 16.703 12.201 17.422 1 92.17 38 THR B C 1
ATOM 2900 O O . THR B 1 38 ? 16.777 10.971 17.451 1 92.17 38 THR B O 1
ATOM 2903 N N . ILE B 1 39 ? 15.613 12.837 17.755 1 92.4 39 ILE B N 1
ATOM 2904 C CA . ILE B 1 39 ? 14.405 12.138 18.178 1 92.4 39 ILE B CA 1
ATOM 2905 C C . ILE B 1 39 ? 13.872 11.287 17.027 1 92.4 39 ILE B C 1
ATOM 2907 O O . ILE B 1 39 ? 13.389 10.173 17.242 1 92.4 39 ILE B O 1
ATOM 2911 N N . GLN B 1 40 ? 14.013 11.773 15.838 1 89.07 40 GLN B N 1
ATOM 2912 C CA . GLN B 1 40 ? 13.546 11.061 14.653 1 89.07 40 GLN B CA 1
ATOM 2913 C C . GLN B 1 40 ? 14.288 9.738 14.478 1 89.07 40 GLN B C 1
ATOM 2915 O O . GLN B 1 40 ? 13.696 8.739 14.065 1 89.07 40 GLN B O 1
ATOM 2920 N N . THR B 1 41 ? 15.535 9.762 14.765 1 89.32 41 THR B N 1
ATOM 2921 C CA . THR B 1 41 ? 16.321 8.537 14.675 1 89.32 41 THR B CA 1
ATOM 2922 C C . THR B 1 41 ? 15.798 7.486 15.65 1 89.32 41 THR B C 1
ATOM 2924 O O . THR B 1 41 ? 15.711 6.304 15.309 1 89.32 41 THR B O 1
ATOM 2927 N N . GLU B 1 42 ? 15.413 7.942 16.805 1 91.05 42 GLU B N 1
ATOM 2928 C CA . GLU B 1 42 ? 14.844 7.034 17.795 1 91.05 42 GLU B CA 1
ATOM 2929 C C . GLU B 1 42 ? 13.493 6.493 17.336 1 91.05 42 GLU B C 1
ATOM 2931 O O . GLU B 1 42 ? 13.196 5.311 17.519 1 91.05 42 GLU B O 1
ATOM 2936 N N . PHE B 1 43 ? 12.745 7.333 16.723 1 89.89 43 PHE B N 1
ATOM 2937 C CA . PHE B 1 43 ? 11.448 6.934 16.19 1 89.89 43 PHE B CA 1
ATOM 2938 C C . PHE B 1 43 ? 11.61 5.866 15.115 1 89.89 43 PHE B C 1
ATOM 2940 O O . PHE B 1 43 ? 10.865 4.884 15.09 1 89.89 43 PHE B O 1
ATOM 2947 N N . ARG B 1 44 ? 12.546 6.032 14.303 1 90 44 ARG B N 1
ATOM 2948 C CA . ARG B 1 44 ? 12.785 5.1 13.206 1 90 44 ARG B CA 1
ATOM 2949 C C . ARG B 1 44 ? 13.2 3.73 13.732 1 90 44 ARG B C 1
ATOM 2951 O O . ARG B 1 44 ? 12.805 2.701 13.18 1 90 44 ARG B O 1
ATOM 2958 N N . LYS B 1 45 ? 13.94 3.766 14.789 1 91.95 45 LYS B N 1
ATOM 2959 C CA . LYS B 1 45 ? 14.332 2.508 15.417 1 91.95 45 LYS B CA 1
ATOM 2960 C C . LYS B 1 45 ? 13.12 1.777 15.987 1 91.95 45 LYS B C 1
ATOM 2962 O O . LYS B 1 45 ? 12.983 0.564 15.816 1 91.95 45 LYS B O 1
ATOM 2967 N N . GLN B 1 46 ? 12.27 2.51 16.615 1 92.27 46 GLN B N 1
ATOM 2968 C CA . GLN B 1 46 ? 11.06 1.922 17.181 1 92.27 46 GLN B CA 1
ATOM 2969 C C . GLN B 1 46 ? 10.151 1.373 16.086 1 92.27 46 GLN B C 1
ATOM 2971 O O . GLN B 1 46 ? 9.571 0.295 16.236 1 92.27 46 GLN B O 1
ATOM 2976 N N . ARG B 1 47 ? 10.118 2.102 15.065 1 91.24 47 ARG B N 1
ATOM 2977 C CA . ARG B 1 47 ? 9.285 1.671 13.947 1 91.24 47 ARG B CA 1
ATOM 2978 C C . ARG B 1 47 ? 9.811 0.374 13.341 1 91.24 47 ARG B C 1
ATOM 2980 O O . ARG B 1 47 ? 9.032 -0.524 13.012 1 91.24 47 ARG B O 1
ATOM 2987 N N . LEU B 1 48 ? 11.058 0.312 13.165 1 93.82 48 LEU B N 1
ATOM 2988 C CA . LEU B 1 48 ? 11.664 -0.892 12.607 1 93.82 48 LEU B CA 1
ATOM 2989 C C . LEU B 1 48 ? 11.374 -2.104 13.486 1 93.82 48 LEU B C 1
ATOM 2991 O O . LEU B 1 48 ? 11.046 -3.179 12.979 1 93.82 48 LEU B O 1
ATOM 2995 N N . HIS B 1 49 ? 11.465 -1.893 14.746 1 93.32 49 HIS B N 1
ATOM 2996 C CA . HIS B 1 49 ? 11.126 -2.956 15.685 1 93.32 49 HIS B CA 1
ATOM 2997 C C . HIS B 1 49 ? 9.654 -3.339 15.576 1 93.32 49 HIS B C 1
ATOM 2999 O O . HIS B 1 49 ? 9.305 -4.517 15.681 1 93.32 49 HIS B O 1
ATOM 3005 N N . GLY B 1 50 ? 8.843 -2.368 15.436 1 93.53 50 GLY B N 1
ATOM 3006 C CA . GLY B 1 50 ? 7.429 -2.631 15.222 1 93.53 50 GLY B CA 1
ATOM 3007 C C . GLY B 1 50 ? 7.158 -3.464 13.984 1 93.53 50 GLY B C 1
ATOM 3008 O O . GLY B 1 50 ? 6.341 -4.387 14.016 1 93.53 50 GLY B O 1
ATOM 3009 N N . PHE B 1 51 ? 7.861 -3.182 12.944 1 92.86 51 PHE B N 1
ATOM 3010 C CA . PHE B 1 51 ? 7.711 -3.941 11.708 1 92.86 51 PHE B CA 1
ATOM 3011 C C . PHE B 1 51 ? 8.075 -5.406 11.925 1 92.86 51 PHE B C 1
ATOM 3013 O O . PHE B 1 51 ? 7.386 -6.301 11.431 1 92.86 51 PHE B O 1
ATOM 3020 N N . GLU B 1 52 ? 9.094 -5.561 12.619 1 94.38 52 GLU B N 1
ATOM 3021 C CA . GLU B 1 52 ? 9.519 -6.926 12.915 1 94.38 52 GLU B CA 1
ATOM 3022 C C . GLU B 1 52 ? 8.444 -7.682 13.691 1 94.38 52 GLU B C 1
ATOM 3024 O O . GLU B 1 52 ? 8.124 -8.827 13.364 1 94.38 52 GLU B O 1
ATOM 3029 N N . LYS B 1 53 ? 7.905 -7.037 14.653 1 93.81 53 LYS B N 1
ATOM 3030 C CA . LYS B 1 53 ? 6.865 -7.654 15.471 1 93.81 53 LYS B CA 1
ATOM 3031 C C . LYS B 1 53 ? 5.634 -7.989 14.635 1 93.81 53 LYS B C 1
ATOM 3033 O O . LYS B 1 53 ? 5.099 -9.097 14.723 1 93.81 53 LYS B O 1
ATOM 3038 N N . ILE B 1 54 ? 5.241 -7.099 13.842 1 93.04 54 ILE B N 1
ATOM 3039 C CA . ILE B 1 54 ? 4.051 -7.278 13.017 1 93.04 54 ILE B CA 1
ATOM 3040 C C . ILE B 1 54 ? 4.279 -8.414 12.023 1 93.04 54 ILE B C 1
ATOM 3042 O O . ILE B 1 54 ? 3.417 -9.28 11.851 1 93.04 54 ILE B O 1
ATOM 3046 N N . TYR B 1 55 ? 5.362 -8.425 11.403 1 92 55 TYR B N 1
ATOM 3047 C CA . TYR B 1 55 ? 5.682 -9.462 10.429 1 92 55 TYR B CA 1
ATOM 3048 C C . TYR B 1 55 ? 5.662 -10.842 11.074 1 92 55 TYR B C 1
ATOM 3050 O O . TYR B 1 55 ? 5.157 -11.802 10.487 1 92 55 TYR B O 1
ATOM 3058 N N . ASN B 1 56 ? 6.185 -10.907 12.255 1 92.17 56 ASN B N 1
ATOM 3059 C CA . ASN B 1 56 ? 6.204 -12.185 12.958 1 92.17 56 ASN B CA 1
ATOM 3060 C C . ASN B 1 56 ? 4.794 -12.66 13.298 1 92.17 56 ASN B C 1
ATOM 3062 O O . ASN B 1 56 ? 4.504 -13.855 13.23 1 92.17 56 ASN B O 1
ATOM 3066 N N . ILE B 1 57 ? 3.997 -11.805 13.575 1 92.55 57 ILE B N 1
ATOM 3067 C CA . ILE B 1 57 ? 2.608 -12.146 13.862 1 92.55 57 ILE B CA 1
ATOM 3068 C C . ILE B 1 57 ? 1.911 -12.597 12.581 1 92.55 57 ILE B C 1
ATOM 3070 O O . ILE B 1 57 ? 1.16 -13.575 12.586 1 92.55 57 ILE B O 1
ATOM 3074 N N . GLU B 1 58 ? 2.152 -11.888 11.53 1 90.73 58 GLU B N 1
ATOM 3075 C CA . GLU B 1 58 ? 1.583 -12.264 10.239 1 90.73 58 GLU B CA 1
ATOM 3076 C C . GLU B 1 58 ? 2.024 -13.667 9.83 1 90.73 58 GLU B C 1
ATOM 3078 O O . GLU B 1 58 ? 1.218 -14.456 9.333 1 90.73 58 GLU B O 1
ATOM 3083 N N . ARG B 1 59 ? 3.236 -13.918 10.021 1 90.54 59 ARG B N 1
ATOM 3084 C CA . ARG B 1 59 ? 3.757 -15.242 9.696 1 90.54 59 ARG B CA 1
ATOM 3085 C C . ARG B 1 59 ? 3.068 -16.32 10.525 1 90.54 59 ARG B C 1
ATOM 3087 O O . ARG B 1 59 ? 2.737 -17.39 10.01 1 90.54 59 ARG B O 1
ATOM 3094 N N . LYS B 1 60 ? 2.848 -16.011 11.756 1 91.44 60 LYS B N 1
ATOM 3095 C CA . LYS B 1 60 ? 2.158 -16.958 12.627 1 91.44 60 LYS B CA 1
ATOM 3096 C C . LYS B 1 60 ? 0.714 -17.167 12.178 1 91.44 60 LYS B C 1
ATOM 3098 O O . LYS B 1 60 ? 0.213 -18.293 12.186 1 91.44 60 LYS B O 1
ATOM 3103 N N . LEU B 1 61 ? 0.09 -16.135 11.82 1 90.11 61 LEU B N 1
ATOM 3104 C CA . LEU B 1 61 ? -1.286 -16.22 11.343 1 90.11 61 LEU B CA 1
ATOM 3105 C C . LEU B 1 61 ? -1.367 -17.04 10.06 1 90.11 61 LEU B C 1
ATOM 3107 O O . LEU B 1 61 ? -2.288 -17.842 9.887 1 90.11 61 LEU B O 1
ATOM 3111 N N . ARG B 1 62 ? -0.441 -16.879 9.192 1 87.79 62 ARG B N 1
ATOM 3112 C CA . ARG B 1 62 ? -0.387 -17.66 7.96 1 87.79 62 ARG B CA 1
ATOM 3113 C C . ARG B 1 62 ? -0.15 -19.137 8.258 1 87.79 62 ARG B C 1
ATOM 3115 O O . ARG B 1 62 ? -0.762 -20.007 7.635 1 87.79 62 ARG B O 1
ATOM 3122 N N . ALA B 1 63 ? 0.763 -19.364 9.192 1 89.37 63 ALA B N 1
ATOM 3123 C CA . ALA B 1 63 ? 1.031 -20.744 9.589 1 89.37 63 ALA B CA 1
ATOM 3124 C C . ALA B 1 63 ? -0.228 -21.411 10.138 1 89.37 63 ALA B C 1
ATOM 3126 O O . ALA B 1 63 ? -0.475 -22.592 9.882 1 89.37 63 ALA B O 1
ATOM 3127 N N . ASN B 1 64 ? -1.043 -20.633 10.779 1 90.68 64 ASN B N 1
ATOM 3128 C CA . ASN B 1 64 ? -2.285 -21.146 11.35 1 90.68 64 ASN B CA 1
ATOM 3129 C C . ASN B 1 64 ? -3.298 -21.496 10.264 1 90.68 64 ASN B C 1
ATOM 3131 O O . ASN B 1 64 ? -4.204 -22.3 10.491 1 90.68 64 ASN B O 1
ATOM 3135 N N . SER B 1 65 ? -3.147 -20.978 9.14 1 90.07 65 SER B N 1
ATOM 3136 C CA . SER B 1 65 ? -4.078 -21.225 8.044 1 90.07 65 SER B CA 1
ATOM 3137 C C . SER B 1 65 ? -3.59 -22.359 7.149 1 90.07 65 SER B C 1
ATOM 3139 O O . SER B 1 65 ? -4.193 -22.642 6.111 1 90.07 65 SER B O 1
ATOM 3141 N N . GLU B 1 66 ? -2.543 -23.005 7.507 1 89.75 66 GLU B N 1
ATOM 3142 C CA . GLU B 1 66 ? -1.9 -24.026 6.685 1 89.75 66 GLU B CA 1
ATOM 3143 C C . GLU B 1 66 ? -2.86 -25.173 6.378 1 89.75 66 GLU B C 1
ATOM 3145 O O . GLU B 1 66 ? -2.925 -25.647 5.243 1 89.75 66 GLU B O 1
ATOM 3150 N N . PRO B 1 67 ? -3.67 -25.615 7.336 1 91.45 67 PRO B N 1
ATOM 3151 C CA . PRO B 1 67 ? -4.615 -26.689 7.022 1 91.45 67 PRO B CA 1
ATOM 3152 C C . PRO B 1 67 ? -5.619 -26.294 5.941 1 91.45 67 PRO B C 1
ATOM 3154 O O . PRO B 1 67 ? -5.936 -27.101 5.064 1 91.45 67 PRO B O 1
ATOM 3157 N N . LEU B 1 68 ? -6.069 -25.108 6.024 1 91.39 68 LEU B N 1
ATOM 3158 C CA . LEU B 1 68 ? -6.996 -24.621 5.008 1 91.39 68 LEU B CA 1
ATOM 3159 C C . LEU B 1 68 ? -6.307 -24.509 3.652 1 91.39 68 LEU B C 1
ATOM 3161 O O . LEU B 1 68 ? -6.898 -24.84 2.622 1 91.39 68 LEU B O 1
ATOM 3165 N N . ARG B 1 69 ? -5.108 -24.118 3.639 1 90.75 69 ARG B N 1
ATOM 3166 C CA . ARG B 1 69 ? -4.344 -23.98 2.403 1 90.75 69 ARG B CA 1
ATOM 3167 C C . ARG B 1 69 ? -4.112 -25.337 1.748 1 90.75 69 ARG B C 1
ATOM 3169 O O . ARG B 1 69 ? -4.225 -25.471 0.528 1 90.75 69 ARG B O 1
ATOM 3176 N N . LYS B 1 70 ? -3.81 -26.29 2.558 1 92.23 70 LYS B N 1
ATOM 3177 C CA . LYS B 1 70 ? -3.6 -27.638 2.037 1 92.23 70 LYS B CA 1
ATOM 3178 C C . LYS B 1 70 ? -4.863 -28.172 1.367 1 92.23 70 LYS B C 1
ATOM 3180 O O . LYS B 1 70 ? -4.798 -28.751 0.281 1 92.23 70 LYS B O 1
ATOM 3185 N N . ARG B 1 71 ? -5.959 -27.958 1.989 1 93.17 71 ARG B N 1
ATOM 3186 C CA . ARG B 1 71 ? -7.229 -28.386 1.411 1 93.17 71 ARG B CA 1
ATOM 3187 C C . ARG B 1 71 ? -7.509 -27.656 0.102 1 93.17 71 ARG B C 1
ATOM 3189 O O . ARG B 1 71 ? -7.993 -28.258 -0.859 1 93.17 71 ARG B O 1
ATOM 3196 N N . THR B 1 72 ? -7.176 -26.404 0.105 1 92.7 72 THR B N 1
ATOM 3197 C CA . THR B 1 72 ? -7.351 -25.593 -1.094 1 92.7 72 THR B CA 1
ATOM 3198 C C . THR B 1 72 ? -6.517 -26.145 -2.247 1 92.7 72 THR B C 1
ATOM 3200 O O . THR B 1 72 ? -7.022 -26.321 -3.357 1 92.7 72 THR B O 1
ATOM 3203 N N . VAL B 1 73 ? -5.321 -26.494 -1.945 1 91.52 73 VAL B N 1
ATOM 3204 C CA . VAL B 1 73 ? -4.402 -27.003 -2.958 1 91.52 73 VAL B CA 1
ATOM 3205 C C . VAL B 1 73 ? -4.919 -28.332 -3.504 1 91.52 73 VAL B C 1
ATOM 3207 O O . VAL B 1 73 ? -4.887 -28.568 -4.714 1 91.52 73 VAL B O 1
ATOM 3210 N N . GLU B 1 74 ? -5.433 -29.144 -2.691 1 94 74 GLU B N 1
ATOM 3211 C CA . GLU B 1 74 ? -5.955 -30.444 -3.1 1 94 74 GLU B CA 1
ATOM 3212 C C . GLU B 1 74 ? -7.15 -30.289 -4.037 1 94 74 GLU B C 1
ATOM 3214 O O . GLU B 1 74 ? -7.28 -31.029 -5.014 1 94 74 GLU B O 1
ATOM 3219 N N . LEU B 1 75 ? -7.944 -29.365 -3.771 1 94.57 75 LEU B N 1
ATOM 3220 C CA . LEU B 1 75 ? -9.118 -29.134 -4.605 1 94.57 75 LEU B CA 1
ATOM 3221 C C . LEU B 1 75 ? -8.723 -28.502 -5.936 1 94.57 75 LEU B C 1
ATOM 3223 O O . LEU B 1 75 ? -9.265 -28.861 -6.984 1 94.57 75 LEU B O 1
ATOM 3227 N N . ILE B 1 76 ? -7.787 -27.618 -5.887 1 94.61 76 ILE B N 1
ATOM 3228 C CA . ILE B 1 76 ? -7.343 -26.91 -7.083 1 94.61 76 ILE B CA 1
ATOM 3229 C C . ILE B 1 76 ? -6.774 -27.907 -8.09 1 94.61 76 ILE B C 1
ATOM 3231 O O . ILE B 1 76 ? -6.998 -27.777 -9.296 1 94.61 76 ILE B O 1
ATOM 3235 N N . LYS B 1 77 ? -6.106 -28.891 -7.594 1 92.89 77 LYS B N 1
ATOM 3236 C CA . LYS B 1 77 ? -5.5 -29.907 -8.45 1 92.89 77 LYS B CA 1
ATOM 3237 C C . LYS B 1 77 ? -6.562 -30.666 -9.24 1 92.89 77 LYS B C 1
ATOM 3239 O O . LYS B 1 77 ? -6.267 -31.252 -10.283 1 92.89 77 LYS B O 1
ATOM 3244 N N . LYS B 1 78 ? -7.769 -30.598 -8.827 1 94.03 78 LYS B N 1
ATOM 3245 C CA . LYS B 1 78 ? -8.86 -31.343 -9.449 1 94.03 78 LYS B CA 1
ATOM 3246 C C . LYS B 1 78 ? -9.661 -30.455 -10.398 1 94.03 78 LYS B C 1
ATOM 3248 O O . LYS B 1 78 ? -10.677 -30.884 -10.948 1 94.03 78 LYS B O 1
ATOM 3253 N N . ILE B 1 79 ? -9.235 -29.265 -10.544 1 95.16 79 ILE B N 1
ATOM 3254 C CA . ILE B 1 79 ? -9.896 -28.32 -11.438 1 95.16 79 ILE B CA 1
ATOM 3255 C C . ILE B 1 79 ? -8.992 -28.02 -12.631 1 95.16 79 ILE B C 1
ATOM 3257 O O . ILE B 1 79 ? -7.958 -27.363 -12.485 1 95.16 79 ILE B O 1
ATOM 3261 N N . PRO B 1 80 ? -9.397 -28.452 -13.74 1 93.94 80 PRO B N 1
ATOM 3262 C CA . PRO B 1 80 ? -8.531 -28.292 -14.911 1 93.94 80 PRO B CA 1
ATOM 3263 C C . PRO B 1 80 ? -8.232 -26.828 -15.228 1 93.94 80 PRO B C 1
ATOM 3265 O O . PRO B 1 80 ? -9.124 -25.98 -15.145 1 93.94 80 PRO B O 1
ATOM 3268 N N . CYS B 1 81 ? -6.965 -26.497 -15.494 1 93.06 81 CYS B N 1
ATOM 3269 C CA . CYS B 1 81 ? -6.477 -25.208 -15.972 1 93.06 81 CYS B CA 1
ATOM 3270 C C . CYS B 1 81 ? -6.834 -24.094 -14.995 1 93.06 81 CYS B C 1
ATOM 3272 O O . CYS B 1 81 ? -7.119 -22.969 -15.408 1 93.06 81 CYS B O 1
ATOM 3274 N N . PHE B 1 82 ? -6.902 -24.386 -13.74 1 95.27 82 PHE B N 1
ATOM 3275 C CA . PHE B 1 82 ? -7.245 -23.423 -12.7 1 95.27 82 PHE B CA 1
ATOM 3276 C C . PHE B 1 82 ? -6.339 -22.2 -12.775 1 95.27 82 PHE B C 1
ATOM 3278 O O . PHE B 1 82 ? -6.818 -21.073 -12.912 1 95.27 82 PHE B O 1
ATOM 3285 N N . TRP B 1 83 ? -5.071 -22.355 -12.796 1 94.99 83 TRP B N 1
ATOM 3286 C CA . TRP B 1 83 ? -4.099 -21.267 -12.779 1 94.99 83 TRP B CA 1
ATOM 3287 C C . TRP B 1 83 ? -4.053 -20.558 -14.128 1 94.99 83 TRP B C 1
ATOM 3289 O O . TRP B 1 83 ? -3.811 -19.35 -14.194 1 94.99 83 TRP B O 1
ATOM 3299 N N . GLY B 1 84 ? -4.246 -21.33 -15.199 1 92.36 84 GLY B N 1
ATOM 3300 C CA . GLY B 1 84 ? -4.327 -20.696 -16.505 1 92.36 84 GLY B CA 1
ATOM 3301 C C . GLY B 1 84 ? -5.415 -19.643 -16.59 1 92.36 84 GLY B C 1
ATOM 3302 O O . GLY B 1 84 ? -5.205 -18.57 -17.161 1 92.36 84 GLY B O 1
ATOM 3303 N N . ARG B 1 85 ? -6.487 -19.959 -15.99 1 91.02 85 ARG B N 1
ATOM 3304 C CA . ARG B 1 85 ? -7.594 -19.009 -15.994 1 91.02 85 ARG B CA 1
ATOM 3305 C C . ARG B 1 85 ? -7.261 -17.775 -15.162 1 91.02 85 ARG B C 1
ATOM 3307 O O . ARG B 1 85 ? -7.535 -16.647 -15.576 1 91.02 85 ARG B O 1
ATOM 3314 N N . ILE B 1 86 ? -6.686 -17.986 -14.012 1 92.17 86 ILE B N 1
ATOM 3315 C CA . ILE B 1 86 ? -6.293 -16.88 -13.145 1 92.17 86 ILE B CA 1
ATOM 3316 C C . ILE B 1 86 ? -5.319 -15.966 -13.884 1 92.17 86 ILE B C 1
ATOM 3318 O O . ILE B 1 86 ? -5.447 -14.74 -13.832 1 92.17 86 ILE B O 1
ATOM 3322 N N . MET B 1 87 ? -4.429 -16.533 -14.561 1 91.21 87 MET B N 1
ATOM 3323 C CA . MET B 1 87 ? -3.428 -15.763 -15.293 1 91.21 87 MET B CA 1
ATOM 3324 C C . MET B 1 87 ? -4.078 -14.943 -16.403 1 91.21 87 MET B C 1
ATOM 3326 O O . MET B 1 87 ? -3.647 -13.824 -16.686 1 91.21 87 MET B O 1
ATOM 3330 N N . ASN B 1 88 ? -5.09 -15.472 -16.983 1 87.62 88 ASN B N 1
ATOM 3331 C CA . ASN B 1 88 ? -5.839 -14.725 -17.988 1 87.62 88 ASN B CA 1
ATOM 3332 C C . ASN B 1 88 ? -6.548 -13.519 -17.378 1 87.62 88 ASN B C 1
ATOM 3334 O O . ASN B 1 88 ? -6.452 -12.408 -17.901 1 87.62 88 ASN B O 1
ATOM 3338 N N . VAL B 1 89 ? -7.146 -13.799 -16.278 1 85.96 89 VAL B N 1
ATOM 3339 C CA . VAL B 1 89 ? -7.905 -12.749 -15.607 1 85.96 89 VAL B CA 1
ATOM 3340 C C . VAL B 1 89 ? -6.952 -11.679 -15.078 1 85.96 89 VAL B C 1
ATOM 3342 O O . VAL B 1 89 ? -7.283 -10.491 -15.075 1 85.96 89 VAL B O 1
ATOM 3345 N N . ALA B 1 90 ? -5.739 -12.083 -14.706 1 86.76 90 ALA B N 1
ATOM 3346 C CA . ALA B 1 90 ? -4.73 -11.184 -14.15 1 86.76 90 ALA B CA 1
ATOM 3347 C C . ALA B 1 90 ? -3.899 -10.541 -15.257 1 86.76 90 ALA B C 1
ATOM 3349 O O . ALA B 1 90 ? -2.939 -9.818 -14.98 1 86.76 90 ALA B O 1
ATOM 3350 N N . ASP B 1 91 ? -4.137 -10.809 -16.514 1 86.79 91 ASP B N 1
ATOM 3351 C CA . ASP B 1 91 ? -3.449 -10.273 -17.684 1 86.79 91 ASP B CA 1
ATOM 3352 C C . ASP B 1 91 ? -1.984 -10.703 -17.705 1 86.79 91 ASP B C 1
ATOM 3354 O O . ASP B 1 91 ? -1.1 -9.901 -18.013 1 86.79 91 ASP B O 1
ATOM 3358 N N . LEU B 1 92 ? -1.759 -11.886 -17.28 1 86.99 92 LEU B N 1
ATOM 3359 C CA . LEU B 1 92 ? -0.415 -12.452 -17.296 1 86.99 92 LEU B CA 1
ATOM 3360 C C . LEU B 1 92 ? -0.254 -13.439 -18.448 1 86.99 92 LEU B C 1
ATOM 3362 O O . LEU B 1 92 ? 0.847 -13.936 -18.696 1 86.99 92 LEU B O 1
ATOM 3366 N N . ASN B 1 93 ? -1.435 -13.606 -19.084 1 75.31 93 ASN B N 1
ATOM 3367 C CA . ASN B 1 93 ? -1.431 -14.501 -20.237 1 75.31 93 ASN B CA 1
ATOM 3368 C C . ASN B 1 93 ? -1.2 -13.738 -21.538 1 75.31 93 ASN B C 1
ATOM 3370 O O . ASN B 1 93 ? -1.944 -12.81 -21.859 1 75.31 93 ASN B O 1
ATOM 3374 N N . TYR B 1 94 ? -0.19 -14.049 -22.245 1 71.66 94 TYR B N 1
ATOM 3375 C CA . TYR B 1 94 ? 0.146 -13.362 -23.488 1 71.66 94 TYR B CA 1
ATOM 3376 C C . TYR B 1 94 ? -0.602 -13.972 -24.667 1 71.66 94 TYR B C 1
ATOM 3378 O O . TYR B 1 94 ? -0.302 -13.668 -25.824 1 71.66 94 TYR B O 1
ATOM 3386 N N . ASN B 1 95 ? -1.572 -14.741 -24.385 1 70.11 95 ASN B N 1
ATOM 3387 C CA . ASN B 1 95 ? -2.475 -15.337 -25.364 1 70.11 95 ASN B CA 1
ATOM 3388 C C . ASN B 1 95 ? -1.709 -16.083 -26.452 1 70.11 95 ASN B C 1
ATOM 3390 O O . ASN B 1 95 ? -2.082 -16.034 -27.625 1 70.11 95 ASN B O 1
ATOM 3394 N N . ASN B 1 96 ? -0.575 -16.658 -26.11 1 77.99 96 ASN B N 1
ATOM 3395 C CA . ASN B 1 96 ? 0.126 -17.502 -27.071 1 77.99 96 ASN B CA 1
ATOM 3396 C C . ASN B 1 96 ? -0.09 -18.984 -26.778 1 77.99 96 ASN B C 1
ATOM 3398 O O . ASN B 1 96 ? -0.257 -19.375 -25.622 1 77.99 96 ASN B O 1
ATOM 3402 N N . LEU B 1 97 ? -0.127 -19.808 -27.868 1 82.59 97 LEU B N 1
ATOM 3403 C CA . LEU B 1 97 ? -0.466 -21.225 -27.798 1 82.59 97 LEU B CA 1
ATOM 3404 C C . LEU B 1 97 ? 0.572 -21.993 -26.988 1 82.59 97 LEU B C 1
ATOM 3406 O O . LEU B 1 97 ? 0.237 -22.955 -26.293 1 82.59 97 LEU B O 1
ATOM 3410 N N . GLY B 1 98 ? 1.797 -21.57 -27.084 1 87.67 98 GLY B N 1
ATOM 3411 C CA . GLY B 1 98 ? 2.849 -22.221 -26.319 1 87.67 98 GLY B CA 1
ATOM 3412 C C . GLY B 1 98 ? 2.672 -22.078 -24.82 1 87.67 98 GLY B C 1
ATOM 3413 O O . GLY B 1 98 ? 2.811 -23.053 -24.077 1 87.67 98 GLY B O 1
ATOM 3414 N N . ASP B 1 99 ? 2.318 -20.927 -24.384 1 91.24 99 ASP B N 1
ATOM 3415 C CA . ASP B 1 99 ? 2.084 -20.681 -22.964 1 91.24 99 ASP B CA 1
ATOM 3416 C C . ASP B 1 99 ? 0.901 -21.499 -22.452 1 91.24 99 ASP B C 1
ATOM 3418 O O . ASP B 1 99 ? 0.99 -22.138 -21.401 1 91.24 99 ASP B O 1
ATOM 3422 N N . ALA B 1 100 ? -0.155 -21.44 -23.258 1 90.01 100 ALA B N 1
ATOM 3423 C CA . ALA B 1 100 ? -1.347 -22.176 -22.844 1 90.01 100 ALA B CA 1
ATOM 3424 C C . ALA B 1 100 ? -1.044 -23.663 -22.682 1 90.01 100 ALA B C 1
ATOM 3426 O O . ALA B 1 100 ? -1.508 -24.298 -21.731 1 90.01 100 ALA B O 1
ATOM 3427 N N . ASN B 1 101 ? -0.254 -24.173 -23.626 1 91.29 101 ASN B N 1
ATOM 3428 C CA . ASN B 1 101 ? 0.109 -25.586 -23.592 1 91.29 101 ASN B CA 1
ATOM 3429 C C . ASN B 1 101 ? 0.938 -25.923 -22.356 1 91.29 101 ASN B C 1
ATOM 3431 O O . ASN B 1 101 ? 0.793 -27.003 -21.781 1 91.29 101 ASN B O 1
ATOM 3435 N N . ALA B 1 102 ? 1.748 -25.054 -21.936 1 92.76 102 ALA B N 1
ATOM 3436 C CA . ALA B 1 102 ? 2.604 -25.306 -20.78 1 92.76 102 ALA B CA 1
ATOM 3437 C C . ALA B 1 102 ? 1.853 -25.052 -19.476 1 92.76 102 ALA B C 1
ATOM 3439 O O . ALA B 1 102 ? 1.944 -25.844 -18.535 1 92.76 102 ALA B O 1
ATOM 3440 N N . ILE B 1 103 ? 1.04 -23.997 -19.404 1 93.44 103 ILE B N 1
ATOM 3441 C CA . ILE B 1 103 ? 0.369 -23.536 -18.193 1 93.44 103 ILE B CA 1
ATOM 3442 C C . ILE B 1 103 ? -0.691 -24.551 -17.772 1 93.44 103 ILE B C 1
ATOM 3444 O O . ILE B 1 103 ? -0.997 -24.682 -16.585 1 93.44 103 ILE B O 1
ATOM 3448 N N . ARG B 1 104 ? -1.251 -25.28 -18.739 1 92.62 104 ARG B N 1
ATOM 3449 C CA . ARG B 1 104 ? -2.306 -26.233 -18.412 1 92.62 104 ARG B CA 1
ATOM 3450 C C . ARG B 1 104 ? -1.812 -27.278 -17.418 1 92.62 104 ARG B C 1
ATOM 3452 O O . ARG B 1 104 ? -2.613 -27.932 -16.747 1 92.62 104 ARG B O 1
ATOM 3459 N N . TYR B 1 105 ? -0.463 -27.442 -17.295 1 93.81 105 TYR B N 1
ATOM 3460 C CA . TYR B 1 105 ? 0.102 -28.445 -16.399 1 93.81 105 TYR B CA 1
ATOM 3461 C C . TYR B 1 105 ? 0.401 -27.847 -15.029 1 93.81 105 TYR B C 1
ATOM 3463 O O . TYR B 1 105 ? 0.79 -28.563 -14.103 1 93.81 105 TYR B O 1
ATOM 3471 N N . LEU B 1 106 ? 0.28 -26.484 -14.87 1 95.23 106 LEU B N 1
ATOM 3472 C CA . LEU B 1 106 ? 0.503 -25.843 -13.579 1 95.23 106 LEU B CA 1
ATOM 3473 C C . LEU B 1 106 ? -0.606 -26.202 -12.595 1 95.23 106 LEU B C 1
ATOM 3475 O O . LEU B 1 106 ? -1.769 -25.852 -12.809 1 95.23 106 LEU B O 1
ATOM 3479 N N . THR B 1 107 ? -0.233 -26.836 -11.48 1 94.51 107 THR B N 1
ATOM 3480 C CA . THR B 1 107 ? -1.254 -27.368 -10.585 1 94.51 107 THR B CA 1
ATOM 3481 C C . THR B 1 107 ? -1.205 -26.668 -9.231 1 94.51 107 THR B C 1
ATOM 3483 O O . THR B 1 107 ? -2.189 -26.671 -8.488 1 94.51 107 THR B O 1
ATOM 3486 N N . GLU B 1 108 ? -0.033 -26.124 -8.916 1 95.38 108 GLU B N 1
ATOM 3487 C CA . GLU B 1 108 ? 0.106 -25.515 -7.596 1 95.38 108 GLU B CA 1
ATOM 3488 C C . GLU B 1 108 ? 1.059 -24.324 -7.635 1 95.38 108 GLU B C 1
ATOM 3490 O O . GLU B 1 108 ? 2.091 -24.37 -8.307 1 95.38 108 GLU B O 1
ATOM 3495 N N . VAL B 1 109 ? 0.714 -23.313 -6.972 1 96.28 109 VAL B N 1
ATOM 3496 C CA . VAL B 1 109 ? 1.601 -22.195 -6.669 1 96.28 109 VAL B CA 1
ATOM 3497 C C . VAL B 1 109 ? 1.667 -21.981 -5.159 1 96.28 109 VAL B C 1
ATOM 3499 O O . VAL B 1 109 ? 0.639 -21.77 -4.51 1 96.28 109 VAL B O 1
ATOM 3502 N N . ILE B 1 110 ? 2.841 -22.07 -4.616 1 94.48 110 ILE B N 1
ATOM 3503 C CA . ILE B 1 110 ? 3.029 -21.985 -3.172 1 94.48 110 ILE B CA 1
ATOM 3504 C C . ILE B 1 110 ? 3.906 -20.781 -2.835 1 94.48 110 ILE B C 1
ATOM 3506 O O . ILE B 1 110 ? 4.965 -20.589 -3.436 1 94.48 110 ILE B O 1
ATOM 3510 N N . VAL B 1 111 ? 3.418 -19.967 -1.957 1 94.57 111 VAL B N 1
ATOM 3511 C CA . VAL B 1 111 ? 4.198 -18.843 -1.449 1 94.57 111 VAL B CA 1
ATOM 3512 C C . VAL B 1 111 ? 4.682 -19.147 -0.033 1 94.57 111 VAL B C 1
ATOM 3514 O O . VAL B 1 111 ? 3.884 -19.493 0.841 1 94.57 111 VAL B O 1
ATOM 3517 N N . GLU B 1 112 ? 5.927 -19.048 0.158 1 93.73 112 GLU B N 1
ATOM 3518 C CA . GLU B 1 112 ? 6.533 -19.256 1.47 1 93.73 112 GLU B CA 1
ATOM 3519 C C . GLU B 1 112 ? 7.188 -17.978 1.985 1 93.73 112 GLU B C 1
ATOM 3521 O O . GLU B 1 112 ? 8.044 -17.398 1.313 1 93.73 112 GLU B O 1
ATOM 3526 N N . ASP B 1 113 ? 6.741 -17.592 3.153 1 92.83 113 ASP B N 1
ATOM 3527 C CA . ASP B 1 113 ? 7.378 -16.464 3.825 1 92.83 113 ASP B CA 1
ATOM 3528 C C . ASP B 1 113 ? 8.589 -16.921 4.637 1 92.83 113 ASP B C 1
ATOM 3530 O O . ASP B 1 113 ? 8.469 -17.79 5.503 1 92.83 113 ASP B O 1
ATOM 3534 N N . MET B 1 114 ? 9.684 -16.312 4.342 1 92.97 114 MET B N 1
ATOM 3535 C CA . MET B 1 114 ? 10.895 -16.649 5.085 1 92.97 114 MET B CA 1
ATOM 3536 C C . MET B 1 114 ? 11.072 -15.724 6.285 1 92.97 114 MET B C 1
ATOM 3538 O O . MET B 1 114 ? 10.49 -14.639 6.329 1 92.97 114 MET B O 1
ATOM 3542 N N . PRO B 1 115 ? 11.839 -16.145 7.305 1 92.28 115 PRO B N 1
ATOM 3543 C CA . PRO B 1 115 ? 12.109 -15.259 8.44 1 92.28 115 PRO B CA 1
ATOM 3544 C C . PRO B 1 115 ? 12.806 -13.965 8.026 1 92.28 115 PRO B C 1
ATOM 3546 O O . PRO B 1 115 ? 13.633 -13.97 7.111 1 92.28 115 PRO B O 1
ATOM 3549 N N . LEU B 1 116 ? 12.45 -12.948 8.718 1 93.85 116 LEU B N 1
ATOM 3550 C CA . LEU B 1 116 ? 13.101 -11.663 8.484 1 93.85 116 LEU B CA 1
ATOM 3551 C C . LEU B 1 116 ? 14.577 -11.725 8.861 1 93.85 116 LEU B C 1
ATOM 3553 O O . LEU B 1 116 ? 14.951 -12.418 9.81 1 93.85 116 LEU B O 1
ATOM 3557 N N . THR B 1 117 ? 15.35 -10.951 8.125 1 94.77 117 THR B N 1
ATOM 3558 C CA . THR B 1 117 ? 16.759 -10.833 8.484 1 94.77 117 THR B CA 1
ATOM 3559 C C . THR B 1 117 ? 17.143 -9.372 8.696 1 94.77 117 THR B C 1
ATOM 3561 O O . THR B 1 117 ? 16.699 -8.494 7.954 1 94.77 117 THR B O 1
ATOM 3564 N N . ILE B 1 118 ? 17.94 -9.171 9.728 1 93.86 118 ILE B N 1
ATOM 3565 C CA . ILE B 1 118 ? 18.464 -7.834 9.987 1 93.86 118 ILE B CA 1
ATOM 3566 C C . ILE B 1 118 ? 19.57 -7.511 8.984 1 93.86 118 ILE B C 1
ATOM 3568 O O . ILE B 1 118 ? 20.423 -8.354 8.698 1 93.86 118 ILE B O 1
ATOM 3572 N N . CYS B 1 119 ? 19.478 -6.33 8.513 1 95.11 119 CYS B N 1
ATOM 3573 C CA . CYS B 1 119 ? 20.478 -5.903 7.54 1 95.11 119 CYS B CA 1
ATOM 3574 C C . CYS B 1 119 ? 20.613 -4.385 7.526 1 95.11 119 CYS B C 1
ATOM 3576 O O . CYS B 1 119 ? 20.249 -3.717 8.495 1 95.11 119 CYS B O 1
ATOM 3578 N N . PHE B 1 120 ? 21.271 -3.824 6.498 1 94.39 120 PHE B N 1
ATOM 3579 C CA . PHE B 1 120 ? 21.405 -2.396 6.238 1 94.39 120 PHE B CA 1
ATOM 3580 C C . PHE B 1 120 ? 21.029 -2.07 4.797 1 94.39 120 PHE B C 1
ATOM 3582 O O . PHE B 1 120 ? 21.079 -2.94 3.925 1 94.39 120 PHE B O 1
ATOM 3589 N N . LEU B 1 121 ? 20.602 -0.851 4.607 1 92.39 121 LEU B N 1
ATOM 3590 C CA . LEU B 1 121 ? 20.405 -0.422 3.227 1 92.39 121 LEU B CA 1
ATOM 3591 C C . LEU B 1 121 ? 21.738 -0.316 2.495 1 92.39 121 LEU B C 1
ATOM 3593 O O . LEU B 1 121 ? 22.797 -0.529 3.09 1 92.39 121 LEU B O 1
ATOM 3597 N N . GLY B 1 122 ? 21.659 -0.055 1.2 1 87.24 122 GLY B N 1
ATOM 3598 C CA . GLY B 1 122 ? 22.848 0.019 0.366 1 87.24 122 GLY B CA 1
ATOM 3599 C C . GLY B 1 122 ? 23.865 1.029 0.863 1 87.24 122 GLY B C 1
ATOM 3600 O O . GLY B 1 122 ? 25.047 0.948 0.523 1 87.24 122 GLY B O 1
ATOM 3601 N N . ASP B 1 123 ? 23.45 1.962 1.749 1 85.07 123 ASP B N 1
ATOM 3602 C CA . ASP B 1 123 ? 24.367 2.96 2.292 1 85.07 123 ASP B CA 1
ATOM 3603 C C . ASP B 1 123 ? 25.185 2.384 3.446 1 85.07 123 ASP B C 1
ATOM 3605 O O . ASP B 1 123 ? 26.04 3.07 4.01 1 85.07 123 ASP B O 1
ATOM 3609 N N . ASN B 1 124 ? 24.929 1.185 3.834 1 88.48 124 ASN B N 1
ATOM 3610 C CA . ASN B 1 124 ? 25.616 0.418 4.868 1 88.48 124 ASN B CA 1
ATOM 3611 C C . ASN B 1 124 ? 25.518 1.101 6.229 1 88.48 124 ASN B C 1
ATOM 3613 O O . ASN B 1 124 ? 26.331 0.842 7.118 1 88.48 124 ASN B O 1
ATOM 3617 N N . LYS B 1 125 ? 24.603 2.02 6.425 1 89.17 125 LYS B N 1
ATOM 3618 C CA . LYS B 1 125 ? 24.458 2.756 7.677 1 89.17 125 LYS B CA 1
ATOM 3619 C C . LYS B 1 125 ? 23.022 2.692 8.189 1 89.17 125 LYS B C 1
ATOM 3621 O O . LYS B 1 125 ? 22.791 2.639 9.399 1 89.17 125 LYS B O 1
ATOM 3626 N N . THR B 1 126 ? 22.117 2.638 7.316 1 90.52 126 THR B N 1
ATOM 3627 C CA . THR B 1 126 ? 20.704 2.669 7.679 1 90.52 126 THR B CA 1
ATOM 3628 C C . THR B 1 126 ? 20.197 1.265 7.998 1 90.52 126 THR B C 1
ATOM 3630 O O . THR B 1 126 ? 20.148 0.403 7.119 1 90.52 126 THR B O 1
ATOM 3633 N N . PRO B 1 127 ? 19.834 1.025 9.27 1 94.24 127 PRO B N 1
ATOM 3634 C CA . PRO B 1 127 ? 19.289 -0.289 9.619 1 94.24 127 PRO B CA 1
ATOM 3635 C C . PRO B 1 127 ? 18.021 -0.628 8.838 1 94.24 127 PRO B C 1
ATOM 3637 O O . PRO B 1 127 ? 17.192 0.25 8.588 1 94.24 127 PRO B O 1
ATOM 3640 N N . ALA B 1 128 ? 17.908 -1.916 8.467 1 96.01 128 ALA B N 1
ATOM 3641 C CA . ALA B 1 128 ? 16.772 -2.378 7.673 1 96.01 128 ALA B CA 1
ATOM 3642 C C . ALA B 1 128 ? 16.459 -3.843 7.966 1 96.01 128 ALA B C 1
ATOM 3644 O O . ALA B 1 128 ? 17.18 -4.5 8.72 1 96.01 128 ALA B O 1
ATOM 3645 N N . LEU B 1 129 ? 15.343 -4.22 7.539 1 96.5 129 LEU B N 1
ATOM 3646 C CA . LEU B 1 129 ? 14.928 -5.619 7.534 1 96.5 129 LEU B CA 1
ATOM 3647 C C . LEU B 1 129 ? 14.755 -6.129 6.107 1 96.5 129 LEU B C 1
ATOM 3649 O O . LEU B 1 129 ? 14.24 -5.413 5.245 1 96.5 129 LEU B O 1
ATOM 3653 N N . SER B 1 130 ? 15.247 -7.32 5.945 1 96.43 130 SER B N 1
ATOM 3654 C CA . SER B 1 130 ? 15.072 -7.956 4.643 1 96.43 130 SER B CA 1
ATOM 3655 C C . SER B 1 130 ? 13.92 -8.956 4.668 1 96.43 130 SER B C 1
ATOM 3657 O O . SER B 1 130 ? 13.913 -9.882 5.482 1 96.43 130 SER B O 1
ATOM 3659 N N . VAL B 1 131 ? 12.996 -8.694 3.826 1 96.15 131 VAL B N 1
ATOM 3660 C CA . VAL B 1 131 ? 11.863 -9.597 3.652 1 96.15 131 VAL B CA 1
ATOM 3661 C C . VAL B 1 131 ? 12.103 -10.499 2.443 1 96.15 131 VAL B C 1
ATOM 3663 O O . VAL B 1 131 ? 12.451 -10.019 1.362 1 96.15 131 VAL B O 1
ATOM 3666 N N . LEU B 1 132 ? 11.911 -11.782 2.655 1 96.86 132 LEU B N 1
ATOM 3667 C CA . LEU B 1 132 ? 12.154 -12.748 1.589 1 96.86 132 LEU B CA 1
ATOM 3668 C C . LEU B 1 132 ? 10.96 -13.68 1.416 1 96.86 132 LEU B C 1
ATOM 3670 O O . LEU B 1 132 ? 10.394 -14.16 2.401 1 96.86 132 LEU B O 1
ATOM 3674 N N . HIS B 1 133 ? 10.515 -13.823 0.192 1 96.9 133 HIS B N 1
ATOM 3675 C CA . HIS B 1 133 ? 9.491 -14.797 -0.171 1 96.9 133 HIS B CA 1
ATOM 3676 C C . HIS B 1 133 ? 10.019 -15.798 -1.192 1 96.9 133 HIS B C 1
ATOM 3678 O O . HIS B 1 133 ? 10.76 -15.428 -2.105 1 96.9 133 HIS B O 1
ATOM 3684 N N . ARG B 1 134 ? 9.646 -17.004 -0.987 1 97.47 134 ARG B N 1
ATOM 3685 C CA . ARG B 1 134 ? 9.896 -18.077 -1.945 1 97.47 134 ARG B CA 1
ATOM 3686 C C . ARG B 1 134 ? 8.609 -18.494 -2.648 1 97.47 134 ARG B C 1
ATOM 3688 O O . ARG B 1 134 ? 7.63 -18.86 -1.996 1 97.47 134 ARG B O 1
ATOM 3695 N N . VAL B 1 135 ? 8.601 -18.416 -3.99 1 98.06 135 VAL B N 1
ATOM 3696 C CA . VAL B 1 135 ? 7.423 -18.775 -4.774 1 98.06 135 VAL B CA 1
ATOM 3697 C C . VAL B 1 135 ? 7.717 -20.02 -5.607 1 98.06 135 VAL B C 1
ATOM 3699 O O . VAL B 1 135 ? 8.606 -20.008 -6.462 1 98.06 135 VAL B O 1
ATOM 3702 N N . ARG B 1 136 ? 6.916 -21.048 -5.393 1 97.75 136 ARG B N 1
ATOM 3703 C CA . ARG B 1 136 ? 7.099 -22.318 -6.088 1 97.75 136 ARG B CA 1
ATOM 3704 C C . ARG B 1 136 ? 5.963 -22.572 -7.073 1 97.75 136 ARG B C 1
ATOM 3706 O O . ARG B 1 136 ? 4.788 -22.494 -6.708 1 97.75 136 ARG B O 1
ATOM 3713 N N . PHE B 1 137 ? 6.323 -22.841 -8.258 1 97.79 137 PHE B N 1
ATOM 3714 C CA . PHE B 1 137 ? 5.387 -23.253 -9.297 1 97.79 137 PHE B CA 1
ATOM 3715 C C . PHE B 1 137 ? 5.536 -24.739 -9.602 1 97.79 137 PHE B C 1
ATOM 3717 O O . PHE B 1 137 ? 6.591 -25.18 -10.064 1 97.79 137 PHE B O 1
ATOM 3724 N N . ILE B 1 138 ? 4.506 -25.487 -9.316 1 96.98 138 ILE B N 1
ATOM 3725 C CA . ILE B 1 138 ? 4.568 -26.936 -9.474 1 96.98 138 ILE B CA 1
ATOM 3726 C C . ILE B 1 138 ? 3.704 -27.363 -10.658 1 96.98 138 ILE B C 1
ATOM 3728 O O . ILE B 1 138 ? 2.512 -27.051 -10.709 1 96.98 138 ILE B O 1
ATOM 3732 N N . PHE B 1 139 ? 4.315 -28.077 -11.594 1 95.74 139 PHE B N 1
ATOM 3733 C CA . PHE B 1 139 ? 3.649 -28.599 -12.781 1 95.74 139 PHE B CA 1
ATOM 3734 C C . PHE B 1 139 ? 3.478 -30.11 -12.686 1 95.74 139 PHE B C 1
ATOM 3736 O O . PHE B 1 139 ? 4.333 -30.803 -12.132 1 95.74 139 PHE B O 1
ATOM 3743 N N . GLN B 1 140 ? 2.419 -30.6 -13.237 1 93.57 140 GLN B N 1
ATOM 3744 C CA . GLN B 1 140 ? 2.298 -32.042 -13.428 1 93.57 140 GLN B CA 1
ATOM 3745 C C . GLN B 1 140 ? 3.347 -32.557 -14.409 1 93.57 140 GLN B C 1
ATOM 3747 O O . GLN B 1 140 ? 3.758 -31.837 -15.321 1 93.57 140 GLN B O 1
ATOM 3752 N N . PRO B 1 141 ? 3.762 -33.837 -14.16 1 93.27 141 PRO B N 1
ATOM 3753 C CA . PRO B 1 141 ? 4.661 -34.406 -15.166 1 93.27 141 PRO B CA 1
ATOM 3754 C C . PRO B 1 141 ? 4.117 -34.273 -16.587 1 93.27 141 PRO B C 1
ATOM 3756 O O . PRO B 1 141 ? 2.927 -34.498 -16.819 1 93.27 141 PRO B O 1
ATOM 3759 N N . ASN B 1 142 ? 4.953 -33.8 -17.524 1 93.45 142 ASN B N 1
ATOM 3760 C CA . ASN B 1 142 ? 4.515 -33.538 -18.891 1 93.45 142 ASN B CA 1
ATOM 3761 C C . ASN B 1 142 ? 5.663 -33.683 -19.885 1 93.45 142 ASN B C 1
ATOM 3763 O O . ASN B 1 142 ? 6.807 -33.917 -19.49 1 93.45 142 ASN B O 1
ATOM 3767 N N . GLN B 1 143 ? 5.352 -33.555 -21.151 1 93.78 143 GLN B N 1
ATOM 3768 C CA . GLN B 1 143 ? 6.333 -33.807 -22.201 1 93.78 143 GLN B CA 1
ATOM 3769 C C . GLN B 1 143 ? 7.071 -32.527 -22.583 1 93.78 143 GLN B C 1
ATOM 3771 O O . GLN B 1 143 ? 7.952 -32.546 -23.445 1 93.78 143 GLN B O 1
ATOM 3776 N N . LEU B 1 144 ? 6.799 -31.436 -21.919 1 94.42 144 LEU B N 1
ATOM 3777 C CA . LEU B 1 144 ? 7.372 -30.154 -22.316 1 94.42 144 LEU B CA 1
ATOM 3778 C C . LEU B 1 144 ? 8.591 -29.817 -21.464 1 94.42 144 LEU B C 1
ATOM 3780 O O . LEU B 1 144 ? 9.492 -29.105 -21.916 1 94.42 144 LEU B O 1
ATOM 3784 N N . MET B 1 145 ? 8.567 -30.322 -20.209 1 94.89 145 MET B N 1
ATOM 3785 C CA . MET B 1 145 ? 9.549 -29.882 -19.221 1 94.89 145 MET B CA 1
ATOM 3786 C C . MET B 1 145 ? 10.281 -31.074 -18.615 1 94.89 145 MET B C 1
ATOM 3788 O O . MET B 1 145 ? 9.679 -32.122 -18.375 1 94.89 145 MET B O 1
ATOM 3792 N N . LYS B 1 146 ? 11.573 -30.866 -18.341 1 93.84 146 LYS B N 1
ATOM 3793 C CA . LYS B 1 146 ? 12.348 -31.877 -17.627 1 93.84 146 LYS B CA 1
ATOM 3794 C C . LYS B 1 146 ? 12.098 -31.8 -16.124 1 93.84 146 LYS B C 1
ATOM 3796 O O . LYS B 1 146 ? 12.079 -32.825 -15.439 1 93.84 146 LYS B O 1
ATOM 3801 N N . THR B 1 147 ? 11.958 -30.531 -15.692 1 87.03 147 THR B N 1
ATOM 3802 C CA . THR B 1 147 ? 11.716 -30.283 -14.275 1 87.03 147 THR B CA 1
ATOM 3803 C C . THR B 1 147 ? 10.283 -29.812 -14.045 1 87.03 147 THR B C 1
ATOM 3805 O O . THR B 1 147 ? 9.802 -28.91 -14.734 1 87.03 147 THR B O 1
ATOM 3808 N N . THR B 1 148 ? 9.612 -30.353 -13.044 1 90.37 148 THR B N 1
ATOM 3809 C CA . THR B 1 148 ? 8.201 -30.045 -12.84 1 90.37 148 THR B CA 1
ATOM 3810 C C . THR B 1 148 ? 8.029 -28.99 -11.751 1 90.37 148 THR B C 1
ATOM 3812 O O . THR B 1 148 ? 6.911 -28.728 -11.304 1 90.37 148 THR B O 1
ATOM 3815 N N . GLU B 1 149 ? 9.099 -28.478 -11.284 1 95.79 149 GLU B N 1
ATOM 3816 C CA . GLU B 1 149 ? 9.015 -27.411 -10.291 1 95.79 149 GLU B CA 1
ATOM 3817 C C . GLU B 1 149 ? 9.958 -26.262 -10.636 1 95.79 149 GLU B C 1
ATOM 3819 O O . GLU B 1 149 ? 11.12 -26.487 -10.982 1 95.79 149 GLU B O 1
ATOM 3824 N N . ALA B 1 150 ? 9.46 -25.092 -10.624 1 97.32 150 ALA B N 1
ATOM 3825 C CA . ALA B 1 150 ? 10.253 -23.873 -10.759 1 97.32 150 ALA B CA 1
ATOM 3826 C C . ALA B 1 150 ? 10.132 -22.998 -9.515 1 97.32 150 ALA B C 1
ATOM 3828 O O . ALA B 1 150 ? 9.044 -22.858 -8.951 1 97.32 150 ALA B O 1
ATOM 3829 N N . VAL B 1 151 ? 11.264 -22.448 -9.055 1 97.91 151 VAL B N 1
ATOM 3830 C CA . VAL B 1 151 ? 11.255 -21.693 -7.807 1 97.91 151 VAL B CA 1
ATOM 3831 C C . VAL B 1 151 ? 11.878 -20.317 -8.03 1 97.91 151 VAL B C 1
ATOM 3833 O O . VAL B 1 151 ? 12.966 -20.207 -8.599 1 97.91 151 VAL B O 1
ATOM 3836 N N . LYS B 1 152 ? 11.183 -19.327 -7.608 1 98.09 152 LYS B N 1
ATOM 3837 C CA . LYS B 1 152 ? 11.659 -17.946 -7.605 1 98.09 152 LYS B CA 1
ATOM 3838 C C . LYS B 1 152 ? 11.772 -17.406 -6.182 1 98.09 152 LYS B C 1
ATOM 3840 O O . LYS B 1 152 ? 10.931 -17.704 -5.331 1 98.09 152 LYS B O 1
ATOM 3845 N N . ILE B 1 153 ? 12.772 -16.587 -5.945 1 97.7 153 ILE B N 1
ATOM 3846 C CA . ILE B 1 153 ? 12.955 -15.893 -4.675 1 97.7 153 ILE B CA 1
ATOM 3847 C C . ILE B 1 153 ? 12.873 -14.385 -4.896 1 97.7 153 ILE B C 1
ATOM 3849 O O . ILE B 1 153 ? 13.499 -13.85 -5.814 1 97.7 153 ILE B O 1
ATOM 3853 N N . ILE B 1 154 ? 12.084 -13.756 -4.127 1 97.58 154 ILE B N 1
ATOM 3854 C CA . ILE B 1 154 ? 12.03 -12.299 -4.17 1 97.58 154 ILE B CA 1
ATOM 3855 C C . ILE B 1 154 ? 12.324 -11.731 -2.784 1 97.58 154 ILE B C 1
ATOM 3857 O O . ILE B 1 154 ? 11.982 -12.343 -1.769 1 97.58 154 ILE B O 1
ATOM 3861 N N . SER B 1 155 ? 12.98 -10.583 -2.795 1 96.78 155 SER B N 1
ATOM 3862 C CA . SER B 1 155 ? 13.291 -9.928 -1.528 1 96.78 155 SER B CA 1
ATOM 3863 C C . SER B 1 155 ? 13.243 -8.41 -1.665 1 96.78 155 SER B C 1
ATOM 3865 O O . SER B 1 155 ? 13.387 -7.876 -2.767 1 96.78 155 SER B O 1
ATOM 3867 N N . TYR B 1 156 ? 13.006 -7.738 -0.601 1 96.28 156 TYR B N 1
ATOM 3868 C CA . TYR B 1 156 ? 13.052 -6.285 -0.482 1 96.28 156 TYR B CA 1
ATOM 3869 C C . TYR B 1 156 ? 13.364 -5.864 0.948 1 96.28 156 TYR B C 1
ATOM 3871 O O . TYR B 1 156 ? 13.338 -6.689 1.865 1 96.28 156 TYR B O 1
ATOM 3879 N N . LYS B 1 157 ? 13.656 -4.645 1.062 1 95.78 157 LYS B N 1
ATOM 3880 C CA . LYS B 1 157 ? 14.048 -4.156 2.381 1 95.78 157 LYS B CA 1
ATOM 3881 C C . LYS B 1 157 ? 13.036 -3.148 2.917 1 95.78 157 LYS B C 1
ATOM 3883 O O . LYS B 1 157 ? 12.343 -2.484 2.143 1 95.78 157 LYS B O 1
ATOM 3888 N N . VAL B 1 158 ? 12.93 -3.182 4.202 1 94.48 158 VAL B N 1
ATOM 3889 C CA . VAL B 1 158 ? 12.122 -2.215 4.937 1 94.48 158 VAL B CA 1
ATOM 3890 C C . VAL B 1 158 ? 12.982 -1.513 5.986 1 94.48 158 VAL B C 1
ATOM 3892 O O . VAL B 1 158 ? 13.833 -2.141 6.621 1 94.48 158 VAL B O 1
ATOM 3895 N N . CYS B 1 159 ? 12.785 -0.257 6.095 1 93.09 159 CYS B N 1
ATOM 3896 C CA . CYS B 1 159 ? 13.527 0.487 7.107 1 93.09 159 CYS B CA 1
ATOM 3897 C C . CYS B 1 159 ? 12.593 1.354 7.942 1 93.09 159 CYS B C 1
ATOM 3899 O O . CYS B 1 159 ? 11.371 1.277 7.795 1 93.09 159 CYS B O 1
ATOM 3901 N N . GLY B 1 160 ? 13.137 2.131 8.801 1 88.89 160 GLY B N 1
ATOM 3902 C CA . GLY B 1 160 ? 12.359 2.858 9.792 1 88.89 160 GLY B CA 1
ATOM 3903 C C . GLY B 1 160 ? 11.599 4.034 9.208 1 88.89 160 GLY B C 1
ATOM 3904 O O . GLY B 1 160 ? 10.738 4.615 9.873 1 88.89 160 GLY B O 1
ATOM 3905 N N . TRP B 1 161 ? 11.82 4.391 7.977 1 87.1 161 TRP B N 1
ATOM 3906 C CA . TRP B 1 161 ? 11.167 5.597 7.48 1 87.1 161 TRP B CA 1
ATOM 3907 C C . TRP B 1 161 ? 10.234 5.272 6.319 1 87.1 161 TRP B C 1
ATOM 3909 O O . TRP B 1 161 ? 9.427 6.11 5.91 1 87.1 161 TRP B O 1
ATOM 3919 N N . ASN B 1 162 ? 10.322 4.082 5.757 1 84.77 162 ASN B N 1
ATOM 3920 C CA . ASN B 1 162 ? 9.473 3.812 4.602 1 84.77 162 ASN B CA 1
ATOM 3921 C C . ASN B 1 162 ? 8.191 3.089 5.005 1 84.77 162 ASN B C 1
ATOM 3923 O O . ASN B 1 162 ? 8.092 2.566 6.117 1 84.77 162 ASN B O 1
ATOM 3927 N N . ASN B 1 163 ? 7.22 3.207 4.182 1 78.05 163 ASN B N 1
ATOM 3928 C CA . ASN B 1 163 ? 6.038 2.355 4.254 1 78.05 163 ASN B CA 1
ATOM 3929 C C . ASN B 1 163 ? 6.206 1.092 3.415 1 78.05 163 ASN B C 1
ATOM 3931 O O . ASN B 1 163 ? 6.172 1.149 2.185 1 78.05 163 ASN B O 1
ATOM 3935 N N . PRO B 1 164 ? 6.338 0.018 4.11 1 80.35 164 PRO B N 1
ATOM 3936 C CA . PRO B 1 164 ? 6.669 -1.206 3.377 1 80.35 164 PRO B CA 1
ATOM 3937 C C . PRO B 1 164 ? 5.577 -1.615 2.39 1 80.35 164 PRO B C 1
ATOM 3939 O O . PRO B 1 164 ? 5.846 -2.35 1.436 1 80.35 164 PRO B O 1
ATOM 3942 N N . GLU B 1 165 ? 4.382 -1.209 2.61 1 72.54 165 GLU B N 1
ATOM 3943 C CA . GLU B 1 165 ? 3.308 -1.597 1.701 1 72.54 165 GLU B CA 1
ATOM 3944 C C . GLU B 1 165 ? 3.308 -0.732 0.444 1 72.54 165 GLU B C 1
ATOM 3946 O O . GLU B 1 165 ? 2.752 -1.121 -0.585 1 72.54 165 GLU B O 1
ATOM 3951 N N . MET B 1 166 ? 3.957 0.344 0.562 1 72.63 166 MET B N 1
ATOM 3952 C CA . MET B 1 166 ? 3.966 1.279 -0.56 1 72.63 166 MET B CA 1
ATOM 3953 C C . MET B 1 166 ? 5.342 1.329 -1.214 1 72.63 166 MET B C 1
ATOM 3955 O O . MET B 1 166 ? 5.458 1.631 -2.403 1 72.63 166 MET B O 1
ATOM 3959 N N . GLU B 1 167 ? 6.302 1.058 -0.397 1 82.5 167 GLU B N 1
ATOM 3960 C CA . GLU B 1 167 ? 7.677 1.191 -0.867 1 82.5 167 GLU B CA 1
ATOM 3961 C C . GLU B 1 167 ? 8.515 -0.023 -0.475 1 82.5 167 GLU B C 1
ATOM 3963 O O . GLU B 1 167 ? 8.907 -0.164 0.686 1 82.5 167 GLU B O 1
ATOM 3968 N N . MET B 1 168 ? 8.725 -0.808 -1.364 1 90.44 168 MET B N 1
ATOM 3969 C CA . MET B 1 168 ? 9.632 -1.938 -1.185 1 90.44 168 MET B CA 1
ATOM 3970 C C . MET B 1 168 ? 11.041 -1.583 -1.648 1 90.44 168 MET B C 1
ATOM 3972 O O . MET B 1 168 ? 11.32 -1.572 -2.848 1 90.44 168 MET B O 1
ATOM 3976 N N . LEU B 1 169 ? 11.918 -1.368 -0.684 1 92.46 169 LEU B N 1
ATOM 3977 C CA . LEU B 1 169 ? 13.24 -0.832 -0.988 1 92.46 169 LEU B CA 1
ATOM 3978 C C . LEU B 1 169 ? 14.169 -1.93 -1.494 1 92.46 169 LEU B C 1
ATOM 3980 O O . LEU B 1 169 ? 14.147 -3.052 -0.982 1 92.46 169 LEU B O 1
ATOM 3984 N N . GLU B 1 170 ? 14.94 -1.642 -2.566 1 93.8 170 GLU B N 1
ATOM 3985 C CA . GLU B 1 170 ? 15.971 -2.511 -3.127 1 93.8 170 GLU B CA 1
ATOM 3986 C C . GLU B 1 170 ? 15.406 -3.887 -3.469 1 93.8 170 GLU B C 1
ATOM 3988 O O . GLU B 1 170 ? 15.939 -4.909 -3.03 1 93.8 170 GLU B O 1
ATOM 3993 N N . PRO B 1 171 ? 14.361 -3.901 -4.256 1 95.19 171 PRO B N 1
ATOM 3994 C CA . PRO B 1 171 ? 13.768 -5.171 -4.681 1 95.19 171 PRO B CA 1
ATOM 3995 C C . PRO B 1 171 ? 14.747 -6.05 -5.455 1 95.19 171 PRO B C 1
ATOM 3997 O O . PRO B 1 171 ? 15.542 -5.543 -6.25 1 95.19 171 PRO B O 1
ATOM 4000 N N . GLU B 1 172 ? 14.686 -7.353 -5.134 1 95.03 172 GLU B N 1
ATOM 4001 C CA . GLU B 1 172 ? 15.524 -8.335 -5.814 1 95.03 172 GLU B CA 1
ATOM 4002 C C . GLU B 1 172 ? 14.722 -9.576 -6.194 1 95.03 172 GLU B C 1
ATOM 4004 O O . GLU B 1 172 ? 13.788 -9.96 -5.486 1 95.03 172 GLU B O 1
ATOM 4009 N N . VAL B 1 173 ? 15.13 -10.111 -7.305 1 97.07 173 VAL B N 1
ATOM 4010 C CA . VAL B 1 173 ? 14.529 -11.354 -7.777 1 97.07 173 VAL B CA 1
ATOM 4011 C C . VAL B 1 173 ? 15.624 -12.331 -8.197 1 97.07 173 VAL B C 1
ATOM 4013 O O . VAL B 1 173 ? 16.616 -11.935 -8.813 1 97.07 173 VAL B O 1
ATOM 4016 N N . GLU B 1 174 ? 15.464 -13.546 -7.842 1 95.69 174 GLU B N 1
ATOM 4017 C CA . GLU B 1 174 ? 16.402 -14.602 -8.208 1 95.69 174 GLU B CA 1
ATOM 4018 C C . GLU B 1 174 ? 15.669 -15.883 -8.596 1 95.69 174 GLU B C 1
ATOM 4020 O O . GLU B 1 174 ? 14.682 -16.257 -7.957 1 95.69 174 GLU B O 1
ATOM 4025 N N . THR B 1 175 ? 16.19 -16.521 -9.668 1 96.42 175 THR B N 1
ATOM 4026 C CA . THR B 1 175 ? 15.683 -17.838 -10.038 1 96.42 175 THR B CA 1
ATOM 4027 C C . THR B 1 175 ? 16.465 -18.938 -9.325 1 96.42 175 THR B C 1
ATOM 4029 O O . THR B 1 175 ? 17.642 -19.159 -9.616 1 96.42 175 THR B O 1
ATOM 4032 N N . GLU B 1 176 ? 15.859 -19.566 -8.401 1 95.97 176 GLU B N 1
ATOM 4033 C CA . GLU B 1 176 ? 16.514 -20.651 -7.676 1 95.97 176 GLU B CA 1
ATOM 4034 C C . GLU B 1 176 ? 16.484 -21.948 -8.48 1 95.97 176 GLU B C 1
ATOM 4036 O O . GLU B 1 176 ? 17.483 -22.667 -8.544 1 95.97 176 GLU B O 1
ATOM 4041 N N . THR B 1 177 ? 15.337 -22.277 -9.042 1 95.91 177 THR B N 1
ATOM 4042 C CA . THR B 1 177 ? 15.168 -23.439 -9.908 1 95.91 177 THR B CA 1
ATOM 4043 C C . THR B 1 177 ? 14.535 -23.036 -11.237 1 95.91 177 THR B C 1
ATOM 4045 O O . THR B 1 177 ? 13.355 -22.681 -11.286 1 95.91 177 THR B O 1
ATOM 4048 N N . PRO B 1 178 ? 15.264 -23.074 -12.283 1 94.68 178 PRO B N 1
ATOM 4049 C CA . PRO B 1 178 ? 14.715 -22.717 -13.593 1 94.68 178 PRO B CA 1
ATOM 4050 C C . PRO B 1 178 ? 13.877 -23.836 -14.207 1 94.68 178 PRO B C 1
ATOM 4052 O O . PRO B 1 178 ? 13.918 -24.974 -13.732 1 94.68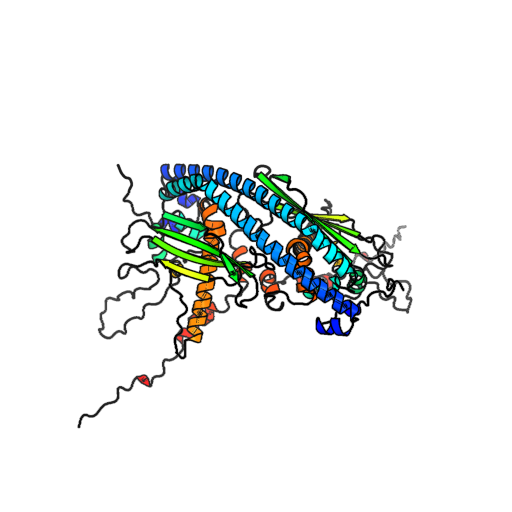 178 PRO B O 1
ATOM 4055 N N . ILE B 1 179 ? 13.111 -23.452 -15.169 1 95.36 179 ILE B N 1
ATOM 4056 C CA . ILE B 1 179 ? 12.449 -24.462 -15.987 1 95.36 179 ILE B CA 1
ATOM 4057 C C . ILE B 1 179 ? 13.407 -24.96 -17.067 1 95.36 179 ILE B C 1
ATOM 4059 O O . ILE B 1 179 ? 14.033 -24.16 -17.768 1 95.36 179 ILE B O 1
ATOM 4063 N N . VAL B 1 180 ? 13.566 -26.234 -17.139 1 94.79 180 VAL B N 1
ATOM 4064 C CA . VAL B 1 180 ? 14.336 -26.845 -18.217 1 94.79 180 VAL B CA 1
ATOM 4065 C C . VAL B 1 180 ? 13.39 -27.484 -19.231 1 94.79 180 VAL B C 1
ATOM 4067 O O . VAL B 1 180 ? 12.697 -28.455 -18.916 1 94.79 180 VAL B O 1
ATOM 4070 N N . TRP B 1 181 ? 13.455 -26.979 -20.39 1 94.84 181 TRP B N 1
ATOM 4071 C CA . TRP B 1 181 ? 12.516 -27.417 -21.418 1 94.84 181 TRP B CA 1
ATOM 4072 C C . TRP B 1 181 ? 13.075 -28.603 -22.196 1 94.84 181 TRP B C 1
ATOM 4074 O O . TRP B 1 181 ? 14.284 -28.689 -22.427 1 94.84 181 TRP B O 1
ATOM 4084 N N . MET B 1 182 ? 12.166 -29.48 -22.638 1 94.74 182 MET B N 1
ATOM 4085 C CA . MET B 1 182 ? 12.549 -30.5 -23.61 1 94.74 182 MET B CA 1
ATOM 4086 C C . MET B 1 182 ? 12.905 -29.867 -24.951 1 94.74 182 MET B C 1
ATOM 4088 O O . MET B 1 182 ? 12.441 -28.769 -25.267 1 94.74 182 MET B O 1
ATOM 4092 N N . PRO B 1 183 ? 13.734 -30.495 -25.709 1 92.54 183 PRO B N 1
ATOM 4093 C CA . PRO B 1 183 ? 14.141 -29.923 -26.995 1 92.54 183 PRO B CA 1
ATOM 4094 C C . PRO B 1 183 ? 12.952 -29.511 -27.86 1 92.54 183 PRO B C 1
ATOM 4096 O O . PRO B 1 183 ? 12.039 -30.311 -28.081 1 92.54 183 PRO B O 1
ATOM 4099 N N . GLY B 1 184 ? 12.996 -28.2 -28.233 1 90.22 184 GLY B N 1
ATOM 4100 C CA . GLY B 1 184 ? 11.998 -27.689 -29.159 1 90.22 184 GLY B CA 1
ATOM 4101 C C . GLY B 1 184 ? 10.675 -27.364 -28.492 1 90.22 184 GLY B C 1
ATOM 4102 O O . GLY B 1 184 ? 9.691 -27.058 -29.169 1 90.22 184 GLY B O 1
ATOM 4103 N N . LYS B 1 185 ? 10.566 -27.467 -27.203 1 92.26 185 LYS B N 1
ATOM 4104 C CA . LYS B 1 185 ? 9.279 -27.326 -26.527 1 92.26 185 LYS B CA 1
ATOM 4105 C C . LYS B 1 185 ? 9.193 -25.998 -25.781 1 92.26 185 LYS B C 1
ATOM 4107 O O . LYS B 1 185 ? 8.186 -25.708 -25.132 1 92.26 185 LYS B O 1
ATOM 4112 N N . ASP B 1 186 ? 10.258 -25.116 -25.884 1 91.95 186 ASP B N 1
ATOM 4113 C CA . ASP B 1 186 ? 10.298 -23.823 -25.208 1 91.95 186 ASP B CA 1
ATOM 4114 C C . ASP B 1 186 ? 9.293 -22.851 -25.823 1 91.95 186 ASP B C 1
ATOM 4116 O O . ASP B 1 186 ? 9.417 -22.48 -26.992 1 91.95 186 ASP B O 1
ATOM 4120 N N . PRO B 1 187 ? 8.298 -22.431 -25.018 1 91.17 187 PRO B N 1
ATOM 4121 C CA . PRO B 1 187 ? 7.271 -21.551 -25.58 1 91.17 187 PRO B CA 1
ATOM 4122 C C . PRO B 1 187 ? 7.797 -20.15 -25.887 1 91.17 187 PRO B C 1
ATOM 4124 O O . PRO B 1 187 ? 7.112 -19.359 -26.54 1 91.17 187 PRO B O 1
ATOM 4127 N N . ARG B 1 188 ? 8.979 -19.83 -25.436 1 90.85 188 ARG B N 1
ATOM 4128 C CA . ARG B 1 188 ? 9.534 -18.489 -25.59 1 90.85 188 ARG B CA 1
ATOM 4129 C C . ARG B 1 188 ? 10.213 -18.331 -26.946 1 90.85 188 ARG B C 1
ATOM 4131 O O . ARG B 1 188 ? 10.625 -17.229 -27.315 1 90.85 188 ARG B O 1
ATOM 4138 N N . VAL B 1 189 ? 10.408 -19.393 -27.601 1 87.54 189 VAL B N 1
ATOM 4139 C CA . VAL B 1 189 ? 11.145 -19.353 -28.86 1 87.54 189 VAL B CA 1
ATOM 4140 C C . VAL B 1 189 ? 10.233 -19.78 -30.007 1 87.54 189 VAL B C 1
ATOM 4142 O O . VAL B 1 189 ? 9.454 -20.727 -29.87 1 87.54 189 VAL B O 1
ATOM 4145 N N . SER B 1 190 ? 10.206 -18.771 -31.079 1 75.71 190 SER B N 1
ATOM 4146 C CA . SER B 1 190 ? 9.434 -19.106 -32.271 1 75.71 190 SER B CA 1
ATOM 4147 C C . SER B 1 190 ? 10.148 -20.155 -33.116 1 75.71 190 SER B C 1
ATOM 4149 O O . SER B 1 190 ? 11.378 -20.159 -33.201 1 75.71 190 SER B O 1
ATOM 4151 N N . ARG B 1 191 ? 9.551 -21.214 -33.519 1 64.98 191 ARG B N 1
ATOM 4152 C CA . ARG B 1 191 ? 10.148 -22.184 -34.431 1 64.98 191 ARG B CA 1
ATOM 4153 C C . ARG B 1 191 ? 9.893 -21.799 -35.884 1 64.98 191 ARG B C 1
ATOM 4155 O O . ARG B 1 191 ? 8.78 -21.407 -36.242 1 64.98 191 ARG B O 1
ATOM 4162 N N . PRO B 1 192 ? 11.021 -21.443 -36.607 1 58.28 192 PRO B N 1
ATOM 4163 C CA . PRO B 1 192 ? 10.832 -21.18 -38.036 1 58.28 192 PRO B CA 1
ATOM 4164 C C . PRO B 1 192 ? 9.98 -22.245 -38.724 1 58.28 192 PRO B C 1
ATOM 4166 O O . PRO B 1 192 ? 10.109 -23.434 -38.422 1 58.28 192 PRO B O 1
ATOM 4169 N N . PHE B 1 193 ? 8.837 -21.872 -39.089 1 52.63 193 PHE B N 1
ATOM 4170 C CA . PHE B 1 193 ? 8.084 -22.769 -39.958 1 52.63 193 PHE B CA 1
ATOM 4171 C C . PHE B 1 193 ? 8.971 -23.317 -41.069 1 52.63 193 PHE B C 1
ATOM 4173 O O . PHE B 1 193 ? 9.635 -22.554 -41.774 1 52.63 193 PHE B O 1
ATOM 4180 N N . LYS B 1 194 ? 9.48 -24.503 -40.946 1 49.32 194 LYS B N 1
ATOM 4181 C CA . LYS B 1 194 ? 10.155 -25.147 -42.069 1 49.32 194 LYS B CA 1
ATOM 4182 C C . LYS B 1 194 ? 9.327 -25.034 -43.346 1 49.32 194 LYS B C 1
ATOM 4184 O O . LYS B 1 194 ? 8.221 -25.574 -43.425 1 49.32 194 LYS B O 1
ATOM 4189 N N . LYS B 1 195 ? 9.442 -23.893 -44.134 1 46.94 195 LYS B N 1
ATOM 4190 C CA . LYS B 1 195 ? 8.905 -24.034 -45.484 1 46.94 195 LYS B CA 1
ATOM 4191 C C . LYS B 1 195 ? 9.556 -25.204 -46.215 1 46.94 195 LYS B C 1
ATOM 4193 O O . LYS B 1 195 ? 10.756 -25.445 -46.068 1 46.94 195 LYS B O 1
ATOM 4198 N N . ARG B 1 196 ? 8.83 -26.109 -46.852 1 45.03 196 ARG B N 1
ATOM 4199 C CA . ARG B 1 196 ? 9.164 -27.266 -47.675 1 45.03 196 ARG B CA 1
ATOM 4200 C C . ARG B 1 196 ? 10.302 -26.944 -48.637 1 45.03 196 ARG B C 1
ATOM 4202 O O . ARG B 1 196 ? 10.993 -27.846 -49.115 1 45.03 196 ARG B O 1
ATOM 4209 N N . ASN B 1 197 ? 10.26 -25.769 -49.46 1 43.83 197 ASN B N 1
ATOM 4210 C CA . ASN B 1 197 ? 11.18 -25.754 -50.593 1 43.83 197 ASN B CA 1
ATOM 4211 C C . ASN B 1 197 ? 12.608 -25.449 -50.151 1 43.83 197 ASN B C 1
ATOM 4213 O O . ASN B 1 197 ? 12.887 -24.36 -49.646 1 43.83 197 ASN B O 1
ATOM 4217 N N . ARG B 1 198 ? 13.466 -26.525 -49.899 1 41.49 198 ARG B N 1
ATOM 4218 C CA . ARG B 1 198 ? 14.793 -26.689 -49.313 1 41.49 198 ARG B CA 1
ATOM 4219 C C . ARG B 1 198 ? 15.832 -25.871 -50.072 1 41.49 198 ARG B C 1
ATOM 4221 O O . ARG B 1 198 ? 16.45 -26.365 -51.016 1 41.49 198 ARG B O 1
ATOM 4228 N N . ILE B 1 199 ? 15.57 -24.587 -50.607 1 41.89 199 ILE B N 1
ATOM 4229 C CA . ILE B 1 199 ? 16.874 -24.103 -51.047 1 41.89 199 ILE B CA 1
ATOM 4230 C C . ILE B 1 199 ? 17.842 -24.079 -49.866 1 41.89 199 ILE B C 1
ATOM 4232 O O . ILE B 1 199 ? 17.512 -23.563 -48.796 1 41.89 199 ILE B O 1
ATOM 4236 N N . GLU B 1 200 ? 18.912 -25.008 -49.878 1 43.16 200 GLU B N 1
ATOM 4237 C CA . GLU B 1 200 ? 20.023 -25.29 -48.974 1 43.16 200 GLU B CA 1
ATOM 4238 C C . GLU B 1 200 ? 20.466 -24.032 -48.234 1 43.16 200 GLU B C 1
ATOM 4240 O O . GLU B 1 200 ? 21.04 -24.115 -47.146 1 43.16 200 GLU B O 1
ATOM 4245 N N . GLY B 1 201 ? 20.711 -22.939 -48.915 1 42.54 201 GLY B N 1
ATOM 4246 C CA . GLY B 1 201 ? 21.552 -21.885 -48.371 1 42.54 201 GLY B CA 1
ATOM 4247 C C . GLY B 1 201 ? 20.874 -21.09 -47.271 1 42.54 201 GLY B C 1
ATOM 4248 O O . GLY B 1 201 ? 21.339 -20.008 -46.903 1 42.54 201 GLY B O 1
ATOM 4249 N N . ILE B 1 202 ? 19.592 -21.269 -47.225 1 40.14 202 ILE B N 1
ATOM 4250 C CA . ILE B 1 202 ? 19 -20.177 -46.46 1 40.14 202 ILE B CA 1
ATOM 4251 C C . ILE B 1 202 ? 19.533 -20.201 -45.029 1 40.14 202 ILE B C 1
ATOM 4253 O O . ILE B 1 202 ? 19.594 -21.26 -44.4 1 40.14 202 ILE B O 1
ATOM 4257 N N . ALA B 1 203 ? 19.869 -18.946 -44.589 1 43.23 203 ALA B N 1
ATOM 4258 C CA . ALA B 1 203 ? 20.351 -18.382 -43.331 1 43.23 203 ALA B CA 1
ATOM 4259 C C . ALA B 1 203 ? 19.549 -18.916 -42.148 1 43.23 203 ALA B C 1
ATOM 4261 O O . ALA B 1 203 ? 18.324 -19.042 -42.225 1 43.23 203 ALA B O 1
ATOM 4262 N N . SER B 1 204 ? 20.089 -19.753 -41.314 1 45.46 204 SER B N 1
ATOM 4263 C CA . SER B 1 204 ? 19.619 -20.075 -39.971 1 45.46 204 SER B CA 1
ATOM 4264 C C . SER B 1 204 ? 18.577 -19.069 -39.493 1 45.46 204 SER B C 1
ATOM 4266 O O . SER B 1 204 ? 18.871 -17.878 -39.362 1 45.46 204 SER B O 1
ATOM 4268 N N . GLN B 1 205 ? 17.329 -19.201 -39.783 1 51.13 205 GLN B N 1
ATOM 4269 C CA . GLN B 1 205 ? 16.28 -18.313 -39.292 1 51.13 205 GLN B CA 1
ATOM 4270 C C . GLN B 1 205 ? 16.393 -18.11 -37.784 1 51.13 205 GLN B C 1
ATOM 4272 O O . GLN B 1 205 ? 16.396 -19.078 -37.02 1 51.13 205 GLN B O 1
ATOM 4277 N N . GLN B 1 206 ? 17.033 -17.057 -37.359 1 56.31 206 GLN B N 1
ATOM 4278 C CA . GLN B 1 206 ? 17.268 -16.621 -35.986 1 56.31 206 GLN B CA 1
ATOM 4279 C C . GLN B 1 206 ? 16.007 -16.768 -35.139 1 56.31 206 GLN B C 1
ATOM 4281 O O . GLN B 1 206 ? 14.911 -16.419 -35.582 1 56.31 206 GLN B O 1
ATOM 4286 N N . GLN B 1 207 ? 15.936 -17.665 -34.176 1 62.78 207 GLN B N 1
ATOM 4287 C CA . GLN B 1 207 ? 14.9 -17.873 -33.17 1 62.78 207 GLN B CA 1
ATOM 4288 C C . GLN B 1 207 ? 14.42 -16.545 -32.591 1 62.78 207 GLN B C 1
ATOM 4290 O O . GLN B 1 207 ? 15.229 -15.728 -32.146 1 62.78 207 GLN B O 1
ATOM 4295 N N . LYS B 1 208 ? 13.215 -16.122 -33.053 1 78.6 208 LYS B N 1
ATOM 4296 C CA . LYS B 1 208 ? 12.654 -14.877 -32.535 1 78.6 208 LYS B CA 1
ATOM 4297 C C . LYS B 1 208 ? 12.045 -15.083 -31.151 1 78.6 208 LYS B C 1
ATOM 4299 O O . LYS B 1 208 ? 11.323 -16.055 -30.923 1 78.6 208 LYS B O 1
ATOM 4304 N N . VAL B 1 209 ? 12.533 -14.335 -30.181 1 82.23 209 VAL B N 1
ATOM 4305 C CA . VAL B 1 209 ? 12.01 -14.325 -28.819 1 82.23 209 VAL B CA 1
ATOM 4306 C C . VAL B 1 209 ? 10.581 -13.788 -28.817 1 82.23 209 VAL B C 1
ATOM 4308 O O . VAL B 1 209 ? 10.311 -12.721 -29.375 1 82.23 209 VAL B O 1
ATOM 4311 N N . ILE B 1 210 ? 9.593 -14.593 -28.336 1 87.28 210 ILE B N 1
ATOM 4312 C CA . ILE B 1 210 ? 8.187 -14.204 -28.307 1 87.28 210 ILE B CA 1
ATOM 4313 C C . ILE B 1 210 ? 7.774 -13.868 -26.876 1 87.28 210 ILE B C 1
ATOM 4315 O O . ILE B 1 210 ? 8.311 -14.432 -25.919 1 87.28 210 ILE B O 1
ATOM 4319 N N . PRO B 1 211 ? 6.884 -12.892 -26.769 1 88.21 211 PRO B N 1
ATOM 4320 C CA . PRO B 1 211 ? 6.355 -12.607 -25.433 1 88.21 211 PRO B CA 1
ATOM 4321 C C . PRO B 1 211 ? 5.733 -13.834 -24.771 1 88.21 211 PRO B C 1
ATOM 4323 O O . PRO B 1 211 ? 5.007 -14.59 -25.421 1 88.21 211 PRO B O 1
ATOM 4326 N N . SER B 1 212 ? 6.12 -14.112 -23.582 1 92.28 212 SER B N 1
ATOM 4327 C CA . SER B 1 212 ? 5.706 -15.316 -22.869 1 92.28 212 SER B CA 1
ATOM 4328 C C . SER B 1 212 ? 5.726 -15.098 -21.36 1 92.28 212 SER B C 1
ATOM 4330 O O . SER B 1 212 ? 6.627 -14.442 -20.834 1 92.28 212 SER B O 1
ATOM 4332 N N . PHE B 1 213 ? 4.772 -15.673 -20.691 1 93.83 213 PHE B N 1
ATOM 4333 C CA . PHE B 1 213 ? 4.76 -15.706 -19.233 1 93.83 213 PHE B CA 1
ATOM 4334 C C . PHE B 1 213 ? 6.027 -16.361 -18.696 1 93.83 213 PHE B C 1
ATOM 4336 O O . PHE B 1 213 ? 6.508 -16.004 -17.619 1 93.83 213 PHE B O 1
ATOM 4343 N N . PHE B 1 214 ? 6.568 -17.199 -19.401 1 94.78 214 PHE B N 1
ATOM 4344 C CA . PHE B 1 214 ? 7.615 -18.083 -18.901 1 94.78 214 PHE B CA 1
ATOM 4345 C C . PHE B 1 214 ? 8.956 -17.36 -18.851 1 94.78 214 PHE B C 1
ATOM 4347 O O . PHE B 1 214 ? 9.913 -17.856 -18.253 1 94.78 214 PHE B O 1
ATOM 4354 N N . HIS B 1 215 ? 9.013 -16.132 -19.371 1 93.23 215 HIS B N 1
ATOM 4355 C CA . HIS B 1 215 ? 10.191 -15.308 -19.123 1 93.23 215 HIS B CA 1
ATOM 4356 C C . HIS B 1 215 ? 10.343 -14.998 -17.638 1 93.23 215 HIS B C 1
ATOM 4358 O O . HIS B 1 215 ? 11.411 -14.569 -17.196 1 93.23 215 HIS B O 1
ATOM 4364 N N . LEU B 1 216 ? 9.296 -15.237 -16.885 1 95.4 216 LEU B N 1
ATOM 4365 C CA . LEU B 1 216 ? 9.34 -15.075 -15.436 1 95.4 216 LEU B CA 1
ATOM 4366 C C . LEU B 1 216 ? 10.451 -15.924 -14.827 1 95.4 216 LEU B C 1
ATOM 4368 O O . LEU B 1 216 ? 10.998 -15.579 -13.777 1 95.4 216 LEU B O 1
ATOM 4372 N N . PHE B 1 217 ? 10.831 -16.979 -15.495 1 95.17 217 PHE B N 1
ATOM 4373 C CA . PHE B 1 217 ? 11.75 -17.944 -14.901 1 95.17 217 PHE B CA 1
ATOM 4374 C C . PHE B 1 217 ? 13.148 -17.794 -15.489 1 95.17 217 PHE B C 1
ATOM 4376 O O . PHE B 1 217 ? 14.023 -18.625 -15.241 1 95.17 217 PHE B O 1
ATOM 4383 N N . ASP B 1 218 ? 13.318 -16.759 -16.241 1 91.58 218 ASP B N 1
ATOM 4384 C CA . ASP B 1 218 ? 14.65 -16.475 -16.765 1 91.58 218 ASP B CA 1
ATOM 4385 C C . ASP B 1 218 ? 15.614 -16.101 -15.642 1 91.58 218 ASP B C 1
ATOM 4387 O O . ASP B 1 218 ? 15.212 -15.491 -14.649 1 91.58 218 ASP B O 1
ATOM 4391 N N . ASP B 1 219 ? 16.767 -16.557 -15.845 1 88.2 219 ASP B N 1
ATOM 4392 C CA . ASP B 1 219 ? 17.829 -16.135 -14.936 1 88.2 219 ASP B CA 1
ATOM 4393 C C . ASP B 1 219 ? 18.418 -14.794 -15.366 1 88.2 219 ASP B C 1
ATOM 4395 O O . ASP B 1 219 ? 19.13 -14.715 -16.37 1 88.2 219 ASP B O 1
ATOM 4399 N N . LEU B 1 220 ? 18.165 -13.787 -14.624 1 88.85 220 LEU B N 1
ATOM 4400 C CA . LEU B 1 220 ? 18.576 -12.432 -14.975 1 88.85 220 LEU B CA 1
ATOM 4401 C C . LEU B 1 220 ? 19.715 -11.961 -14.077 1 88.85 220 LEU B C 1
ATOM 4403 O O . LEU B 1 220 ? 19.793 -10.778 -13.735 1 88.85 220 LEU B O 1
ATOM 4407 N N . LYS B 1 221 ? 20.549 -12.83 -13.768 1 83.05 221 LYS B N 1
ATOM 4408 C CA . LYS B 1 221 ? 21.675 -12.471 -12.91 1 83.05 221 LYS B CA 1
ATOM 4409 C C . LYS B 1 221 ? 22.522 -11.372 -13.545 1 83.05 221 LYS B C 1
ATOM 4411 O O . LYS B 1 221 ? 22.571 -11.249 -14.771 1 83.05 221 LYS B O 1
ATOM 4416 N N . HIS B 1 222 ? 23.015 -10.597 -12.634 1 75.22 222 HIS B N 1
ATOM 4417 C CA . HIS B 1 222 ? 23.936 -9.557 -13.08 1 75.22 222 HIS B CA 1
ATOM 4418 C C . HIS B 1 222 ? 25.212 -10.162 -13.657 1 75.22 222 HIS B C 1
ATOM 4420 O O . HIS B 1 222 ? 25.793 -11.075 -13.066 1 75.22 222 HIS B O 1
ATOM 4426 N N . GLU B 1 223 ? 25.362 -9.994 -15.035 1 68.69 223 GLU B N 1
ATOM 4427 C CA . GLU B 1 223 ? 26.61 -10.45 -15.64 1 68.69 223 GLU B CA 1
ATOM 4428 C C . GLU B 1 223 ? 27.527 -9.275 -15.967 1 68.69 223 GLU B C 1
ATOM 4430 O O . GLU B 1 223 ? 27.08 -8.266 -16.516 1 68.69 223 GLU B O 1
ATOM 4435 N N . GLU B 1 224 ? 28.55 -9.018 -15.191 1 62.59 224 GLU B N 1
ATOM 4436 C CA . GLU B 1 224 ? 29.565 -8.016 -15.502 1 62.59 224 GLU B CA 1
ATOM 4437 C C . GLU B 1 224 ? 30.142 -8.229 -16.899 1 62.59 224 GLU B C 1
ATOM 4439 O O . GLU B 1 224 ? 30.851 -9.208 -17.14 1 62.59 224 GLU B O 1
ATOM 4444 N N . GLU B 1 225 ? 29.372 -8.027 -17.889 1 62.03 225 GLU B N 1
ATOM 4445 C CA . GLU B 1 225 ? 30.029 -8.24 -19.176 1 62.03 225 GLU B CA 1
ATOM 4446 C C . GLU B 1 225 ? 30.713 -6.966 -19.664 1 62.03 225 GLU B C 1
ATOM 4448 O O . GLU B 1 225 ? 30.143 -5.877 -19.577 1 62.03 225 GLU B O 1
ATOM 4453 N N . ASP B 1 226 ? 32.005 -6.943 -19.881 1 67.78 226 ASP B N 1
ATOM 4454 C CA . ASP B 1 226 ? 32.902 -5.889 -20.346 1 67.78 226 ASP B CA 1
ATOM 4455 C C . ASP B 1 226 ? 32.642 -5.556 -21.814 1 67.78 226 ASP B C 1
ATOM 4457 O O . ASP B 1 226 ? 33.289 -4.672 -22.379 1 67.78 226 ASP B O 1
ATOM 4461 N N . GLY B 1 227 ? 31.469 -5.797 -22.306 1 67.78 227 GLY B N 1
ATOM 4462 C CA . GLY B 1 227 ? 31.335 -5.517 -23.726 1 67.78 227 GLY B CA 1
ATOM 4463 C C . GLY B 1 227 ? 30.571 -4.238 -24.012 1 67.78 227 GLY B C 1
ATOM 4464 O O . GLY B 1 227 ? 30.071 -3.588 -23.091 1 67.78 227 GLY B O 1
ATOM 4465 N N . GLU B 1 228 ? 30.696 -3.65 -25.252 1 72.34 228 GLU B N 1
ATOM 4466 C CA . GLU B 1 228 ? 30.132 -2.392 -25.733 1 72.34 228 GLU B CA 1
ATOM 4467 C C . GLU B 1 228 ? 28.645 -2.294 -25.408 1 72.34 228 GLU B C 1
ATOM 4469 O O . GLU B 1 228 ? 28.136 -1.207 -25.126 1 72.34 228 GLU B O 1
ATOM 4474 N N . TYR B 1 229 ? 28.02 -3.465 -25.362 1 79.05 229 TYR B N 1
ATOM 4475 C CA . TYR B 1 229 ? 26.573 -3.424 -25.184 1 79.05 229 TYR B CA 1
ATOM 4476 C C . TYR B 1 229 ? 26.185 -3.834 -23.769 1 79.05 229 TYR B C 1
ATOM 4478 O O . TYR B 1 229 ? 25 -3.989 -23.463 1 79.05 229 TYR B O 1
ATOM 4486 N N . SER B 1 230 ? 27.19 -3.835 -22.983 1 80.44 230 SER B N 1
ATOM 4487 C CA . SER B 1 230 ? 26.999 -4.364 -21.636 1 80.44 230 SER B CA 1
ATOM 4488 C C . SER B 1 230 ? 26.01 -3.516 -20.844 1 80.44 230 SER B C 1
ATOM 4490 O O . SER B 1 230 ? 25.121 -4.05 -20.178 1 80.44 230 SER B O 1
ATOM 4492 N N . GLN B 1 231 ? 26.104 -2.266 -21.128 1 82.37 231 GLN B N 1
ATOM 4493 C CA . GLN B 1 231 ? 25.228 -1.38 -20.368 1 82.37 231 GLN B CA 1
ATOM 4494 C C . GLN B 1 231 ? 23.78 -1.508 -20.83 1 82.37 231 GLN B C 1
ATOM 4496 O O . GLN B 1 231 ? 22.858 -1.486 -20.012 1 82.37 231 GLN B O 1
ATOM 4501 N N . VAL B 1 232 ? 23.612 -1.596 -22.107 1 82.8 232 VAL B N 1
ATOM 4502 C CA . VAL B 1 232 ? 22.269 -1.704 -22.668 1 82.8 232 VAL B CA 1
ATOM 4503 C C . VAL B 1 232 ? 21.627 -3.016 -22.225 1 82.8 232 VAL B C 1
ATOM 4505 O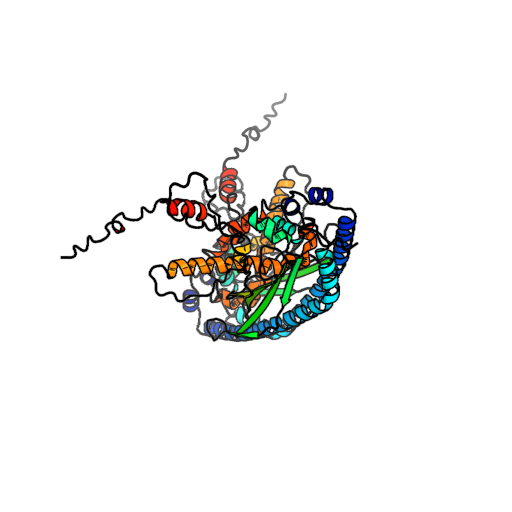 O . VAL B 1 232 ? 20.46 -3.04 -21.827 1 82.8 232 VAL B O 1
ATOM 4508 N N . ILE B 1 233 ? 22.389 -4.06 -22.235 1 84.92 233 ILE B N 1
ATOM 4509 C CA . ILE B 1 233 ? 21.913 -5.382 -21.843 1 84.92 233 ILE B CA 1
ATOM 4510 C C . ILE B 1 233 ? 21.554 -5.383 -20.359 1 84.92 233 ILE B C 1
ATOM 4512 O O . ILE B 1 233 ? 20.506 -5.902 -19.967 1 84.92 233 ILE B O 1
ATOM 4516 N N . GLU B 1 234 ? 22.359 -4.706 -19.638 1 87.23 234 GLU B N 1
ATOM 4517 C CA . GLU B 1 234 ? 22.108 -4.674 -18.2 1 87.23 234 GLU B CA 1
ATOM 4518 C C . GLU B 1 234 ? 20.873 -3.841 -17.873 1 87.23 234 GLU B C 1
ATOM 4520 O O . GLU B 1 234 ? 20.099 -4.191 -16.98 1 87.23 234 GLU B O 1
ATOM 4525 N N . ASN B 1 235 ? 20.707 -2.833 -18.579 1 87.52 235 ASN B N 1
ATOM 4526 C CA . ASN B 1 235 ? 19.52 -2.009 -18.375 1 87.52 235 ASN B CA 1
ATOM 4527 C C . ASN B 1 235 ? 18.242 -2.778 -18.699 1 87.52 235 ASN B C 1
ATOM 4529 O O . ASN B 1 235 ? 17.239 -2.648 -17.995 1 87.52 235 ASN B O 1
ATOM 4533 N N . GLN B 1 236 ? 18.338 -3.51 -19.703 1 88.39 236 GLN B N 1
ATOM 4534 C CA . GLN B 1 236 ? 17.183 -4.324 -20.068 1 88.39 236 GLN B CA 1
ATOM 4535 C C . GLN B 1 236 ? 16.912 -5.396 -19.016 1 88.39 236 GLN B C 1
ATOM 4537 O O . GLN B 1 236 ? 15.759 -5.642 -18.655 1 88.39 236 GLN B O 1
ATOM 4542 N N . LYS B 1 237 ? 17.927 -5.955 -18.555 1 89.96 237 LYS B N 1
ATOM 4543 C CA . LYS B 1 237 ? 17.777 -6.968 -17.514 1 89.96 237 LYS B CA 1
ATOM 4544 C C . LYS B 1 237 ? 17.164 -6.371 -16.25 1 89.96 237 LYS B C 1
ATOM 4546 O O . LYS B 1 237 ? 16.345 -7.012 -15.589 1 89.96 237 LYS B O 1
ATOM 4551 N N . GLU B 1 238 ? 17.573 -5.2 -16.014 1 90.24 238 GLU B N 1
ATOM 4552 C CA . GLU B 1 238 ? 17.025 -4.518 -14.846 1 90.24 238 GLU B CA 1
ATOM 4553 C C . GLU B 1 238 ? 15.523 -4.289 -14.994 1 90.24 238 GLU B C 1
ATOM 4555 O O . GLU B 1 238 ? 14.765 -4.468 -14.038 1 90.24 238 GLU B O 1
ATOM 4560 N N . GLU B 1 239 ? 15.153 -3.945 -16.126 1 90.55 239 GLU B N 1
ATOM 4561 C CA . GLU B 1 239 ? 13.732 -3.751 -16.398 1 90.55 239 GLU B CA 1
ATOM 4562 C C . GLU B 1 239 ? 12.965 -5.066 -16.291 1 90.55 239 GLU B C 1
ATOM 4564 O O . GLU B 1 239 ? 11.862 -5.104 -15.743 1 90.55 239 GLU B O 1
ATOM 4569 N N . ASP B 1 240 ? 13.574 -6.085 -16.789 1 93.06 240 ASP B N 1
ATOM 4570 C CA . ASP B 1 240 ? 12.953 -7.404 -16.714 1 93.06 240 ASP B CA 1
ATOM 4571 C C . ASP B 1 240 ? 12.83 -7.871 -15.266 1 93.06 240 ASP B C 1
ATOM 4573 O O . ASP B 1 240 ? 11.816 -8.459 -14.881 1 93.06 240 ASP B O 1
ATOM 4577 N N . ARG B 1 241 ? 13.803 -7.524 -14.505 1 95.02 241 ARG B N 1
ATOM 4578 C CA . ARG B 1 241 ? 13.765 -7.89 -13.093 1 95.02 241 ARG B CA 1
ATOM 4579 C C . ARG B 1 241 ? 12.64 -7.159 -12.367 1 95.02 241 ARG B C 1
ATOM 4581 O O . ARG B 1 241 ? 11.945 -7.748 -11.537 1 95.02 241 ARG B O 1
ATOM 4588 N N . ARG B 1 242 ? 12.513 -5.998 -12.729 1 93.69 242 ARG B N 1
ATOM 4589 C CA . ARG B 1 242 ? 11.444 -5.215 -12.118 1 93.69 242 ARG B CA 1
ATOM 4590 C C . ARG B 1 242 ? 10.075 -5.786 -12.474 1 93.69 242 ARG B C 1
ATOM 4592 O O . ARG B 1 242 ? 9.191 -5.872 -11.619 1 93.69 242 ARG B O 1
ATOM 4599 N N . MET B 1 243 ? 9.977 -6.152 -13.661 1 93.68 243 MET B N 1
ATOM 4600 C CA . MET B 1 243 ? 8.715 -6.731 -14.111 1 93.68 243 MET B CA 1
ATOM 4601 C C . MET B 1 243 ? 8.458 -8.072 -13.431 1 93.68 243 MET B C 1
ATOM 4603 O O . MET B 1 243 ? 7.342 -8.342 -12.985 1 93.68 243 MET B O 1
ATOM 4607 N N . GLN B 1 244 ? 9.47 -8.882 -13.358 1 96.41 244 GLN B N 1
ATOM 4608 C CA . GLN B 1 244 ? 9.335 -10.154 -12.655 1 96.41 244 GLN B CA 1
ATOM 4609 C C . GLN B 1 244 ? 8.932 -9.938 -11.199 1 96.41 244 GLN B C 1
ATOM 4611 O O . GLN B 1 244 ? 8.063 -10.641 -10.679 1 96.41 244 GLN B O 1
ATOM 4616 N N . PHE B 1 245 ? 9.538 -8.905 -10.639 1 96.3 245 PHE B N 1
ATOM 4617 C CA . PHE B 1 245 ? 9.23 -8.603 -9.246 1 96.3 245 PHE B CA 1
ATOM 4618 C C . PHE B 1 245 ? 7.759 -8.236 -9.085 1 96.3 245 PHE B C 1
ATOM 4620 O O . PHE B 1 245 ? 7.082 -8.745 -8.189 1 96.3 245 PHE B O 1
ATOM 4627 N N . LYS B 1 246 ? 7.296 -7.509 -9.927 1 93.53 246 LYS B N 1
ATOM 4628 C CA . LYS B 1 246 ? 5.902 -7.079 -9.868 1 93.53 246 LYS B CA 1
ATOM 4629 C C . LYS B 1 246 ? 4.954 -8.266 -10.004 1 93.53 246 LYS B C 1
ATOM 4631 O O . LYS B 1 246 ? 3.998 -8.396 -9.236 1 93.53 246 LYS B O 1
ATOM 4636 N N . ILE B 1 247 ? 5.172 -9.099 -10.875 1 95.72 247 ILE B N 1
ATOM 4637 C CA . ILE B 1 247 ? 4.335 -10.269 -11.115 1 95.72 247 ILE B CA 1
ATOM 4638 C C . ILE B 1 247 ? 4.355 -11.178 -9.888 1 95.72 247 ILE B C 1
ATOM 4640 O O . ILE B 1 247 ? 3.303 -11.609 -9.41 1 95.72 247 ILE B O 1
ATOM 4644 N N . LEU B 1 248 ? 5.543 -11.413 -9.378 1 97.29 248 LEU B N 1
ATOM 4645 C CA . LEU B 1 248 ? 5.697 -12.308 -8.236 1 97.29 248 LEU B CA 1
ATOM 4646 C C . LEU B 1 248 ? 5.046 -11.717 -6.99 1 97.29 248 LEU B C 1
ATOM 4648 O O . LEU B 1 248 ? 4.459 -12.446 -6.187 1 97.29 248 LEU B O 1
ATOM 4652 N N . MET B 1 249 ? 5.139 -10.431 -6.874 1 93.82 249 MET B N 1
ATOM 4653 C CA . MET B 1 249 ? 4.457 -9.788 -5.755 1 93.82 249 MET B CA 1
ATOM 4654 C C . MET B 1 249 ? 2.944 -9.932 -5.883 1 93.82 249 MET B C 1
ATOM 4656 O O . MET B 1 249 ? 2.236 -10.005 -4.878 1 93.82 249 MET B O 1
ATOM 4660 N N . GLY B 1 250 ? 2.447 -9.967 -7.107 1 92.48 250 GLY B N 1
ATOM 4661 C CA . GLY B 1 250 ? 1.047 -10.302 -7.314 1 92.48 250 GLY B CA 1
ATOM 4662 C C . GLY B 1 250 ? 0.668 -11.658 -6.749 1 92.48 250 GLY B C 1
ATOM 4663 O O . GLY B 1 250 ? -0.366 -11.796 -6.093 1 92.48 250 GLY B O 1
ATOM 4664 N N . PHE B 1 251 ? 1.482 -12.638 -6.894 1 94.72 251 PHE B N 1
ATOM 4665 C CA . PHE B 1 251 ? 1.233 -13.967 -6.348 1 94.72 251 PHE B CA 1
ATOM 4666 C C . PHE B 1 251 ? 1.302 -13.948 -4.826 1 94.72 251 PHE B C 1
ATOM 4668 O O . PHE B 1 251 ? 0.49 -14.588 -4.154 1 94.72 251 PHE B O 1
ATOM 4675 N N . VAL B 1 252 ? 2.257 -13.181 -4.332 1 92.67 252 VAL B N 1
ATOM 4676 C CA . VAL B 1 252 ? 2.482 -13.128 -2.892 1 92.67 252 VAL B CA 1
ATOM 4677 C C . VAL B 1 252 ? 1.308 -12.428 -2.21 1 92.67 252 VAL B C 1
ATOM 4679 O O . VAL B 1 252 ? 0.829 -12.879 -1.168 1 92.67 252 VAL B O 1
ATOM 4682 N N . ASN B 1 253 ? 0.814 -11.433 -2.85 1 87.62 253 ASN B N 1
ATOM 4683 C CA . ASN B 1 253 ? -0.109 -10.55 -2.145 1 87.62 253 ASN B CA 1
ATOM 4684 C C . ASN B 1 253 ? -1.562 -10.881 -2.472 1 87.62 253 ASN B C 1
ATOM 4686 O O . ASN B 1 253 ? -2.46 -10.611 -1.673 1 87.62 253 ASN B O 1
ATOM 4690 N N . GLU B 1 254 ? -1.803 -11.465 -3.663 1 86.8 254 GLU B N 1
ATOM 4691 C CA . GLU B 1 254 ? -3.206 -11.464 -4.069 1 86.8 254 GLU B CA 1
ATOM 4692 C C . GLU B 1 254 ? -3.593 -12.789 -4.719 1 86.8 254 GLU B C 1
ATOM 4694 O O . GLU B 1 254 ? -4.535 -13.451 -4.279 1 86.8 254 GLU B O 1
ATOM 4699 N N . PHE B 1 255 ? -2.878 -13.25 -5.656 1 91.31 255 PHE B N 1
ATOM 4700 C CA . PHE B 1 255 ? -3.349 -14.302 -6.55 1 91.31 255 PHE B CA 1
ATOM 4701 C C . PHE B 1 255 ? -3.504 -15.62 -5.8 1 91.31 255 PHE B C 1
ATOM 4703 O O . PHE B 1 255 ? -4.433 -16.385 -6.064 1 91.31 255 PHE B O 1
ATOM 4710 N N . VAL B 1 256 ? -2.62 -15.876 -4.885 1 91.18 256 VAL B N 1
ATOM 4711 C CA . VAL B 1 256 ? -2.654 -17.165 -4.202 1 91.18 256 VAL B CA 1
ATOM 4712 C C . VAL B 1 256 ? -3.756 -17.161 -3.145 1 91.18 256 VAL B C 1
ATOM 4714 O O . VAL B 1 256 ? -4.568 -18.086 -3.082 1 91.18 256 VAL B O 1
ATOM 4717 N N . ASP B 1 257 ? -3.891 -16.11 -2.443 1 84.88 257 ASP B N 1
ATOM 4718 C CA . ASP B 1 257 ? -4.85 -16.051 -1.345 1 84.88 257 ASP B CA 1
ATOM 4719 C C . ASP B 1 257 ? -6.265 -15.807 -1.864 1 84.88 257 ASP B C 1
ATOM 4721 O O . ASP B 1 257 ? -7.243 -16.205 -1.227 1 84.88 257 ASP B O 1
ATOM 4725 N N . GLN B 1 258 ? -6.318 -15.188 -3.054 1 85.58 258 GLN B N 1
ATOM 4726 C CA . GLN B 1 258 ? -7.625 -14.896 -3.633 1 85.58 258 GLN B CA 1
ATOM 4727 C C . GLN B 1 258 ? -7.838 -15.671 -4.93 1 85.58 258 GLN B C 1
ATOM 4729 O O . GLN B 1 258 ? -8.53 -15.2 -5.835 1 85.58 258 GLN B O 1
ATOM 4734 N N . ALA B 1 259 ? -7.242 -16.74 -5.013 1 90.63 259 ALA B N 1
ATOM 4735 C CA . ALA B 1 259 ? -7.223 -17.516 -6.25 1 90.63 259 ALA B CA 1
ATOM 4736 C C . ALA B 1 259 ? -8.639 -17.783 -6.753 1 90.63 259 ALA B C 1
ATOM 4738 O O . ALA B 1 259 ? -8.921 -17.629 -7.943 1 90.63 259 ALA B O 1
ATOM 4739 N N . ILE B 1 260 ? -9.526 -18.089 -5.94 1 89.76 260 ILE B N 1
ATOM 4740 C CA . ILE B 1 260 ? -10.879 -18.453 -6.348 1 89.76 260 ILE B CA 1
ATOM 4741 C C . ILE B 1 260 ? -11.587 -17.233 -6.933 1 89.76 260 ILE B C 1
ATOM 4743 O O . ILE B 1 260 ? -12.312 -17.344 -7.924 1 89.76 260 ILE B O 1
ATOM 4747 N N . SER B 1 261 ? -11.364 -16.095 -6.294 1 88.65 261 SER B N 1
ATOM 4748 C CA . SER B 1 261 ? -11.994 -14.876 -6.793 1 88.65 261 SER B CA 1
ATOM 4749 C C . SER B 1 261 ? -11.51 -14.54 -8.199 1 88.65 261 SER B C 1
ATOM 4751 O O . SER B 1 261 ? -12.29 -14.08 -9.036 1 88.65 261 SER B O 1
ATOM 4753 N N . TYR B 1 262 ? -10.28 -14.759 -8.441 1 89.79 262 TYR B N 1
ATOM 4754 C CA . TYR B 1 262 ? -9.749 -14.551 -9.784 1 89.79 262 TYR B CA 1
ATOM 4755 C C . TYR B 1 262 ? -10.274 -15.608 -10.748 1 89.79 262 TYR B C 1
ATOM 4757 O O . TYR B 1 262 ? -10.595 -15.303 -11.899 1 89.79 262 TYR B O 1
ATOM 4765 N N . PHE B 1 263 ? -10.402 -16.804 -10.239 1 93.34 263 PHE B N 1
ATOM 4766 C CA . PHE B 1 263 ? -10.833 -17.924 -11.067 1 93.34 263 PHE B CA 1
ATOM 4767 C C . PHE B 1 263 ? -12.281 -17.747 -11.507 1 93.34 263 PHE B C 1
ATOM 4769 O O . PHE B 1 263 ? -12.602 -17.909 -12.686 1 93.34 263 PHE B O 1
ATOM 4776 N N . ASP B 1 264 ? -13.103 -17.396 -10.609 1 90.51 264 ASP B N 1
ATOM 4777 C CA . ASP B 1 264 ? -14.52 -17.307 -10.948 1 90.51 264 ASP B CA 1
ATOM 4778 C C . ASP B 1 264 ? -14.925 -15.865 -11.243 1 90.51 264 ASP B C 1
ATOM 4780 O O . ASP B 1 264 ? -16.112 -15.563 -11.381 1 90.51 264 ASP B O 1
ATOM 4784 N N . GLU B 1 265 ? -13.905 -14.879 -11.214 1 86.6 265 GLU B N 1
ATOM 4785 C CA . GLU B 1 265 ? -14.052 -13.481 -11.609 1 86.6 265 GLU B CA 1
ATOM 4786 C C . GLU B 1 265 ? -14.947 -12.723 -10.634 1 86.6 265 GLU B C 1
ATOM 4788 O O . GLU B 1 265 ? -15.647 -11.787 -11.025 1 86.6 265 GLU B O 1
ATOM 4793 N N . SER B 1 266 ? -15.014 -13.206 -9.419 1 81.24 266 SER B N 1
ATOM 4794 C CA . SER B 1 266 ? -15.761 -12.493 -8.388 1 81.24 266 SER B CA 1
ATOM 4795 C C . SER B 1 266 ? -14.861 -11.535 -7.615 1 81.24 266 SER B C 1
ATOM 4797 O O . SER B 1 266 ? -15.057 -11.321 -6.417 1 81.24 266 SER B O 1
ATOM 4799 N N . ILE B 1 267 ? -13.8 -11.059 -8.334 1 74.28 267 ILE B N 1
ATOM 4800 C CA . ILE B 1 267 ? -12.896 -10.12 -7.679 1 74.28 267 ILE B CA 1
ATOM 4801 C C . ILE B 1 267 ? -13.693 -8.95 -7.107 1 74.28 267 ILE B C 1
ATOM 4803 O O . ILE B 1 267 ? -14.384 -8.242 -7.844 1 74.28 267 ILE B O 1
ATOM 4807 N N . PRO B 1 268 ? -13.604 -8.911 -5.875 1 63.58 268 PRO B N 1
ATOM 4808 C CA . PRO B 1 268 ? -14.349 -7.76 -5.358 1 63.58 268 PRO B CA 1
ATOM 4809 C C . PRO B 1 268 ? -13.788 -6.427 -5.848 1 63.58 268 PRO B C 1
ATOM 4811 O O . PRO B 1 268 ? -12.571 -6.278 -5.985 1 63.58 268 PRO B O 1
ATOM 4814 N N . ASN B 1 269 ? -14.499 -5.53 -6.3 1 59.86 269 ASN B N 1
ATOM 4815 C CA . ASN B 1 269 ? -14.188 -4.166 -6.715 1 59.86 269 ASN B CA 1
ATOM 4816 C C . ASN B 1 269 ? -13.415 -4.143 -8.031 1 59.86 269 ASN B C 1
ATOM 4818 O O . ASN B 1 269 ? -12.723 -3.169 -8.332 1 59.86 269 ASN B O 1
ATOM 4822 N N . ARG B 1 270 ? -12.981 -5.381 -8.651 1 55.81 270 ARG B N 1
ATOM 4823 C CA . ARG B 1 270 ? -12.33 -5.284 -9.953 1 55.81 270 ARG B CA 1
ATOM 4824 C C . ARG B 1 270 ? -13.13 -4.397 -10.901 1 55.81 270 ARG B C 1
ATOM 4826 O O . ARG B 1 270 ? -14.261 -4.729 -11.264 1 55.81 270 ARG B O 1
ATOM 4833 N N . VAL B 1 271 ? -13.017 -3.184 -10.698 1 46.94 271 VAL B N 1
ATOM 4834 C CA . VAL B 1 271 ? -13.402 -2.391 -11.861 1 46.94 271 VAL B CA 1
ATOM 4835 C C . VAL B 1 271 ? -12.84 -3.028 -13.13 1 46.94 271 VAL B C 1
ATOM 4837 O O . VAL B 1 271 ? -11.671 -3.42 -13.17 1 46.94 271 VAL B O 1
ATOM 4840 N N . HIS B 1 272 ? -13.542 -3.88 -13.977 1 39.12 272 HIS B N 1
ATOM 4841 C CA . HIS B 1 272 ? -13.022 -4.35 -15.257 1 39.12 272 HIS B CA 1
ATOM 4842 C C . HIS B 1 272 ? -11.825 -3.518 -15.704 1 39.12 272 HIS B C 1
ATOM 4844 O O . HIS B 1 272 ? -11.747 -2.324 -15.407 1 39.12 272 HIS B O 1
ATOM 4850 N N . SER B 1 273 ? -10.654 -4.262 -16.003 1 38.03 273 SER B N 1
ATOM 4851 C CA . SER B 1 273 ? -9.329 -3.827 -16.432 1 38.03 273 SER B CA 1
ATOM 4852 C C . SER B 1 273 ? -9.406 -2.545 -17.253 1 38.03 273 SER B C 1
ATOM 4854 O O . SER B 1 273 ? -8.386 -2.045 -17.732 1 38.03 273 SER B O 1
ATOM 4856 N N . GLU B 1 274 ? -10.489 -2.159 -17.879 1 32 274 GLU B N 1
ATOM 4857 C CA . GLU B 1 274 ? -10.193 -0.961 -18.66 1 32 274 GLU B CA 1
ATOM 4858 C C . GLU B 1 274 ? -9.505 0.099 -17.804 1 32 274 GLU B C 1
ATOM 4860 O O . GLU B 1 274 ? -8.723 0.903 -18.313 1 32 274 GLU B O 1
ATOM 4865 N N . ASP B 1 275 ? -9.871 0.224 -16.442 1 30.7 275 ASP B N 1
ATOM 4866 C CA . ASP B 1 275 ? -9.47 1.414 -15.697 1 30.7 275 ASP B CA 1
ATOM 4867 C C . ASP B 1 275 ? -8.241 1.133 -14.836 1 30.7 275 ASP B C 1
ATOM 4869 O O . ASP B 1 275 ? -7.646 2.056 -14.275 1 30.7 275 ASP B O 1
ATOM 4873 N N . TYR B 1 276 ? -7.955 -0.041 -14.405 1 31.39 276 TYR B N 1
ATOM 4874 C CA . TYR B 1 276 ? -6.921 -0.202 -13.389 1 31.39 276 TYR B CA 1
ATOM 4875 C C . TYR B 1 276 ? -5.533 -0.192 -14.017 1 31.39 276 TYR B C 1
ATOM 4877 O O . TYR B 1 276 ? -4.549 0.153 -13.359 1 31.39 276 TYR B O 1
ATOM 4885 N N . PHE B 1 277 ? -5.36 -1.053 -15.106 1 31.6 277 PHE B N 1
ATOM 4886 C CA . PHE B 1 277 ? -4.069 -1.099 -15.781 1 31.6 277 PHE B CA 1
ATOM 4887 C C . PHE B 1 277 ? -3.609 0.302 -16.167 1 31.6 277 PHE B C 1
ATOM 4889 O O . PHE B 1 277 ? -2.475 0.488 -16.614 1 31.6 277 PHE B O 1
ATOM 4896 N N . ASP B 1 278 ? -4.561 1.18 -16.341 1 30.85 278 ASP B N 1
ATOM 4897 C CA . ASP B 1 278 ? -4.256 2.544 -16.764 1 30.85 278 ASP B CA 1
ATOM 4898 C C . ASP B 1 278 ? -3.496 3.299 -15.677 1 30.85 278 ASP B C 1
ATOM 4900 O O . ASP B 1 278 ? -2.707 4.198 -15.974 1 30.85 278 ASP B O 1
ATOM 4904 N N . GLU B 1 279 ? -3.752 3.087 -14.295 1 31.7 279 GLU B N 1
ATOM 4905 C CA . GLU B 1 279 ? -3.114 3.978 -13.33 1 31.7 279 GLU B CA 1
ATOM 4906 C C . GLU B 1 279 ? -1.669 3.563 -13.068 1 31.7 279 GLU B C 1
ATOM 4908 O O . GLU B 1 279 ? -0.848 4.384 -12.652 1 31.7 279 GLU B O 1
ATOM 4913 N N . LEU B 1 280 ? -1.286 2.286 -12.983 1 29.42 280 LEU B N 1
ATOM 4914 C CA . LEU B 1 280 ? 0.132 1.941 -12.995 1 29.42 280 LEU B CA 1
ATOM 4915 C C . LEU B 1 280 ? 0.768 2.303 -14.333 1 29.42 280 LEU B C 1
ATOM 4917 O O . LEU B 1 280 ? 1.987 2.465 -14.422 1 29.42 280 LEU B O 1
ATOM 4921 N N . ASP B 1 281 ? 0.006 1.995 -15.499 1 29.83 281 ASP B N 1
ATOM 4922 C CA . ASP B 1 281 ? 0.43 2.209 -16.879 1 29.83 281 ASP B CA 1
ATOM 4923 C C . ASP B 1 281 ? 0.573 3.698 -17.186 1 29.83 281 ASP B C 1
ATOM 4925 O O . ASP B 1 281 ? 0.721 4.086 -18.347 1 29.83 281 ASP B O 1
ATOM 4929 N N . GLY B 1 282 ? 0.061 4.581 -16.333 1 29.31 282 GLY B N 1
ATOM 4930 C CA . GLY B 1 282 ? 0.243 5.944 -16.804 1 29.31 282 GLY B CA 1
ATOM 4931 C C . GLY B 1 282 ? 1.669 6.245 -17.224 1 29.31 282 GLY B C 1
ATOM 4932 O O . GLY B 1 282 ? 2.039 7.409 -17.394 1 29.31 282 GLY B O 1
ATOM 4933 N N . ILE B 1 283 ? 2.648 5.363 -16.756 1 28.28 283 ILE B N 1
ATOM 4934 C CA . ILE B 1 283 ? 3.889 5.549 -17.499 1 28.28 283 ILE B CA 1
ATOM 4935 C C . ILE B 1 283 ? 3.675 5.172 -18.963 1 28.28 283 ILE B C 1
ATOM 4937 O O . ILE B 1 283 ? 3.272 4.047 -19.269 1 28.28 283 ILE B O 1
ATOM 4941 N N . GLU B 1 284 ? 3.116 6.058 -19.824 1 26.97 284 GLU B N 1
ATOM 4942 C CA . GLU B 1 284 ? 2.969 5.927 -21.27 1 26.97 284 GLU B CA 1
ATOM 4943 C C . GLU B 1 284 ? 3.996 4.955 -21.844 1 26.97 284 GLU B C 1
ATOM 4945 O O . GLU B 1 284 ? 5.192 5.074 -21.568 1 26.97 284 GLU B O 1
ATOM 4950 N N . GLU B 1 285 ? 3.664 3.814 -22.093 1 29.14 285 GLU B N 1
ATOM 4951 C CA . GLU B 1 285 ? 4.155 2.888 -23.109 1 29.14 285 GLU B CA 1
ATOM 4952 C C . GLU B 1 285 ? 4.623 3.634 -24.355 1 29.14 285 GLU B C 1
ATOM 4954 O O . GLU B 1 285 ? 3.92 3.667 -25.367 1 29.14 285 GLU B O 1
ATOM 4959 N N . ASP B 1 286 ? 5.058 4.918 -24.246 1 28.93 286 ASP B N 1
ATOM 4960 C CA . ASP B 1 286 ? 5.593 5.4 -25.516 1 28.93 286 ASP B CA 1
ATOM 4961 C C . ASP B 1 286 ? 6.619 4.424 -26.086 1 28.93 286 ASP B C 1
ATOM 4963 O O . ASP B 1 286 ? 7.096 4.602 -27.209 1 28.93 286 ASP B O 1
ATOM 4967 N N . THR B 1 287 ? 7.286 3.709 -25.13 1 28.89 287 THR B N 1
ATOM 4968 C CA . THR B 1 287 ? 8.489 3.112 -25.7 1 28.89 287 THR B CA 1
ATOM 4969 C C . THR B 1 287 ? 8.135 1.918 -26.582 1 28.89 287 THR B C 1
ATOM 4971 O O . THR B 1 287 ? 8.981 1.415 -27.323 1 28.89 287 THR B O 1
ATOM 4974 N N . ASP B 1 288 ? 6.969 1.32 -26.337 1 29.96 288 ASP B N 1
ATOM 4975 C CA . ASP B 1 288 ? 6.944 0.018 -26.997 1 29.96 288 ASP B CA 1
ATOM 4976 C C . ASP B 1 288 ? 6.794 0.172 -28.509 1 29.96 288 ASP B C 1
ATOM 4978 O O . ASP B 1 288 ? 7.036 -0.774 -29.262 1 29.96 288 ASP B O 1
ATOM 4982 N N . GLU B 1 289 ? 6.037 1.166 -28.95 1 30.02 289 GLU B N 1
ATOM 4983 C CA . GLU B 1 289 ? 5.87 1.113 -30.399 1 30.02 289 GLU B CA 1
ATOM 4984 C C . GLU B 1 289 ? 7.204 1.294 -31.116 1 30.02 289 GLU B C 1
ATOM 4986 O O . GLU B 1 289 ? 7.423 0.724 -32.187 1 30.02 289 GLU B O 1
ATOM 4991 N N . GLU B 1 290 ? 8.054 2.205 -30.606 1 30.18 290 GLU B N 1
ATOM 4992 C CA . GLU B 1 290 ? 9.224 2.513 -31.423 1 30.18 290 GLU B CA 1
ATOM 4993 C C . GLU B 1 290 ? 10.229 1.365 -31.401 1 30.18 290 GLU B C 1
ATOM 4995 O O . GLU B 1 290 ? 11.081 1.262 -32.287 1 30.18 290 GLU B O 1
ATOM 5000 N N . PHE B 1 291 ? 10.247 0.562 -30.282 1 28.9 2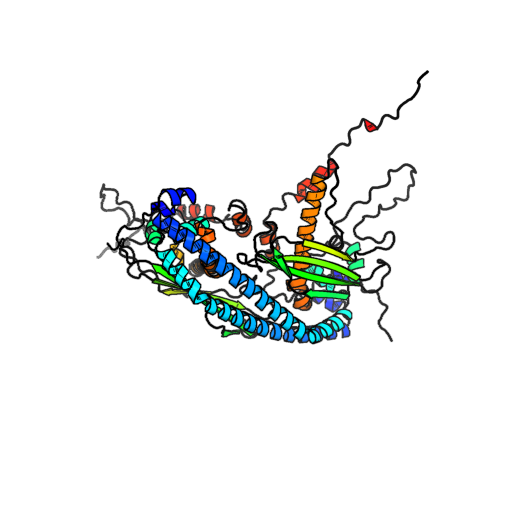91 PHE B N 1
ATOM 5001 C CA . PHE B 1 291 ? 11.308 -0.438 -30.259 1 28.9 291 PHE B CA 1
ATOM 5002 C C . PHE B 1 291 ? 11.039 -1.536 -31.282 1 28.9 291 PHE B C 1
ATOM 5004 O O . PHE B 1 291 ? 11.969 -2.053 -31.904 1 28.9 291 PHE B O 1
ATOM 5011 N N . LEU B 1 292 ? 9.775 -1.878 -31.465 1 28.17 292 LEU B N 1
ATOM 5012 C CA . LEU B 1 292 ? 9.567 -2.874 -32.51 1 28.17 292 LEU B CA 1
ATOM 5013 C C . LEU B 1 292 ? 9.947 -2.315 -33.877 1 28.17 292 LEU B C 1
ATOM 5015 O O . LEU B 1 292 ? 10.455 -3.045 -34.732 1 28.17 292 LEU B O 1
ATOM 5019 N N . GLU B 1 293 ? 9.645 -1.068 -34.074 1 28.9 293 GLU B N 1
ATOM 5020 C CA . GLU B 1 293 ? 9.874 -0.586 -35.432 1 28.9 293 GLU B CA 1
ATOM 5021 C C . GLU B 1 293 ? 11.361 -0.361 -35.694 1 28.9 293 GLU B C 1
ATOM 5023 O O . GLU B 1 293 ? 11.8 -0.358 -36.846 1 28.9 293 GLU B O 1
ATOM 5028 N N . ARG B 1 294 ? 11.998 0.152 -34.62 1 28.91 294 ARG B N 1
ATOM 5029 C CA . ARG B 1 294 ? 13.355 0.562 -34.969 1 28.91 294 ARG B CA 1
ATOM 5030 C C . ARG B 1 294 ? 14.241 -0.651 -35.237 1 28.91 294 ARG B C 1
ATOM 5032 O O . ARG B 1 294 ? 15.377 -0.507 -35.693 1 28.91 294 ARG B O 1
ATOM 5039 N N . MET B 1 295 ? 13.932 -1.791 -34.578 1 27.96 295 MET B N 1
ATOM 5040 C CA . MET B 1 295 ? 14.81 -2.919 -34.877 1 27.96 295 MET B CA 1
ATOM 5041 C C . MET B 1 295 ? 14.805 -3.231 -36.37 1 27.96 295 MET B C 1
ATOM 5043 O O . MET B 1 295 ? 15.541 -4.107 -36.827 1 27.96 295 MET B O 1
ATOM 5047 N N . GLU B 1 296 ? 13.718 -2.878 -37.038 1 28.17 296 GLU B N 1
ATOM 5048 C CA . GLU B 1 296 ? 13.735 -3.266 -38.445 1 28.17 296 GLU B CA 1
ATOM 5049 C C . GLU B 1 296 ? 14.816 -2.511 -39.213 1 28.17 296 GLU B C 1
ATOM 5051 O O . GLU B 1 296 ? 15.338 -3.01 -40.212 1 28.17 296 GLU B O 1
ATOM 5056 N N . GLU B 1 297 ? 14.849 -1.195 -38.958 1 28.9 297 GLU B N 1
ATOM 5057 C CA . GLU B 1 297 ? 15.467 -0.45 -40.051 1 28.9 297 GLU B CA 1
ATOM 5058 C C . GLU B 1 297 ? 16.989 -0.534 -39.983 1 28.9 297 GLU B C 1
ATOM 5060 O O . GLU B 1 297 ? 17.688 0.164 -40.721 1 28.9 297 GLU B O 1
ATOM 5065 N N . GLU B 1 298 ? 17.546 -0.945 -38.807 1 28.52 298 GLU B N 1
ATOM 5066 C CA . GLU B 1 298 ? 18.98 -0.698 -38.924 1 28.52 298 GLU B CA 1
ATOM 5067 C C . GLU B 1 298 ? 19.61 -1.596 -39.984 1 28.52 298 GLU B C 1
ATOM 5069 O O . GLU B 1 298 ? 19.477 -2.821 -39.927 1 28.52 298 GLU B O 1
ATOM 5074 N N . GLU B 1 299 ? 19.808 -1.077 -41.158 1 29.53 299 GLU B N 1
ATOM 5075 C CA . GLU B 1 299 ? 20.575 -1.503 -42.324 1 29.53 299 GLU B CA 1
ATOM 5076 C C . GLU B 1 299 ? 21.943 -2.044 -41.917 1 29.53 299 GLU B C 1
ATOM 5078 O O . GLU B 1 299 ? 22.717 -1.353 -41.251 1 29.53 299 GLU B O 1
ATOM 5083 N N . ILE B 1 300 ? 22.033 -3.302 -41.604 1 28.44 300 ILE B N 1
ATOM 5084 C CA . ILE B 1 300 ? 23.332 -3.953 -41.477 1 28.44 300 ILE B CA 1
ATOM 5085 C C . ILE B 1 300 ? 24.263 -3.467 -42.586 1 28.44 300 ILE B C 1
ATOM 5087 O O . ILE B 1 300 ? 23.887 -3.455 -43.76 1 28.44 300 ILE B O 1
ATOM 5091 N N . PRO B 1 301 ? 25.306 -2.702 -42.321 1 29.72 301 PRO B N 1
ATOM 5092 C CA . PRO B 1 301 ? 26.233 -2.189 -43.332 1 29.72 301 PRO B CA 1
ATOM 5093 C C . PRO B 1 301 ? 26.735 -3.277 -44.278 1 29.72 301 PRO B C 1
ATOM 5095 O O . PRO B 1 301 ? 26.811 -4.447 -43.895 1 29.72 301 PRO B O 1
ATOM 5098 N N . ASP B 1 302 ? 26.72 -3.058 -45.555 1 27.28 302 ASP B N 1
ATOM 5099 C CA . ASP B 1 302 ? 27.039 -3.799 -46.772 1 27.28 302 ASP B CA 1
ATOM 5100 C C . ASP B 1 302 ? 28.413 -4.457 -46.67 1 27.28 302 ASP B C 1
ATOM 5102 O O . ASP B 1 302 ? 28.706 -5.409 -47.396 1 27.28 302 ASP B O 1
ATOM 5106 N N . HIS B 1 303 ? 29.382 -3.765 -45.951 1 30.74 303 HIS B N 1
ATOM 5107 C CA . HIS B 1 303 ? 30.771 -4.029 -46.311 1 30.74 303 HIS B CA 1
ATOM 5108 C C . HIS B 1 303 ? 31.186 -5.44 -45.906 1 30.74 303 HIS B C 1
ATOM 5110 O O . HIS B 1 303 ? 32.345 -5.824 -46.078 1 30.74 303 HIS B O 1
ATOM 5116 N N . LEU B 1 304 ? 30.463 -6.036 -44.979 1 27.59 304 LEU B N 1
ATOM 5117 C CA . LEU B 1 304 ? 31.039 -7.311 -44.567 1 27.59 304 LEU B CA 1
ATOM 5118 C C . LEU B 1 304 ? 30.879 -8.36 -45.663 1 27.59 304 LEU B C 1
ATOM 5120 O O . LEU B 1 304 ? 31.02 -9.558 -45.407 1 27.59 304 LEU B O 1
ATOM 5124 N N . GLN B 1 305 ? 30.347 -7.882 -46.799 1 24.69 305 GLN B N 1
ATOM 5125 C CA . GLN B 1 305 ? 30.149 -8.887 -47.838 1 24.69 305 GLN B CA 1
ATOM 5126 C C . GLN B 1 305 ? 31.484 -9.392 -48.376 1 24.69 305 GLN B C 1
ATOM 5128 O O . GLN B 1 305 ? 31.53 -10.386 -49.103 1 24.69 305 GLN B O 1
ATOM 5133 N N . ASN B 1 306 ? 32.521 -8.549 -48.572 1 26.98 306 ASN B N 1
ATOM 5134 C CA . ASN B 1 306 ? 33.48 -8.876 -49.621 1 26.98 306 ASN B CA 1
ATOM 5135 C C . ASN B 1 306 ? 34.487 -9.923 -49.154 1 26.98 306 ASN B C 1
ATOM 5137 O O . ASN B 1 306 ? 35.207 -9.706 -48.178 1 26.98 306 ASN B O 1
ATOM 5141 N N . PRO B 1 307 ? 34.301 -11.239 -49.413 1 30.43 307 PRO B N 1
ATOM 5142 C CA . PRO B 1 307 ? 35.318 -12.249 -49.112 1 30.43 307 PRO B CA 1
ATOM 5143 C C . PRO B 1 307 ? 36.685 -11.901 -49.696 1 30.43 307 PRO B C 1
ATOM 5145 O O . PRO B 1 307 ? 36.769 -11.191 -50.701 1 30.43 307 PRO B O 1
ATOM 5148 N N . PRO B 1 308 ? 37.853 -11.85 -48.901 1 28.26 308 PRO B N 1
ATOM 5149 C CA . PRO B 1 308 ? 39.219 -11.504 -49.297 1 28.26 308 PRO B CA 1
ATOM 5150 C C . PRO B 1 308 ? 39.691 -12.276 -50.527 1 28.26 308 PRO B C 1
ATOM 5152 O O . PRO B 1 308 ? 39.527 -13.497 -50.594 1 28.26 308 PRO B O 1
ATOM 5155 N N . ASP B 1 309 ? 39.448 -11.826 -51.818 1 26.92 309 ASP B N 1
ATOM 5156 C CA . ASP B 1 309 ? 40.135 -12.412 -52.965 1 26.92 309 ASP B CA 1
ATOM 5157 C C . ASP B 1 309 ? 41.643 -12.47 -52.732 1 26.92 309 ASP B C 1
ATOM 5159 O O . ASP B 1 309 ? 42.311 -11.434 -52.696 1 26.92 309 ASP B O 1
ATOM 5163 N N . CYS B 1 310 ? 42.166 -13.189 -51.78 1 27.18 310 CYS B N 1
ATOM 5164 C CA . CYS B 1 310 ? 43.599 -13.335 -51.555 1 27.18 310 CYS B CA 1
ATOM 5165 C C . CYS B 1 310 ? 44.307 -13.794 -52.824 1 27.18 310 CYS B C 1
ATOM 5167 O O . CYS B 1 310 ? 44.215 -14.963 -53.202 1 27.18 310 CYS B O 1
ATOM 5169 N N . ASN B 1 311 ? 44.22 -13.102 -54.007 1 20.51 311 ASN B N 1
ATOM 5170 C CA . ASN B 1 311 ? 45.06 -13.365 -55.17 1 20.51 311 ASN B CA 1
ATOM 5171 C C . ASN B 1 311 ? 46.538 -13.156 -54.852 1 20.51 311 ASN B C 1
ATOM 5173 O O . ASN B 1 311 ? 47.365 -13.056 -55.76 1 20.51 311 ASN B O 1
ATOM 5177 N N . ALA B 1 312 ? 47.08 -12.856 -53.695 1 19.43 312 ALA B N 1
ATOM 5178 C CA . ALA B 1 312 ? 48.462 -12.432 -53.901 1 19.43 312 ALA B CA 1
ATOM 5179 C C . ALA B 1 312 ? 49.212 -13.419 -54.792 1 19.43 312 ALA B C 1
ATOM 5181 O O . ALA B 1 312 ? 48.976 -14.628 -54.725 1 19.43 312 ALA B O 1
ATOM 5182 N N . GLN B 1 313 ? 50.214 -12.837 -55.43 1 20.21 313 GLN B N 1
ATOM 5183 C CA . GLN B 1 313 ? 51.385 -13.322 -56.154 1 20.21 313 GLN B CA 1
ATOM 5184 C C . GLN B 1 313 ? 52.119 -14.395 -55.356 1 20.21 313 GLN B C 1
ATOM 5186 O O . GLN B 1 313 ? 52.208 -14.313 -54.129 1 20.21 313 GLN B O 1
#

pLDDT: mean 78.25, std 23.82, range [19.43, 98.1]

Organism: Entamoeba histolytica (strain ATCC 30459 / HM-1:IMSS / ABRM) (NCBI:txid294381)

Nearest PDB structures (foldseek):
  6baq-assembly2_B  TM=2.678E-01  e=3.336E-02  Mus musculus
  6baq-assembly7_G  TM=3.015E-01  e=4.485E-02  Mus musculus
  6baq-assembly1_A  TM=2.959E-01  e=3.539E-02  Mus musculus
  4kgo-assembly1_A  TM=3.049E-01  e=1.301E-01  Homo sapiens
  5i7l-assembly3_A  TM=2.184E-01  e=2.100E+00  Homo sapiens

Foldseek 3Di:
DPPPDDDPDPVLVPDDDPVSNVVVDDVVVVVVVVVVVVVLVVQQVVQQVVVLVVVVVVLVVVVVCVVVLVVVLVVQQVDFLLVVLLCVLVVLFPPAPLQSVQSRQFRDKDKDWDRKDWAAPPVRPFTKIKTKIKIKTAGDDDQWWPDRIWIKMKMFIDTSPDDCVVDGHPIFMATPGATHTDPPSDSQWDDPPPDPPCPPPDDPPPTDGDDHSRCLRDGLDQDPDPDPCSVVSNVVSVVSGVVSRVVVVCCVPPCSVPSVCSSVVVPPPPPDVVPPCCVVCVVPPPPPVVVVVVVPPPDPDPPVPDDPPPPDD/DPPPDDDPDPVLVPDDDPVSNVVVDDPVVVVVVVVVVVVLVVQQVVQQVVVLVVVVVVLVVVVVCVVVLVVVLVVQQVDFLLVVLLCVLVVLFPPDPLQSVQSRQFRDKDKDWDRKDWAAPPVRPFTKIKTKIKIKTAGDDDQWWPDRIWIKMKMFIDTSPDDCVVDGHPIFMFTPGATHTDPPSDSQWDDPPPDPPCPPPDDPPPTDGDDHSRCLRDGLDQDPDPDPCSVVSNVVSVVSGVVSRVVVVCCVPPCSVPSVCSSVVVPPPPPPPVPPCCVVCVVPPPPPVVVVVVVPPPDPDPPVPDDPPPPDD

Radius of gyration: 31.06 Å; Cα contacts (8 Å, |Δi|>4): 778; chains: 2; bounding box: 106×101×85 Å

InterPro domains:
  IPR002164 Nucleosome assembly protein [PF00956] (77-265)
  IPR002164 Nucleosome assembly protein [PTHR11875] (20-266)
  IPR037231 NAP-like superfamily [SSF143113] (9-265)